Protein AF-A0A1V4R0F1-F1 (afdb_monomer_lite)

Sequence (450 aa):
MFPVPPGRAWSAELYDFGNPSAQEERMRFLINLARLDPEAEADRLGLLNTHPDDVPDGTYDVGEGITLQGLPDQRDYWGRYHGPRQVLAWNAALNAAARNHSQDMHQFSFFSHHTQQSSHGYPGPGEGYPGAAPADRAYIEGYPCHFVGENIATNNYAGQYPPQSVHDDLFRDTPIAGRGHRRNILHSFWREVGVGAYSGEPNAEGWTDFWTIDFASDAFRAGGYDDPNPPPETVYLTGVAFDDDGDGQFTPGEQMPGVQVLAWSGGEQLKYYAITADGGGYSIPLLDADGGDLAEGQVVEVAFFDPVRHAYLQAQAAVQGGDVVFEDDDGPTPMTFHQRFNVWVDALAADFSPLLDGDANLDGRVGIADLGALADNYGQTGRAWVHGDFNFDGKVGIADLGAIADNYGVEAGQDRLLVPGPPTALLLAIAGAALVRRRCRRGLSSRSGT

Foldseek 3Di:
DDFQQLDPPFQAAADPLAFDAQQQVQLLQLLQVCQQAVPVNCVVLVQDQDAPPDDDDPFGQLQSNADDPPDPDPPVQSSQLHHHAFRAAGHRLQQVLFQQQQVQCQAVVHDDQARQDGPVPWFHDDDVRRTQGSLNSSVVSPNPDSFKDKDKDWDDADDDCGSVNVSSCLSPCVVDRRSRSVCVSRPRQFHHKHKHWFAAQQGPNGIGIMIMIMTGHPQDDDDDDPDVDDDDLFAKAKEFEFADPPPPGRDNPTGQFQKKKWKDWPSATARYIYTQHNSRIDMDGQAHSVRHHDDFQIKMKMKIQRLVQQWIDIDIDTWHKDWRWADDPDDPDTDIDIGIHYHYDYHHPVRTGHDQQQSLRPPQAREPSSVVLLVSQAAHFQDDSNSQPSNSPRGRYDVSVVSSQVRHGPGHPDDDPDDPDTPVVVVVVVVVVVVVVVVVVVVPPPDDDD

pLDDT: mean 82.42, std 17.42, range [34.59, 98.81]

Structure (mmCIF, N/CA/C/O backbone):
data_AF-A0A1V4R0F1-F1
#
_entry.id   AF-A0A1V4R0F1-F1
#
loop_
_atom_site.group_PDB
_atom_site.id
_atom_site.type_symbol
_atom_site.label_atom_id
_atom_site.label_alt_id
_atom_site.label_comp_id
_atom_site.label_asym_id
_atom_site.label_entity_id
_atom_site.label_seq_id
_atom_site.pdbx_PDB_ins_code
_atom_site.Cartn_x
_atom_site.Cartn_y
_atom_site.Cartn_z
_atom_site.occupancy
_atom_site.B_iso_or_equiv
_atom_site.auth_seq_id
_atom_site.auth_comp_id
_atom_site.auth_asym_id
_atom_site.auth_atom_id
_atom_site.pdbx_PDB_model_num
ATOM 1 N N . MET A 1 1 ? -15.000 -12.892 17.125 1.00 58.97 1 MET A N 1
ATOM 2 C CA . MET A 1 1 ? -15.207 -11.632 17.852 1.00 58.97 1 MET A CA 1
ATOM 3 C C . MET A 1 1 ? -14.359 -11.682 19.103 1.00 58.97 1 MET A C 1
ATOM 5 O O . MET A 1 1 ? -14.535 -12.603 19.899 1.00 58.97 1 MET A O 1
ATOM 9 N N . PHE A 1 2 ? -13.405 -10.769 19.218 1.00 65.31 2 PHE A N 1
ATOM 10 C CA . PHE A 1 2 ? -12.580 -10.596 20.409 1.00 65.31 2 PHE A CA 1
ATOM 11 C C . PHE A 1 2 ? -12.928 -9.229 21.004 1.00 65.31 2 PHE A C 1
ATOM 13 O O . PHE A 1 2 ? -13.026 -8.266 20.238 1.00 65.31 2 PHE A O 1
ATOM 20 N N . PRO A 1 3 ? -13.180 -9.128 22.321 1.00 61.53 3 PRO A N 1
ATOM 21 C CA . PRO A 1 3 ? -13.407 -7.834 22.943 1.00 61.53 3 PRO A CA 1
ATOM 22 C C . PRO A 1 3 ? -12.151 -6.986 22.765 1.00 61.53 3 PRO A C 1
ATOM 24 O O . PRO A 1 3 ? -11.046 -7.422 23.094 1.00 61.53 3 PRO A O 1
ATOM 27 N N . VAL A 1 4 ? -12.325 -5.776 22.251 1.00 65.81 4 VAL A N 1
ATOM 28 C CA . VAL A 1 4 ? -11.257 -4.788 22.195 1.00 65.81 4 VAL A CA 1
ATOM 29 C C . VAL A 1 4 ? -10.972 -4.352 23.636 1.00 65.81 4 VAL A C 1
ATOM 31 O O . VAL A 1 4 ? -11.905 -4.095 24.399 1.00 65.81 4 VAL A O 1
ATOM 34 N N . PRO A 1 5 ? -9.709 -4.298 24.078 1.00 59.41 5 PRO A N 1
ATOM 35 C CA . PRO A 1 5 ? -9.386 -3.884 25.436 1.00 59.41 5 PRO A CA 1
ATOM 36 C C . PRO A 1 5 ? -10.027 -2.521 25.750 1.00 59.41 5 PRO A C 1
ATOM 38 O O . PRO A 1 5 ? -9.833 -1.577 24.979 1.00 59.41 5 PRO A O 1
ATOM 41 N N . PRO A 1 6 ? -10.781 -2.376 26.861 1.00 51.38 6 PRO A N 1
ATOM 42 C CA . PRO A 1 6 ? -11.365 -1.095 27.229 1.00 51.38 6 PRO A CA 1
ATOM 43 C C . PRO A 1 6 ? -10.224 -0.103 27.414 1.00 51.38 6 PRO A C 1
ATOM 45 O O . PRO A 1 6 ? -9.319 -0.341 28.221 1.00 51.38 6 PRO A O 1
ATOM 48 N N . GLY A 1 7 ? -10.252 0.975 26.631 1.00 46.12 7 GLY A N 1
ATOM 49 C CA . GLY A 1 7 ? -9.178 1.952 26.588 1.00 46.12 7 GLY A CA 1
ATOM 50 C C . GLY A 1 7 ? -8.775 2.378 27.997 1.00 46.12 7 GLY A C 1
ATOM 51 O O . GLY A 1 7 ? -9.506 3.085 28.684 1.00 46.12 7 GLY A O 1
ATOM 52 N N . ARG A 1 8 ? -7.568 2.003 28.432 1.00 44.44 8 ARG A N 1
ATOM 53 C CA . ARG A 1 8 ? -6.776 3.019 29.129 1.00 44.44 8 ARG A CA 1
ATOM 54 C C . ARG A 1 8 ? -6.525 4.098 28.078 1.00 44.44 8 ARG A C 1
ATOM 56 O O . ARG A 1 8 ? -6.476 3.788 26.900 1.00 44.44 8 ARG A O 1
ATOM 63 N N . ALA A 1 9 ? -6.486 5.365 28.454 1.00 39.78 9 ALA A N 1
ATOM 64 C CA . ALA A 1 9 ? -6.237 6.433 27.492 1.00 39.78 9 ALA A CA 1
ATOM 65 C C . ALA A 1 9 ? -4.969 6.120 26.666 1.00 39.78 9 ALA A C 1
ATOM 67 O O . ALA A 1 9 ? -3.869 6.236 27.202 1.00 39.78 9 ALA A O 1
ATOM 68 N N . TRP A 1 10 ? -5.114 5.688 25.410 1.00 49.78 10 TRP A N 1
ATOM 69 C CA . TRP A 1 10 ? -3.983 5.304 24.570 1.00 49.78 10 TRP A CA 1
ATOM 70 C C . TRP A 1 10 ? -3.877 6.215 23.353 1.00 49.78 10 TRP A C 1
ATOM 72 O O . TRP A 1 10 ? -4.845 6.704 22.773 1.00 49.78 10 TRP A O 1
ATOM 82 N N . SER A 1 11 ? -2.620 6.479 23.055 1.00 60.38 11 SER A N 1
ATOM 83 C CA . SER A 1 11 ? -2.001 7.440 22.161 1.00 60.38 11 SER A CA 1
ATOM 84 C C . SER A 1 11 ? -2.020 7.004 20.697 1.00 60.38 11 SER A C 1
ATOM 86 O O . SER A 1 11 ? -1.063 7.294 19.990 1.00 60.38 11 SER A O 1
ATOM 88 N N . ALA A 1 12 ? -3.057 6.283 20.254 1.00 71.69 12 ALA A N 1
ATOM 89 C CA . ALA A 1 12 ? -3.125 5.820 18.876 1.00 71.69 12 ALA A CA 1
ATOM 90 C C . ALA A 1 12 ? -3.217 7.023 17.930 1.00 71.69 12 ALA A C 1
ATOM 92 O O . ALA A 1 12 ? -4.194 7.779 17.936 1.00 71.69 12 ALA A O 1
ATOM 93 N N . GLU A 1 13 ? -2.166 7.221 17.152 1.00 84.31 13 GLU A N 1
ATOM 94 C CA . GLU A 1 13 ? -2.027 8.320 16.210 1.00 84.31 13 GLU A CA 1
ATOM 95 C C . GLU A 1 13 ? -2.402 7.842 14.810 1.00 84.31 13 GLU A C 1
ATOM 97 O O . GLU A 1 13 ? -2.132 6.701 14.432 1.00 84.31 13 GLU A O 1
ATOM 102 N N . LEU A 1 14 ? -3.043 8.716 14.033 1.00 89.88 14 LEU A N 1
ATOM 103 C CA . LEU A 1 14 ? -3.274 8.433 12.624 1.00 89.88 14 LEU A CA 1
ATOM 104 C C . LEU A 1 14 ? -1.914 8.384 11.924 1.00 89.88 14 LEU A C 1
ATOM 106 O O . LEU A 1 14 ? -1.172 9.367 11.965 1.00 89.88 14 LEU A O 1
ATOM 110 N N . TYR A 1 15 ? -1.597 7.256 11.300 1.00 93.75 15 TYR A N 1
ATOM 111 C CA . TYR A 1 15 ? -0.392 7.108 10.500 1.00 93.75 15 TYR A CA 1
ATOM 112 C C . TYR A 1 15 ? -0.638 7.585 9.072 1.00 93.75 15 TYR A C 1
ATOM 114 O O . TYR A 1 15 ? -1.597 7.167 8.421 1.00 93.75 15 TYR A O 1
ATOM 122 N N . ASP A 1 16 ? 0.242 8.460 8.594 1.00 94.38 16 ASP A N 1
ATOM 123 C CA . ASP A 1 16 ? 0.230 8.941 7.218 1.00 94.38 16 ASP A CA 1
ATOM 124 C C . ASP A 1 16 ? 1.118 8.046 6.348 1.00 94.38 16 ASP A C 1
ATOM 126 O O . ASP A 1 16 ? 2.344 8.152 6.358 1.00 94.38 16 ASP A O 1
ATOM 130 N N . PHE A 1 17 ? 0.481 7.148 5.599 1.00 95.94 17 PHE A N 1
ATOM 131 C CA . PHE A 1 17 ? 1.124 6.313 4.582 1.00 95.94 17 PHE A CA 1
ATOM 132 C C . PHE A 1 17 ? 0.921 6.870 3.161 1.00 95.94 17 PHE A C 1
ATOM 134 O O . PHE A 1 17 ? 1.281 6.217 2.182 1.00 95.94 17 PHE A O 1
ATOM 141 N N . GLY A 1 18 ? 0.354 8.075 3.034 1.00 96.25 18 GLY A N 1
ATOM 142 C CA . GLY A 1 18 ? -0.072 8.669 1.775 1.00 96.25 18 GLY A CA 1
ATOM 143 C C . GLY A 1 18 ? -1.531 8.361 1.439 1.00 96.25 18 GLY A C 1
ATOM 144 O O . GLY A 1 18 ? -2.290 7.819 2.238 1.00 96.25 18 GLY A O 1
ATOM 145 N N . ASN A 1 19 ? -1.935 8.729 0.222 1.00 97.62 19 ASN A N 1
ATOM 146 C CA . ASN A 1 19 ? -3.290 8.500 -0.284 1.00 97.62 19 ASN A CA 1
ATOM 147 C C . ASN A 1 19 ? -3.233 7.889 -1.696 1.00 97.62 19 ASN A C 1
ATOM 149 O O . ASN A 1 19 ? -3.485 8.605 -2.674 1.00 97.62 19 ASN A O 1
ATOM 153 N N . PRO A 1 20 ? -2.797 6.621 -1.840 1.00 98.00 20 PRO A N 1
ATOM 154 C CA . PRO A 1 20 ? -2.765 5.920 -3.121 1.00 98.00 20 PRO A CA 1
ATOM 155 C C . PRO A 1 20 ? -4.165 5.818 -3.738 1.00 98.00 20 PRO A C 1
ATOM 157 O O . PRO A 1 20 ? -5.161 5.587 -3.054 1.00 98.00 20 PRO A O 1
ATOM 160 N N . SER A 1 21 ? -4.234 5.997 -5.053 1.00 97.88 21 SER A N 1
ATOM 161 C CA . SER A 1 21 ? -5.442 5.797 -5.855 1.00 97.88 21 SER A CA 1
ATOM 162 C C . SER A 1 21 ? -5.724 4.308 -6.063 1.00 97.88 21 SER A C 1
ATOM 164 O O . SER A 1 21 ? -4.850 3.467 -5.871 1.00 97.88 21 SER A O 1
ATOM 166 N N . ALA A 1 22 ? -6.919 3.962 -6.547 1.00 97.69 22 ALA A N 1
ATOM 167 C CA . ALA A 1 22 ? -7.268 2.570 -6.850 1.00 97.69 22 ALA A CA 1
ATOM 168 C C . ALA A 1 22 ? -6.331 1.914 -7.887 1.00 97.69 22 ALA A C 1
ATOM 170 O O . ALA A 1 22 ? -6.072 0.717 -7.824 1.00 97.69 22 ALA A O 1
ATOM 171 N N . GLN A 1 23 ? -5.797 2.688 -8.838 1.00 96.88 23 GLN A N 1
ATOM 172 C CA . GLN A 1 23 ? -4.867 2.170 -9.848 1.00 96.88 23 GLN A CA 1
ATOM 173 C C . GLN A 1 23 ? -3.486 1.872 -9.244 1.00 96.88 23 GLN A C 1
ATOM 175 O O . GLN A 1 23 ? -2.889 0.835 -9.528 1.00 96.88 23 GLN A O 1
ATOM 180 N N . GLU A 1 24 ? -2.999 2.755 -8.372 1.00 98.31 24 GLU A N 1
ATOM 181 C CA . GLU A 1 24 ? -1.747 2.555 -7.633 1.00 98.31 24 GLU A CA 1
ATOM 182 C C . GLU A 1 24 ? -1.877 1.408 -6.619 1.00 98.31 24 GLU A C 1
ATOM 184 O O . GLU A 1 24 ? -0.960 0.597 -6.500 1.00 98.31 24 GLU A O 1
ATOM 189 N N . GLU A 1 25 ? -3.037 1.270 -5.966 1.00 98.31 25 GLU A N 1
ATOM 190 C CA . GLU A 1 25 ? -3.350 0.113 -5.121 1.00 98.31 25 GLU A CA 1
ATOM 191 C C . GLU A 1 25 ? -3.339 -1.187 -5.910 1.00 98.31 25 GLU A C 1
ATOM 193 O O . GLU A 1 25 ? -2.725 -2.153 -5.468 1.00 98.31 25 GLU A O 1
ATOM 198 N N . ARG A 1 26 ? -3.919 -1.216 -7.114 1.00 97.94 26 ARG A N 1
ATOM 199 C CA . ARG A 1 26 ? -3.900 -2.434 -7.931 1.00 97.94 26 ARG A CA 1
ATOM 200 C C . ARG A 1 26 ? -2.477 -2.817 -8.318 1.00 97.94 26 ARG A C 1
ATOM 202 O O . ARG A 1 26 ? -2.155 -4.000 -8.309 1.00 97.94 26 ARG A O 1
ATOM 209 N N . MET A 1 27 ? -1.624 -1.841 -8.628 1.00 98.50 27 MET A N 1
ATOM 210 C CA . MET A 1 27 ? -0.207 -2.100 -8.889 1.00 98.50 27 MET A CA 1
ATOM 211 C C . MET A 1 27 ? 0.477 -2.727 -7.667 1.00 98.50 27 MET A C 1
ATOM 213 O O . MET A 1 27 ? 1.102 -3.779 -7.788 1.00 98.50 27 MET A O 1
ATOM 217 N N . ARG A 1 28 ? 0.316 -2.137 -6.475 1.00 98.25 28 ARG A N 1
ATOM 218 C CA . ARG A 1 28 ? 0.879 -2.710 -5.244 1.00 98.25 28 ARG A CA 1
ATOM 219 C C . ARG A 1 28 ? 0.327 -4.106 -4.954 1.00 98.25 28 ARG A C 1
ATOM 221 O O . ARG A 1 28 ? 1.096 -4.990 -4.590 1.00 98.25 28 ARG A O 1
ATOM 228 N N . PHE A 1 29 ? -0.977 -4.309 -5.113 1.00 97.44 29 PHE A N 1
ATOM 229 C CA . PHE A 1 29 ? -1.636 -5.595 -4.896 1.00 97.44 29 PHE A CA 1
ATOM 230 C C . PHE A 1 29 ? -1.013 -6.687 -5.775 1.00 97.44 29 PHE A C 1
ATOM 232 O O . PHE A 1 29 ? -0.639 -7.741 -5.271 1.00 97.44 29 PHE A O 1
ATOM 239 N N . LEU A 1 30 ? -0.798 -6.403 -7.064 1.00 98.12 30 LEU A N 1
ATOM 240 C CA . LEU A 1 30 ? -0.131 -7.317 -7.996 1.00 98.12 30 LEU A CA 1
ATOM 241 C C . LEU A 1 30 ? 1.325 -7.603 -7.617 1.00 98.12 30 LEU A C 1
ATOM 243 O O . LEU A 1 30 ? 1.742 -8.760 -7.617 1.00 98.12 30 LEU A O 1
ATOM 247 N N . ILE A 1 31 ? 2.077 -6.571 -7.229 1.00 98.44 31 ILE A N 1
ATOM 248 C CA . ILE A 1 31 ? 3.439 -6.727 -6.705 1.00 98.44 31 ILE A CA 1
ATOM 249 C C . ILE A 1 31 ? 3.435 -7.633 -5.470 1.00 98.44 31 ILE A C 1
ATOM 251 O O . ILE A 1 31 ? 4.282 -8.511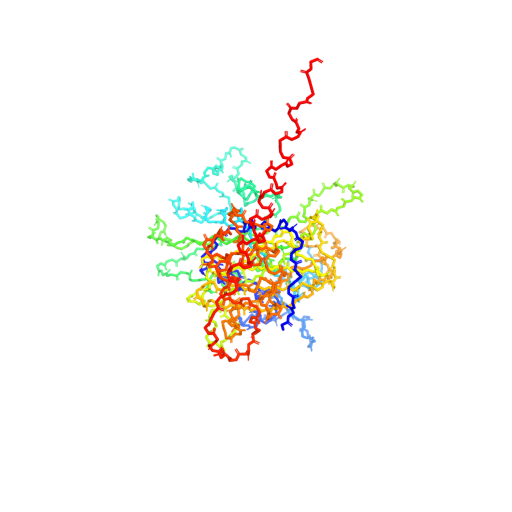 -5.354 1.00 98.44 31 ILE A O 1
ATOM 255 N N . ASN A 1 32 ? 2.483 -7.456 -4.554 1.00 97.56 32 ASN A N 1
ATOM 256 C CA . ASN A 1 32 ? 2.396 -8.255 -3.337 1.00 97.56 32 ASN A CA 1
ATOM 257 C C . ASN A 1 32 ? 1.963 -9.700 -3.603 1.00 97.56 32 ASN A C 1
ATOM 259 O O . ASN A 1 32 ? 2.509 -10.595 -2.965 1.00 97.56 32 ASN A O 1
ATOM 263 N N . LEU A 1 33 ? 1.069 -9.951 -4.565 1.00 94.94 33 LEU A N 1
ATOM 264 C CA . LEU A 1 33 ? 0.761 -11.311 -5.022 1.00 94.94 33 LEU A CA 1
ATOM 265 C C . LEU A 1 33 ? 2.003 -11.995 -5.603 1.00 94.94 33 LEU A C 1
ATOM 267 O O . LEU A 1 33 ? 2.349 -13.097 -5.185 1.00 94.94 33 LEU A O 1
ATOM 271 N N . ALA A 1 34 ? 2.717 -11.302 -6.494 1.00 95.06 34 ALA A N 1
ATOM 272 C CA . ALA A 1 34 ? 3.969 -11.782 -7.072 1.00 95.06 34 ALA A CA 1
ATOM 273 C C . ALA A 1 34 ? 5.051 -12.029 -6.017 1.00 95.06 34 ALA A C 1
ATOM 275 O O . ALA A 1 34 ? 5.880 -12.914 -6.160 1.00 95.06 34 ALA A O 1
ATOM 276 N N . ARG A 1 35 ? 5.062 -11.232 -4.950 1.00 94.44 35 ARG A N 1
ATOM 277 C CA . ARG A 1 35 ? 5.988 -11.392 -3.833 1.00 94.44 35 ARG A CA 1
ATOM 278 C C . ARG A 1 35 ? 5.599 -12.565 -2.944 1.00 94.44 35 ARG A C 1
ATOM 280 O O . ARG A 1 35 ? 6.490 -13.292 -2.538 1.00 94.44 35 ARG A O 1
ATOM 287 N N . LEU A 1 36 ? 4.317 -12.784 -2.661 1.00 92.00 36 LEU A N 1
ATOM 288 C CA . LEU A 1 36 ? 3.871 -13.923 -1.853 1.00 92.00 36 LEU A CA 1
ATOM 289 C C . LEU A 1 36 ? 4.141 -15.274 -2.521 1.00 92.00 36 LEU A C 1
ATOM 291 O O . LEU A 1 36 ? 4.493 -16.221 -1.822 1.00 92.00 36 LEU A O 1
ATOM 295 N N . ASP A 1 37 ? 3.966 -15.357 -3.838 1.00 90.12 37 ASP A N 1
ATOM 296 C CA . ASP A 1 37 ? 4.180 -16.582 -4.613 1.00 90.12 37 ASP A CA 1
ATOM 297 C C . ASP A 1 37 ? 4.820 -16.246 -5.977 1.00 90.12 37 ASP A C 1
ATOM 299 O O . ASP A 1 37 ? 4.126 -16.160 -7.000 1.00 90.12 37 ASP A O 1
ATOM 303 N N . PRO A 1 38 ? 6.146 -15.986 -5.999 1.00 88.25 38 PRO A N 1
ATOM 304 C CA . PRO A 1 38 ? 6.867 -15.638 -7.226 1.00 88.25 38 PRO A CA 1
ATOM 305 C C . PRO A 1 38 ? 6.738 -16.698 -8.315 1.00 88.25 38 PRO A C 1
ATOM 307 O O . PRO A 1 38 ? 6.684 -16.371 -9.502 1.00 88.25 38 PRO A O 1
ATOM 310 N N . GLU A 1 39 ? 6.677 -17.963 -7.912 1.00 84.19 39 GLU A N 1
ATOM 311 C CA . GLU A 1 39 ? 6.533 -19.110 -8.794 1.00 84.19 39 GLU A CA 1
ATOM 312 C C . GLU A 1 39 ? 5.157 -19.149 -9.463 1.00 84.19 39 GLU A C 1
ATOM 314 O O . GLU A 1 39 ? 5.080 -19.253 -10.690 1.00 84.19 39 GLU A O 1
ATOM 319 N N . ALA A 1 40 ? 4.073 -18.993 -8.696 1.00 86.75 40 ALA A N 1
ATOM 320 C CA . ALA A 1 40 ? 2.726 -18.938 -9.262 1.00 86.75 40 ALA A CA 1
ATOM 321 C C . ALA A 1 40 ? 2.540 -17.735 -10.195 1.00 86.75 40 ALA A C 1
ATOM 323 O O . ALA A 1 40 ? 1.855 -17.838 -11.217 1.00 86.75 40 ALA A O 1
ATOM 324 N N . GLU A 1 41 ? 3.160 -16.598 -9.881 1.00 91.44 41 GLU A N 1
ATOM 325 C CA . GLU A 1 41 ? 3.111 -15.424 -10.747 1.00 91.44 41 GLU A CA 1
ATOM 326 C C . GLU A 1 41 ? 3.835 -15.658 -12.077 1.00 91.44 41 GLU A C 1
ATOM 328 O O . GLU A 1 41 ? 3.344 -15.311 -13.158 1.00 91.44 41 GLU A O 1
ATOM 333 N N . ALA A 1 42 ? 5.001 -16.284 -12.014 1.00 86.38 42 ALA A N 1
ATOM 334 C CA . ALA A 1 42 ? 5.765 -16.607 -13.197 1.00 86.38 42 ALA A CA 1
ATOM 335 C C . ALA A 1 42 ? 5.048 -17.665 -14.071 1.00 86.38 42 ALA A C 1
ATOM 337 O O . ALA A 1 42 ? 5.005 -17.523 -15.301 1.00 86.38 42 ALA A O 1
ATOM 338 N N . ASP A 1 43 ? 4.372 -18.641 -13.453 1.00 84.12 43 ASP A N 1
ATOM 339 C CA . ASP A 1 43 ? 3.454 -19.578 -14.118 1.00 84.12 43 ASP A CA 1
ATOM 340 C C . ASP A 1 43 ? 2.265 -18.866 -14.779 1.00 84.12 43 ASP A C 1
ATOM 342 O O . ASP A 1 43 ? 1.953 -19.137 -15.945 1.00 84.12 43 ASP A O 1
ATOM 346 N N . ARG A 1 44 ? 1.620 -17.914 -14.087 1.00 89.75 44 ARG A N 1
ATOM 347 C CA . ARG A 1 44 ? 0.515 -17.101 -14.636 1.00 89.75 44 ARG A CA 1
ATOM 348 C C . ARG A 1 44 ? 0.940 -16.379 -15.913 1.00 89.75 44 ARG A C 1
ATOM 350 O O . ARG A 1 44 ? 0.151 -16.241 -16.852 1.00 89.75 44 ARG A O 1
ATOM 357 N N . LEU A 1 45 ? 2.193 -15.937 -15.964 1.00 90.19 45 LEU A N 1
ATOM 358 C CA . LEU A 1 45 ? 2.775 -15.258 -17.115 1.00 90.19 45 LEU A CA 1
ATOM 359 C C . LEU A 1 45 ? 3.342 -16.225 -18.168 1.00 90.19 45 LEU A C 1
ATOM 361 O O . LEU A 1 45 ? 3.690 -15.786 -19.267 1.00 90.19 45 LEU A O 1
ATOM 365 N N . GLY A 1 46 ? 3.370 -17.532 -17.913 1.00 84.00 46 GLY A N 1
ATOM 366 C CA . GLY A 1 46 ? 3.863 -18.533 -18.858 1.00 84.00 46 GLY A CA 1
ATOM 367 C C . GLY A 1 46 ? 5.360 -18.402 -19.136 1.00 84.00 46 GLY A C 1
ATOM 368 O O . GLY A 1 46 ? 5.795 -18.625 -20.269 1.00 84.00 46 GLY A O 1
ATOM 369 N N . LEU A 1 47 ? 6.133 -17.982 -18.134 1.00 81.25 47 LEU A N 1
ATOM 370 C CA . LEU A 1 47 ? 7.588 -17.951 -18.217 1.00 81.25 47 LEU A CA 1
ATOM 371 C C . LEU A 1 47 ? 8.108 -19.401 -18.222 1.00 81.25 47 LEU A C 1
ATOM 373 O O . LEU A 1 47 ? 7.639 -20.247 -17.462 1.00 81.25 47 LEU A O 1
ATOM 377 N N . LEU A 1 48 ? 8.997 -19.728 -19.168 1.00 66.19 48 LEU A N 1
ATOM 378 C CA . LEU A 1 48 ? 9.455 -21.104 -19.399 1.00 66.19 48 LEU A CA 1
ATOM 379 C C . LEU A 1 48 ? 10.791 -21.365 -18.693 1.00 66.19 48 LEU A C 1
ATOM 381 O O . LEU A 1 48 ? 11.823 -20.818 -19.083 1.00 66.19 48 LEU A O 1
ATOM 385 N N . ASN A 1 49 ? 10.784 -22.303 -17.747 1.00 58.28 49 ASN A N 1
ATOM 386 C CA . ASN A 1 49 ? 11.978 -22.787 -17.048 1.00 58.28 49 ASN A CA 1
ATOM 387 C C . ASN A 1 49 ? 12.749 -23.757 -17.953 1.00 58.28 49 ASN A C 1
ATOM 389 O O . ASN A 1 49 ? 12.401 -24.933 -18.067 1.00 58.28 49 ASN A O 1
ATOM 393 N N . THR A 1 50 ? 13.746 -23.250 -18.679 1.00 51.12 50 THR A N 1
ATOM 394 C CA . THR A 1 50 ? 14.503 -24.036 -19.674 1.00 51.12 50 THR A CA 1
ATOM 395 C C . THR A 1 50 ? 15.961 -24.292 -19.294 1.00 51.12 50 THR A C 1
ATOM 397 O O . THR A 1 50 ? 16.724 -24.755 -20.148 1.00 51.12 50 THR A O 1
ATOM 400 N N . HIS A 1 51 ? 16.379 -24.036 -18.046 1.00 51.03 51 HIS A N 1
ATOM 401 C CA . HIS A 1 51 ? 17.768 -24.284 -17.671 1.00 51.03 51 HIS A CA 1
ATOM 402 C C . HIS A 1 51 ? 18.069 -25.802 -17.683 1.00 51.03 51 HIS A C 1
ATOM 404 O O . HIS A 1 51 ? 17.330 -26.584 -17.089 1.00 51.03 51 HIS A O 1
ATOM 410 N N . PRO A 1 52 ? 19.141 -26.271 -18.353 1.00 47.41 52 PRO A N 1
ATOM 411 C CA . PRO A 1 52 ? 19.428 -27.704 -18.507 1.00 47.41 52 PRO A CA 1
ATOM 412 C C . PRO A 1 52 ? 19.688 -28.465 -17.197 1.00 47.41 52 PRO A C 1
ATOM 414 O O . PRO A 1 52 ? 19.575 -29.691 -17.185 1.00 47.41 52 PRO A O 1
ATOM 417 N N . ASP A 1 53 ? 20.048 -27.748 -16.127 1.00 52.00 53 ASP A N 1
ATOM 418 C CA . ASP A 1 53 ? 20.247 -28.301 -14.778 1.00 52.00 53 ASP A CA 1
ATOM 419 C C . ASP A 1 53 ? 18.987 -28.219 -13.892 1.00 52.00 53 ASP A C 1
ATOM 421 O O . ASP A 1 53 ? 19.008 -28.704 -12.756 1.00 52.00 53 ASP A O 1
ATOM 425 N N . ASP A 1 54 ? 17.889 -27.656 -14.411 1.00 51.31 54 ASP A N 1
ATOM 426 C CA . ASP A 1 54 ? 16.571 -27.733 -13.785 1.00 51.31 54 ASP A CA 1
ATOM 427 C C . ASP A 1 54 ? 15.946 -29.080 -14.153 1.00 51.31 54 ASP A C 1
ATOM 429 O O . ASP A 1 54 ? 15.451 -29.316 -15.259 1.00 51.31 54 ASP A O 1
ATOM 433 N N . VAL A 1 55 ? 16.010 -30.015 -13.212 1.00 46.88 55 VAL A N 1
ATOM 434 C CA . VAL A 1 55 ? 15.287 -31.289 -13.274 1.00 46.88 55 VAL A CA 1
ATOM 435 C C . VAL A 1 55 ? 14.451 -31.435 -11.980 1.00 46.88 55 VAL A C 1
ATOM 437 O O . VAL A 1 55 ? 14.394 -30.499 -11.192 1.00 46.88 55 VAL A O 1
ATOM 440 N N . PRO A 1 56 ? 13.652 -32.503 -11.823 1.00 45.66 56 PRO A N 1
ATOM 441 C CA . PRO A 1 56 ? 12.200 -32.506 -11.650 1.00 45.66 56 PRO A CA 1
ATOM 442 C C . PRO A 1 56 ? 11.722 -32.383 -10.184 1.00 45.66 56 PRO A C 1
ATOM 444 O O . PRO A 1 56 ? 10.888 -33.172 -9.736 1.00 45.66 56 PRO A O 1
ATOM 447 N N . ASP A 1 57 ? 12.256 -31.426 -9.431 1.00 46.91 57 ASP A N 1
ATOM 448 C CA . ASP A 1 57 ? 11.970 -31.223 -8.001 1.00 46.91 57 ASP A CA 1
ATOM 449 C C . ASP A 1 57 ? 11.258 -29.895 -7.684 1.00 46.91 57 ASP A C 1
ATOM 451 O O . ASP A 1 57 ? 11.049 -29.562 -6.520 1.00 46.91 57 ASP A O 1
ATOM 455 N N . GLY A 1 58 ? 10.774 -29.185 -8.709 1.00 48.69 58 GLY A N 1
ATOM 456 C CA . GLY A 1 58 ? 9.833 -28.072 -8.537 1.00 48.69 58 GLY A CA 1
ATOM 457 C C . GLY A 1 58 ? 10.457 -26.751 -8.081 1.00 48.69 58 GLY A C 1
ATOM 458 O O . GLY A 1 58 ? 9.721 -25.851 -7.696 1.00 48.69 58 GLY A O 1
ATOM 459 N N . THR A 1 59 ? 11.784 -26.603 -8.130 1.00 52.75 59 THR A N 1
ATOM 460 C CA . THR A 1 59 ? 12.436 -25.297 -7.957 1.00 52.75 59 THR A CA 1
ATOM 461 C C . THR A 1 59 ? 12.335 -24.498 -9.254 1.00 52.75 59 THR A C 1
ATOM 463 O O . THR A 1 59 ? 12.798 -24.960 -10.295 1.00 52.75 59 THR A O 1
ATOM 466 N N . TYR A 1 60 ? 11.693 -23.336 -9.192 1.00 54.34 60 TYR A N 1
ATOM 467 C CA . TYR A 1 60 ? 11.351 -22.495 -10.337 1.00 54.34 60 TYR A CA 1
ATOM 468 C C . TYR A 1 60 ? 12.464 -21.487 -10.650 1.00 54.34 60 TYR A C 1
ATOM 470 O O . TYR A 1 60 ? 12.819 -20.715 -9.772 1.00 54.34 60 TYR A O 1
ATOM 478 N N . ASP A 1 61 ? 12.981 -21.435 -11.880 1.00 60.81 61 ASP A N 1
ATOM 479 C CA . ASP A 1 61 ? 14.022 -20.470 -12.262 1.00 60.81 61 ASP A CA 1
ATOM 480 C C . ASP A 1 61 ? 13.425 -19.119 -12.686 1.00 60.81 61 ASP A C 1
ATOM 482 O O . ASP A 1 61 ? 13.104 -18.870 -13.851 1.00 60.81 61 ASP A O 1
ATOM 486 N N . VAL A 1 62 ? 13.351 -18.195 -11.727 1.00 65.62 62 VAL A N 1
ATOM 487 C CA . VAL A 1 62 ? 12.996 -16.784 -11.954 1.00 65.62 62 VAL A CA 1
ATOM 488 C C . VAL A 1 62 ? 13.960 -16.099 -12.946 1.00 65.62 62 VAL A C 1
ATOM 490 O O . VAL A 1 62 ? 13.633 -15.048 -13.496 1.00 65.62 62 VAL A O 1
ATOM 493 N N . GLY A 1 63 ? 15.130 -16.674 -13.222 1.00 65.62 63 GLY A N 1
ATOM 494 C CA . GLY A 1 63 ? 16.113 -16.191 -14.187 1.00 65.62 63 GLY A CA 1
ATOM 495 C C . GLY A 1 63 ? 15.883 -16.595 -15.641 1.00 65.62 63 GLY A C 1
ATOM 496 O O . GLY A 1 63 ? 16.566 -16.053 -16.512 1.00 65.62 63 GLY A O 1
ATOM 497 N N . GLU A 1 64 ? 14.946 -17.502 -15.942 1.00 70.50 64 GLU A N 1
ATOM 498 C CA . GLU A 1 64 ? 14.675 -18.014 -17.301 1.00 70.50 64 GLU A CA 1
ATOM 499 C C . GLU A 1 64 ? 15.942 -18.497 -18.052 1.00 70.50 64 GLU A C 1
ATOM 501 O O . GLU A 1 64 ? 16.076 -18.322 -19.268 1.00 70.50 64 GLU A O 1
ATOM 506 N N . GLY A 1 65 ? 16.913 -19.075 -17.340 1.00 63.34 65 GLY A N 1
ATOM 507 C CA . GLY A 1 65 ? 18.174 -19.562 -17.899 1.00 63.34 65 GLY A CA 1
ATOM 508 C C . GLY A 1 65 ? 19.193 -18.473 -18.260 1.00 63.34 65 GLY A C 1
ATOM 509 O O . GLY A 1 65 ? 20.153 -18.743 -18.992 1.00 63.34 65 GLY A O 1
ATOM 510 N N . ILE A 1 66 ? 19.018 -17.237 -17.779 1.00 69.69 66 ILE A N 1
ATOM 511 C CA . ILE A 1 66 ? 19.985 -16.153 -17.987 1.00 69.69 66 ILE A CA 1
ATOM 512 C C . ILE A 1 66 ? 21.276 -16.438 -17.220 1.00 69.69 66 ILE A C 1
ATOM 514 O O . ILE A 1 66 ? 21.283 -16.644 -16.009 1.00 69.69 66 ILE A O 1
ATOM 518 N N . THR A 1 67 ? 22.399 -16.368 -17.938 1.00 70.88 67 THR A N 1
ATOM 519 C CA . THR A 1 67 ? 23.738 -16.395 -17.344 1.00 70.88 67 THR A CA 1
ATOM 520 C C . THR A 1 67 ? 24.240 -14.977 -17.104 1.00 70.88 67 THR A C 1
ATOM 522 O O . THR A 1 67 ? 24.468 -14.218 -18.050 1.00 70.88 67 THR A O 1
ATOM 525 N N . LEU A 1 68 ? 24.470 -14.631 -15.844 1.00 69.38 68 LEU A N 1
ATOM 526 C CA . LEU A 1 68 ? 25.105 -13.382 -15.446 1.00 69.38 68 LEU A CA 1
ATOM 527 C C . LEU A 1 68 ? 26.633 -13.521 -15.448 1.00 69.38 68 LEU A C 1
ATOM 529 O O . LEU A 1 68 ? 27.192 -14.493 -14.933 1.00 69.38 68 LEU A O 1
ATOM 533 N N . GLN A 1 69 ? 27.326 -12.548 -16.043 1.00 70.44 69 GLN A N 1
ATOM 534 C CA . GLN A 1 69 ? 28.790 -12.538 -16.080 1.00 70.44 69 GLN A CA 1
ATOM 535 C C . GLN A 1 69 ? 29.367 -12.337 -14.675 1.00 70.44 69 GLN A C 1
ATOM 537 O O . GLN A 1 69 ? 28.865 -11.529 -13.907 1.00 70.44 69 GLN A O 1
ATOM 542 N N . GLY A 1 70 ? 30.449 -13.051 -14.356 1.00 69.38 70 GLY A N 1
ATOM 543 C CA . GLY A 1 70 ? 31.129 -12.935 -13.059 1.00 69.38 70 GLY A CA 1
ATOM 544 C C . GLY A 1 70 ? 30.566 -13.833 -11.955 1.00 69.38 70 GLY A C 1
ATOM 545 O O . GLY A 1 70 ? 31.216 -13.973 -10.923 1.00 69.38 70 GLY A O 1
ATOM 546 N N . LEU A 1 71 ? 29.437 -14.511 -12.191 1.00 67.50 71 LEU A N 1
ATOM 547 C CA . LEU A 1 71 ? 28.838 -15.439 -11.234 1.00 67.50 71 LEU A CA 1
ATOM 548 C C . LEU A 1 71 ? 29.181 -16.899 -11.585 1.00 67.50 71 LEU A C 1
ATOM 550 O O . LEU A 1 71 ? 28.800 -17.379 -12.658 1.00 67.50 71 LEU A O 1
ATOM 554 N N . PRO A 1 72 ? 29.921 -17.617 -10.715 1.00 64.00 72 PRO A N 1
ATOM 555 C CA . PRO A 1 72 ? 30.345 -18.989 -10.987 1.00 64.00 72 PRO A CA 1
ATOM 556 C C . PRO A 1 72 ? 29.214 -20.012 -10.819 1.00 64.00 72 PRO A C 1
ATOM 558 O O . PRO A 1 72 ? 29.261 -21.054 -11.467 1.00 64.00 72 PRO A O 1
ATOM 561 N N . ASP A 1 73 ? 28.211 -19.714 -9.986 1.00 72.69 73 ASP A N 1
ATOM 562 C CA . ASP A 1 73 ? 27.045 -20.566 -9.735 1.00 72.69 73 ASP A CA 1
ATOM 563 C C . ASP A 1 73 ? 25.757 -19.768 -9.976 1.00 72.69 73 ASP A C 1
ATOM 565 O O . ASP A 1 73 ? 25.342 -18.946 -9.159 1.00 72.69 73 ASP A O 1
ATOM 569 N N . GLN A 1 74 ? 25.151 -19.977 -11.145 1.00 72.56 74 GLN A N 1
ATOM 570 C CA . GLN A 1 74 ? 23.904 -19.310 -11.524 1.00 72.56 74 GLN A CA 1
ATOM 571 C C . GLN A 1 74 ? 22.725 -19.826 -10.691 1.00 72.56 74 GLN A C 1
ATOM 573 O O . GLN A 1 74 ? 21.821 -19.060 -10.380 1.00 72.56 74 GLN A O 1
ATOM 578 N N . ARG A 1 75 ? 22.745 -21.103 -10.290 1.00 69.56 75 ARG A N 1
ATOM 579 C CA . ARG A 1 75 ? 21.652 -21.727 -9.539 1.00 69.56 75 ARG A CA 1
ATOM 580 C C . ARG A 1 75 ? 21.571 -21.166 -8.126 1.00 69.56 75 ARG A C 1
ATOM 582 O O . ARG A 1 75 ? 20.480 -20.845 -7.669 1.00 69.56 75 ARG A O 1
ATOM 589 N N . ASP A 1 76 ? 22.710 -21.028 -7.451 1.00 70.94 76 ASP A N 1
ATOM 590 C CA . ASP A 1 76 ? 22.766 -20.382 -6.132 1.00 70.94 76 ASP A CA 1
ATOM 591 C C . ASP A 1 76 ? 22.285 -18.928 -6.201 1.00 70.94 76 ASP A C 1
ATOM 593 O O . ASP A 1 76 ? 21.529 -18.471 -5.345 1.00 70.94 76 ASP A O 1
ATOM 597 N N . TYR A 1 77 ? 22.675 -18.212 -7.257 1.00 72.31 77 TYR A N 1
ATOM 598 C CA . TYR A 1 77 ? 22.257 -16.832 -7.453 1.00 72.31 77 TYR A CA 1
ATOM 599 C C . TYR A 1 77 ? 20.741 -16.704 -7.648 1.00 72.31 77 TYR A C 1
ATOM 601 O O . TYR A 1 77 ? 20.096 -15.937 -6.936 1.00 72.31 77 TYR A O 1
ATOM 609 N N . TRP A 1 78 ? 20.162 -17.468 -8.577 1.00 73.75 78 TRP A N 1
ATOM 610 C CA . TRP A 1 78 ? 18.729 -17.404 -8.870 1.00 73.75 78 TRP A CA 1
ATOM 611 C C . TRP A 1 78 ? 17.867 -17.976 -7.744 1.00 73.75 78 TRP A C 1
ATOM 613 O O . TRP A 1 78 ? 16.792 -17.439 -7.478 1.00 73.75 78 TRP A O 1
ATOM 623 N N . GLY A 1 79 ? 18.395 -18.939 -6.978 1.00 71.81 79 GLY A N 1
ATOM 624 C CA . GLY A 1 79 ? 17.771 -19.446 -5.754 1.00 71.81 79 GLY A CA 1
ATOM 625 C C . GLY A 1 79 ? 17.446 -18.356 -4.726 1.00 71.81 79 GLY A C 1
ATOM 626 O O . GLY A 1 79 ? 16.533 -18.524 -3.919 1.00 71.81 79 GLY A O 1
ATOM 627 N N . ARG A 1 80 ? 18.120 -17.199 -4.791 1.00 75.00 80 ARG A N 1
ATOM 628 C CA . ARG A 1 80 ? 17.829 -16.035 -3.942 1.00 75.00 80 ARG A CA 1
ATOM 629 C C . ARG A 1 80 ? 16.510 -15.360 -4.254 1.00 75.00 80 ARG A C 1
ATOM 631 O O . ARG A 1 80 ? 16.082 -14.595 -3.404 1.00 75.00 80 ARG A O 1
ATOM 638 N N . TYR A 1 81 ? 15.870 -15.636 -5.389 1.00 77.75 81 TYR A N 1
ATOM 639 C CA . TYR A 1 81 ? 14.567 -15.082 -5.782 1.00 77.75 81 TYR A CA 1
ATOM 640 C C . TYR A 1 81 ? 13.408 -16.076 -5.612 1.00 77.75 81 TYR A C 1
ATOM 642 O O . TYR A 1 81 ? 12.268 -15.727 -5.904 1.00 77.75 81 TYR A O 1
ATOM 650 N N . HIS A 1 82 ? 13.683 -17.290 -5.122 1.00 76.12 82 HIS A N 1
ATOM 651 C CA . HIS A 1 82 ? 12.667 -18.324 -4.920 1.00 76.12 82 HIS A CA 1
ATOM 652 C C . HIS A 1 82 ? 11.898 -18.114 -3.615 1.00 76.12 82 HIS A C 1
ATOM 654 O O . HIS A 1 82 ? 12.460 -17.667 -2.610 1.00 76.12 82 HIS A O 1
ATOM 660 N N . GLY A 1 83 ? 10.633 -18.508 -3.617 1.00 79.69 83 GLY A N 1
ATOM 661 C CA . GLY A 1 83 ? 9.767 -18.508 -2.456 1.00 79.69 83 GLY A CA 1
ATOM 662 C C . GLY A 1 83 ? 9.331 -17.124 -1.965 1.00 79.69 83 GLY A C 1
ATOM 663 O O . GLY A 1 83 ? 9.799 -16.082 -2.447 1.00 79.69 83 GLY A O 1
ATOM 664 N N . PRO A 1 84 ? 8.428 -17.120 -0.968 1.00 86.06 84 PRO A N 1
ATOM 665 C CA . PRO A 1 84 ? 7.711 -15.929 -0.551 1.00 86.06 84 PRO A CA 1
ATOM 666 C C . PRO A 1 84 ? 8.631 -14.790 -0.119 1.00 86.06 84 PRO A C 1
ATOM 668 O O . PRO A 1 84 ? 9.618 -14.967 0.596 1.00 86.06 84 PRO A O 1
ATOM 671 N N . ARG A 1 85 ? 8.247 -13.588 -0.526 1.00 87.44 85 ARG A N 1
ATOM 672 C CA . ARG A 1 85 ? 8.836 -12.311 -0.158 1.00 87.44 85 ARG A CA 1
ATOM 673 C C . ARG A 1 85 ? 7.871 -11.541 0.700 1.00 87.44 85 ARG A C 1
ATOM 675 O O . ARG A 1 85 ? 6.652 -11.630 0.573 1.00 87.44 85 ARG A O 1
ATOM 682 N N . GLN A 1 86 ? 8.463 -10.694 1.524 1.00 89.12 86 GLN A N 1
ATOM 683 C CA . GLN A 1 86 ? 7.703 -9.792 2.346 1.00 89.12 86 GLN A CA 1
ATOM 684 C C . GLN A 1 86 ? 6.797 -8.888 1.507 1.00 89.12 86 GLN A C 1
ATOM 686 O O . GLN A 1 86 ? 7.294 -8.178 0.637 1.00 89.12 86 GLN A O 1
ATOM 691 N N . VAL A 1 87 ? 5.504 -8.835 1.807 1.00 93.94 87 VAL A N 1
ATOM 692 C CA . VAL A 1 87 ? 4.583 -7.850 1.224 1.00 93.94 87 VAL A CA 1
ATOM 693 C C . VAL A 1 87 ? 5.003 -6.424 1.563 1.00 93.94 87 VAL A C 1
ATOM 695 O O . VAL A 1 87 ? 5.531 -6.159 2.645 1.00 93.94 87 VAL A O 1
ATOM 698 N N . LEU A 1 88 ? 4.741 -5.498 0.654 1.00 96.25 88 LEU A N 1
ATOM 699 C CA . LEU A 1 88 ? 5.171 -4.113 0.752 1.00 96.25 88 LEU A CA 1
ATOM 700 C C . LEU A 1 88 ? 4.071 -3.235 1.329 1.00 96.25 88 LEU A C 1
ATOM 702 O O . LEU A 1 88 ? 2.928 -3.255 0.859 1.00 96.25 88 LEU A O 1
ATOM 706 N N . ALA A 1 89 ? 4.442 -2.458 2.339 1.00 96.88 89 ALA A N 1
ATOM 707 C CA . ALA A 1 89 ? 3.610 -1.425 2.928 1.00 96.88 89 ALA A CA 1
ATOM 708 C C . ALA A 1 89 ? 3.704 -0.122 2.128 1.00 96.88 89 ALA A C 1
ATOM 710 O O . ALA A 1 89 ? 4.713 0.165 1.492 1.00 96.88 89 ALA A O 1
ATOM 711 N N . TRP A 1 90 ? 2.654 0.684 2.162 1.00 98.00 90 TRP A N 1
ATOM 712 C CA . TRP A 1 90 ? 2.688 2.028 1.606 1.00 98.00 90 TRP A CA 1
ATOM 713 C C . TRP A 1 90 ? 3.573 2.954 2.427 1.00 98.00 90 TRP A C 1
ATOM 715 O O . TRP A 1 90 ? 3.561 2.903 3.657 1.00 98.00 90 TRP A O 1
ATOM 725 N N . ASN A 1 91 ? 4.254 3.864 1.735 1.00 96.56 91 ASN A N 1
ATOM 726 C CA . ASN A 1 91 ? 4.943 4.985 2.353 1.00 96.56 91 ASN A CA 1
ATOM 727 C C . ASN A 1 91 ? 4.605 6.299 1.633 1.00 96.56 91 ASN A C 1
ATOM 729 O O . ASN A 1 91 ? 4.692 6.387 0.404 1.00 96.56 91 ASN A O 1
ATOM 733 N N . ALA A 1 92 ? 4.259 7.331 2.408 1.00 96.88 92 ALA A N 1
ATOM 734 C CA . ALA A 1 92 ? 3.807 8.619 1.885 1.00 96.88 92 ALA A CA 1
ATOM 735 C C . ALA A 1 92 ? 4.874 9.316 1.027 1.00 96.88 92 ALA A C 1
ATOM 737 O O . ALA A 1 92 ? 4.567 9.818 -0.056 1.00 96.88 92 ALA A O 1
ATOM 738 N N . ALA A 1 93 ? 6.128 9.313 1.488 1.00 96.69 93 ALA A N 1
ATOM 739 C CA . ALA A 1 93 ? 7.237 9.975 0.809 1.00 96.69 93 ALA A CA 1
ATOM 740 C C . ALA A 1 93 ? 7.602 9.260 -0.498 1.00 96.69 93 ALA A C 1
ATOM 742 O O . ALA A 1 93 ? 7.789 9.914 -1.523 1.00 96.69 93 ALA A O 1
ATOM 743 N N . LEU A 1 94 ? 7.626 7.921 -0.494 1.00 98.12 94 LEU A N 1
ATOM 744 C CA . LEU A 1 94 ? 7.843 7.138 -1.716 1.00 98.12 94 LEU A CA 1
ATOM 745 C C . LEU A 1 94 ? 6.704 7.360 -2.721 1.00 98.12 94 LEU A C 1
ATOM 747 O O . LEU A 1 94 ? 6.951 7.545 -3.908 1.00 98.12 94 LEU A O 1
ATOM 751 N N . ASN A 1 95 ? 5.445 7.367 -2.266 1.00 98.00 95 ASN A N 1
ATOM 752 C CA . ASN A 1 95 ? 4.298 7.604 -3.146 1.00 98.00 95 ASN A CA 1
ATOM 753 C C . ASN A 1 95 ? 4.333 9.014 -3.759 1.00 98.00 95 ASN A C 1
ATOM 755 O O . ASN A 1 95 ? 4.060 9.167 -4.950 1.00 98.00 95 ASN A O 1
ATOM 759 N N . ALA A 1 96 ? 4.713 10.032 -2.981 1.00 98.44 96 ALA A N 1
ATOM 760 C CA . ALA A 1 96 ? 4.915 11.386 -3.488 1.00 98.44 96 ALA A CA 1
ATOM 761 C C . ALA A 1 96 ? 6.052 11.446 -4.523 1.00 98.44 96 ALA A C 1
ATOM 763 O O . ALA A 1 96 ? 5.847 11.976 -5.617 1.00 98.44 96 ALA A O 1
ATOM 764 N N . ALA A 1 97 ? 7.207 10.843 -4.222 1.00 98.56 97 ALA A N 1
ATOM 765 C CA . ALA A 1 97 ? 8.374 10.826 -5.103 1.00 98.56 97 ALA A CA 1
ATOM 766 C C . ALA A 1 97 ? 8.063 10.162 -6.448 1.00 98.56 97 ALA A C 1
ATOM 768 O O . ALA A 1 97 ? 8.323 10.741 -7.509 1.00 98.56 97 ALA A O 1
ATOM 769 N N . ALA A 1 98 ? 7.417 8.998 -6.401 1.00 98.75 98 ALA A N 1
ATOM 770 C CA . ALA A 1 98 ? 7.027 8.249 -7.580 1.00 98.75 98 ALA A CA 1
ATOM 771 C C . ALA A 1 98 ? 6.020 9.024 -8.449 1.00 98.75 98 ALA A C 1
ATOM 773 O O . ALA A 1 98 ? 6.186 9.125 -9.668 1.00 98.75 98 ALA A O 1
ATOM 774 N N . ARG A 1 99 ? 4.990 9.631 -7.838 1.00 98.38 99 ARG A N 1
ATOM 775 C CA . ARG A 1 99 ? 3.986 10.443 -8.556 1.00 98.38 99 ARG A CA 1
ATOM 776 C C . ARG A 1 99 ? 4.613 11.650 -9.237 1.00 98.38 99 ARG A C 1
ATOM 778 O O . ARG A 1 99 ? 4.339 11.900 -10.411 1.00 98.38 99 ARG A O 1
ATOM 785 N N . ASN A 1 100 ? 5.453 12.378 -8.509 1.00 98.62 100 ASN A N 1
ATOM 786 C CA . ASN A 1 100 ? 6.124 13.568 -9.013 1.00 98.62 100 ASN A CA 1
ATOM 787 C C . ASN A 1 100 ? 7.079 13.212 -10.164 1.00 98.62 100 ASN A C 1
ATOM 789 O O . ASN A 1 100 ? 7.112 13.911 -11.173 1.00 98.62 100 ASN A O 1
ATOM 793 N N . HIS A 1 101 ? 7.800 12.089 -10.075 1.00 98.75 101 HIS A N 1
ATOM 794 C CA . HIS A 1 101 ? 8.684 11.642 -11.155 1.00 98.75 101 HIS A CA 1
ATOM 795 C C . HIS A 1 101 ? 7.918 11.187 -12.403 1.00 98.75 101 HIS A C 1
ATOM 797 O O . HIS A 1 101 ? 8.297 11.543 -13.518 1.00 98.75 101 HIS A O 1
ATOM 803 N N . SER A 1 102 ? 6.799 10.475 -12.239 1.00 98.38 102 SER A N 1
ATOM 804 C CA . SER A 1 102 ? 5.904 10.133 -13.357 1.00 98.38 102 SER A CA 1
ATOM 805 C C . SER A 1 102 ? 5.337 11.378 -14.051 1.00 98.38 102 SER A C 1
ATOM 807 O O . SER A 1 102 ? 5.288 11.433 -15.282 1.00 98.38 102 SER A O 1
ATOM 809 N N . GLN A 1 103 ? 4.965 12.405 -13.279 1.00 98.06 103 GLN A N 1
ATOM 810 C CA . GLN A 1 103 ? 4.524 13.703 -13.803 1.00 98.06 103 GLN A CA 1
ATOM 811 C C . GLN A 1 103 ? 5.644 14.430 -14.553 1.00 98.06 103 GLN A C 1
ATOM 813 O O . GLN A 1 103 ? 5.418 14.920 -15.657 1.00 98.06 103 GLN A O 1
ATOM 818 N N . ASP A 1 104 ? 6.856 14.461 -13.997 1.00 98.38 104 ASP A N 1
ATOM 819 C CA . ASP A 1 104 ? 8.013 15.100 -14.623 1.00 98.38 104 ASP A CA 1
ATOM 820 C C . ASP A 1 104 ? 8.408 14.408 -15.940 1.00 98.38 104 ASP A C 1
ATOM 822 O O . ASP A 1 104 ? 8.637 15.087 -16.946 1.00 98.38 104 ASP A O 1
ATOM 826 N N . MET A 1 105 ? 8.437 13.069 -15.966 1.00 98.06 105 MET A N 1
ATOM 827 C CA . MET A 1 105 ? 8.707 12.282 -17.178 1.00 98.06 105 MET A CA 1
ATOM 828 C C . MET A 1 105 ? 7.700 12.593 -18.292 1.00 98.06 105 MET A C 1
ATOM 830 O O . MET A 1 105 ? 8.090 12.807 -19.447 1.00 98.06 105 MET A O 1
ATOM 834 N N . HIS A 1 106 ? 6.413 12.705 -17.945 1.00 95.94 106 HIS A N 1
ATOM 835 C CA . HIS A 1 106 ? 5.379 13.130 -18.886 1.00 95.94 106 HIS A CA 1
ATOM 836 C C . HIS A 1 106 ? 5.604 14.570 -19.359 1.00 95.94 106 HIS A C 1
ATOM 838 O O . HIS A 1 106 ? 5.791 14.806 -20.558 1.00 95.94 106 HIS A O 1
ATOM 844 N N . GLN A 1 107 ? 5.637 15.515 -18.417 1.00 96.81 107 GLN A N 1
ATOM 845 C CA . GLN A 1 107 ? 5.641 16.953 -18.674 1.00 96.81 107 GLN A CA 1
ATOM 846 C C . GLN A 1 107 ? 6.862 17.399 -19.479 1.00 96.81 107 GLN A C 1
ATOM 848 O O . GLN A 1 107 ? 6.745 18.245 -20.370 1.00 96.81 107 GLN A O 1
ATOM 853 N N . PHE A 1 108 ? 8.032 16.845 -19.171 1.00 97.06 108 PHE A N 1
ATOM 854 C CA . PHE A 1 108 ? 9.294 17.220 -19.807 1.00 97.06 108 PHE A CA 1
ATOM 855 C C . PHE A 1 108 ? 9.759 16.214 -20.860 1.00 97.06 108 PHE A C 1
ATOM 857 O O . PHE A 1 108 ? 10.835 16.392 -21.426 1.00 97.06 108 PHE A O 1
ATOM 864 N N . SER A 1 109 ? 8.926 15.216 -21.173 1.00 95.12 109 SER A N 1
ATOM 865 C CA . SER A 1 109 ? 9.146 14.264 -22.266 1.00 95.12 109 SER A CA 1
ATOM 866 C C . SER A 1 109 ? 10.503 13.561 -22.172 1.00 95.12 109 SER A C 1
ATOM 868 O O . SER A 1 109 ? 11.290 13.548 -23.117 1.00 95.12 109 SER A O 1
ATOM 870 N N . PHE A 1 110 ? 10.780 12.975 -21.007 1.00 96.69 110 PHE A N 1
ATOM 871 C CA . PHE A 1 110 ? 11.951 12.129 -20.789 1.00 96.69 110 PHE A CA 1
ATOM 872 C C . PHE A 1 110 ? 11.543 10.799 -20.154 1.00 96.69 110 PHE A C 1
ATOM 874 O O . PHE A 1 110 ? 10.520 10.706 -19.486 1.00 96.69 110 PHE A O 1
ATOM 881 N N . PHE A 1 111 ? 12.368 9.770 -20.343 1.00 97.06 111 PHE A N 1
ATOM 882 C CA . PHE A 1 111 ? 12.199 8.466 -19.705 1.00 97.06 111 PHE A CA 1
ATOM 883 C C . PHE A 1 111 ? 13.545 8.030 -19.125 1.00 97.06 111 PHE A C 1
ATOM 885 O O . PHE A 1 111 ? 14.455 7.643 -19.859 1.00 97.06 111 PHE A O 1
ATOM 892 N N . SER A 1 112 ? 13.717 8.224 -17.817 1.00 97.69 112 SER A N 1
ATOM 893 C CA . SER A 1 112 ? 14.995 8.047 -17.123 1.00 97.69 112 SER A CA 1
ATOM 894 C C . SER A 1 112 ? 14.770 7.866 -15.628 1.00 97.69 112 SER A C 1
ATOM 896 O O . SER A 1 112 ? 13.922 8.540 -15.047 1.00 97.69 112 SER A O 1
ATOM 898 N N . HIS A 1 113 ? 15.597 7.039 -14.990 1.00 97.88 113 HIS A N 1
ATOM 899 C CA . HIS A 1 113 ? 15.657 6.943 -13.529 1.00 97.88 113 HIS A CA 1
ATOM 900 C C . HIS A 1 113 ? 16.149 8.238 -12.866 1.00 97.88 113 HIS A C 1
ATOM 902 O O . HIS A 1 113 ? 15.807 8.540 -11.722 1.00 97.88 113 HIS A O 1
ATOM 908 N N . HIS A 1 114 ? 16.946 9.030 -13.589 1.00 98.25 114 HIS A N 1
ATOM 909 C CA . HIS A 1 114 ? 17.444 10.316 -13.113 1.00 98.25 114 HIS A CA 1
ATOM 910 C C . HIS A 1 114 ? 16.590 11.463 -13.634 1.00 98.25 114 HIS A C 1
ATOM 912 O O . HIS A 1 114 ? 16.367 11.584 -14.845 1.00 98.25 114 HIS A O 1
ATOM 918 N N . THR A 1 115 ? 16.185 12.350 -12.731 1.00 98.25 115 THR A N 1
ATOM 919 C CA . THR A 1 115 ? 15.448 13.570 -13.061 1.00 98.25 115 THR A CA 1
ATOM 920 C C . THR A 1 115 ? 16.223 14.416 -14.071 1.00 98.25 115 THR A C 1
ATOM 922 O O . THR A 1 115 ? 17.334 14.864 -13.799 1.00 98.25 115 THR A O 1
ATOM 925 N N . GLN A 1 116 ? 15.621 14.673 -15.235 1.00 98.00 116 GLN A N 1
ATOM 926 C CA . GLN A 1 116 ? 16.194 15.575 -16.244 1.00 98.00 116 GLN A CA 1
ATOM 927 C C . GLN A 1 116 ? 15.703 17.014 -16.069 1.00 98.00 116 GLN A C 1
ATOM 929 O O . GLN A 1 116 ? 16.453 17.970 -16.260 1.00 98.00 116 GLN A O 1
ATOM 934 N N . GLN A 1 117 ? 14.446 17.167 -15.667 1.00 97.81 117 GLN A N 1
ATOM 935 C CA . GLN A 1 117 ? 13.812 18.437 -15.348 1.00 97.81 117 GLN A CA 1
ATOM 936 C C . GLN A 1 117 ? 12.644 18.164 -14.396 1.00 97.81 117 GLN A C 1
ATOM 938 O O . GLN A 1 117 ? 12.080 17.074 -14.447 1.00 97.81 117 GLN A O 1
ATOM 943 N N . SER A 1 118 ? 12.308 19.123 -13.527 1.00 98.00 118 SER A N 1
ATOM 944 C CA . SER A 1 118 ? 11.255 18.932 -12.528 1.00 98.00 118 SER A CA 1
ATOM 945 C C . SER A 1 118 ? 10.412 20.177 -12.272 1.00 98.00 118 SER A C 1
ATOM 947 O O . SER A 1 118 ? 10.951 21.283 -12.157 1.00 98.00 118 SER A O 1
ATOM 949 N N . SER A 1 119 ? 9.097 19.997 -12.128 1.00 97.38 119 SER A N 1
ATOM 950 C CA . SER A 1 119 ? 8.180 20.991 -11.548 1.00 97.38 119 SER A CA 1
ATOM 951 C C . SER A 1 119 ? 8.035 20.871 -10.030 1.00 97.38 119 SER A C 1
ATOM 953 O O . SER A 1 119 ? 7.472 21.768 -9.405 1.00 97.38 119 SER A O 1
ATOM 955 N N . HIS A 1 120 ? 8.580 19.809 -9.438 1.00 96.62 120 HIS A N 1
ATOM 956 C CA . HIS A 1 120 ? 8.473 19.480 -8.013 1.00 96.62 120 HIS A CA 1
ATOM 957 C C . HIS A 1 120 ? 9.726 19.869 -7.216 1.00 96.62 120 HIS A C 1
ATOM 959 O O . HIS A 1 120 ? 9.804 19.652 -6.012 1.00 96.62 120 HIS A O 1
ATOM 965 N N . GLY A 1 121 ? 10.698 20.511 -7.871 1.00 95.44 121 GLY A N 1
ATOM 966 C CA . GLY A 1 121 ? 11.917 21.003 -7.228 1.00 95.44 121 GLY A CA 1
ATOM 967 C C . GLY A 1 121 ? 13.044 19.975 -7.154 1.00 95.44 121 GLY A C 1
ATOM 968 O O . GLY A 1 121 ? 14.048 20.242 -6.491 1.00 95.44 121 GLY A O 1
ATOM 969 N N . TYR A 1 122 ? 12.928 18.841 -7.850 1.00 97.75 122 TYR A N 1
ATOM 970 C CA . TYR A 1 122 ? 14.013 17.870 -7.924 1.00 97.75 122 TYR A CA 1
ATOM 971 C C . TYR A 1 122 ? 15.195 18.406 -8.747 1.00 97.75 122 TYR A C 1
ATOM 973 O O . TYR A 1 122 ? 14.995 18.944 -9.844 1.00 97.75 122 TYR A O 1
ATOM 981 N N . PRO A 1 123 ? 16.436 18.273 -8.242 1.00 96.75 123 PRO A N 1
ATOM 982 C CA . PRO A 1 123 ? 17.630 18.690 -8.965 1.00 96.75 123 PRO A CA 1
ATOM 983 C C . PRO A 1 123 ? 17.763 18.013 -10.336 1.00 96.75 123 PRO A C 1
ATOM 985 O O . PRO A 1 123 ? 17.803 16.788 -10.441 1.00 96.75 123 PRO A O 1
ATOM 988 N N . GLY A 1 124 ? 17.877 18.822 -11.391 1.00 96.50 124 GLY A N 1
ATOM 989 C CA . GLY A 1 124 ? 18.258 18.353 -12.724 1.00 96.50 124 GLY A CA 1
ATOM 990 C C . GLY A 1 124 ? 19.769 18.097 -12.854 1.00 96.50 124 GLY A C 1
ATOM 991 O O . GLY A 1 124 ? 20.524 18.297 -11.896 1.00 96.50 124 GLY A O 1
ATOM 992 N N . PRO A 1 125 ? 20.236 17.679 -14.041 1.00 97.12 125 PRO A N 1
ATOM 993 C CA . PRO A 1 125 ? 21.636 17.356 -14.278 1.00 97.12 125 PRO A CA 1
ATOM 994 C C . PRO A 1 125 ? 22.558 18.581 -14.183 1.00 97.12 125 PRO A C 1
ATOM 996 O O . PRO A 1 125 ? 22.183 19.712 -14.499 1.00 97.12 125 PRO A O 1
ATOM 999 N N . GLY A 1 126 ? 23.806 18.331 -13.790 1.00 93.50 126 GLY A N 1
ATOM 1000 C CA . GLY A 1 126 ? 24.891 19.307 -13.676 1.00 93.50 126 GLY A CA 1
ATOM 1001 C C . GLY A 1 126 ? 26.249 18.691 -14.028 1.00 93.50 126 GLY A C 1
ATOM 1002 O O . GLY A 1 126 ? 26.330 17.553 -14.488 1.00 93.50 126 GLY A O 1
ATOM 1003 N N . GLU A 1 127 ? 27.345 19.426 -13.826 1.00 92.81 127 GLU A N 1
ATOM 1004 C CA . GLU A 1 127 ? 28.694 18.907 -14.103 1.00 92.81 127 GLU A CA 1
ATOM 1005 C C . GLU A 1 127 ? 28.992 17.674 -13.231 1.00 92.81 127 GLU A C 1
ATOM 1007 O O . GLU A 1 127 ? 29.120 17.777 -12.014 1.00 92.81 127 GLU A O 1
ATOM 1012 N N . GLY A 1 128 ? 29.070 16.494 -13.858 1.00 90.00 128 GLY A N 1
ATOM 1013 C CA . GLY A 1 128 ? 29.305 15.221 -13.165 1.00 90.00 128 GLY A CA 1
ATOM 1014 C C . GLY A 1 128 ? 28.114 14.682 -12.360 1.00 90.00 128 GLY A C 1
ATOM 1015 O O . GLY A 1 128 ? 28.279 13.691 -11.656 1.00 90.00 128 GLY A O 1
ATOM 1016 N N . TYR A 1 129 ? 26.930 15.294 -12.467 1.00 93.56 129 TYR A N 1
ATOM 1017 C CA . TYR A 1 129 ? 25.716 14.883 -11.759 1.00 93.56 129 TYR A CA 1
ATOM 1018 C C . TYR A 1 129 ? 24.594 14.585 -12.768 1.00 93.56 129 TYR A C 1
ATOM 1020 O O . TYR A 1 129 ? 24.183 15.499 -13.485 1.00 93.56 129 TYR A O 1
ATOM 1028 N N . PRO A 1 130 ? 24.085 13.342 -12.853 1.00 94.69 130 PRO A N 1
ATOM 1029 C CA . PRO A 1 130 ? 23.079 12.955 -13.850 1.00 94.69 130 PRO A CA 1
ATOM 1030 C C . PRO A 1 130 ? 21.668 13.505 -13.570 1.00 94.69 130 PRO A C 1
ATOM 1032 O O . PRO A 1 130 ? 20.783 13.339 -14.409 1.00 94.69 130 PRO A O 1
ATOM 1035 N N . GLY A 1 131 ? 21.470 14.160 -12.421 1.00 97.44 131 GLY A N 1
ATOM 1036 C CA . GLY A 1 131 ? 20.165 14.550 -11.889 1.00 97.44 131 GLY A CA 1
ATOM 1037 C C . GLY A 1 131 ? 19.739 13.660 -10.721 1.00 97.44 131 GLY A C 1
ATOM 1038 O O . GLY A 1 131 ? 20.352 12.614 -10.480 1.00 97.44 131 GLY A O 1
ATOM 1039 N N . ALA A 1 132 ? 18.698 14.085 -10.002 1.00 97.50 132 ALA A N 1
ATOM 1040 C CA . ALA A 1 132 ? 18.188 13.392 -8.821 1.00 97.50 132 ALA A CA 1
ATOM 1041 C C . ALA A 1 132 ? 17.864 11.930 -9.129 1.00 97.50 132 ALA A C 1
ATOM 1043 O O . ALA A 1 132 ? 17.081 11.639 -10.036 1.00 97.50 132 ALA A O 1
ATOM 1044 N N . ALA A 1 133 ? 18.502 11.024 -8.391 1.00 97.00 133 ALA A N 1
ATOM 1045 C CA . ALA A 1 133 ? 18.210 9.596 -8.407 1.00 97.00 133 ALA A CA 1
ATOM 1046 C C . ALA A 1 133 ? 16.926 9.297 -7.597 1.00 97.00 133 ALA A C 1
ATOM 1048 O O . ALA A 1 133 ? 16.471 10.169 -6.850 1.00 97.00 133 ALA A O 1
ATOM 1049 N N . PRO A 1 134 ? 16.361 8.077 -7.666 1.00 96.62 134 PRO A N 1
ATOM 1050 C CA . PRO A 1 134 ? 15.177 7.707 -6.879 1.00 96.62 134 PRO A CA 1
ATOM 1051 C C . PRO A 1 134 ? 15.341 7.984 -5.380 1.00 96.62 134 PRO A C 1
ATOM 1053 O O . PRO A 1 134 ? 14.496 8.624 -4.760 1.00 96.62 134 PRO A O 1
ATOM 1056 N N . ALA A 1 135 ? 16.498 7.623 -4.820 1.00 93.50 135 ALA A N 1
ATOM 1057 C CA . ALA A 1 135 ? 16.833 7.894 -3.425 1.00 93.50 135 ALA A CA 1
ATOM 1058 C C . ALA A 1 135 ? 16.910 9.396 -3.085 1.00 93.50 135 ALA A C 1
ATOM 1060 O O . ALA A 1 135 ? 16.568 9.783 -1.970 1.00 93.50 135 ALA A O 1
ATOM 1061 N N . ASP A 1 136 ? 17.346 10.249 -4.021 1.00 94.75 136 ASP A N 1
ATOM 1062 C CA . ASP A 1 136 ? 17.363 11.703 -3.812 1.00 94.75 136 ASP A CA 1
ATOM 1063 C C . ASP A 1 136 ? 15.932 12.252 -3.761 1.00 94.75 136 ASP A C 1
ATOM 1065 O O . ASP A 1 136 ? 15.615 13.058 -2.887 1.00 94.75 136 ASP A O 1
ATOM 1069 N N . ARG A 1 137 ? 15.060 11.797 -4.675 1.00 98.06 137 ARG A N 1
ATOM 1070 C CA . ARG A 1 137 ? 13.644 12.195 -4.708 1.00 98.06 137 ARG A CA 1
ATOM 1071 C C . ARG A 1 137 ? 12.917 11.751 -3.444 1.00 98.06 137 ARG A C 1
ATOM 1073 O O . ARG A 1 137 ? 12.316 12.585 -2.778 1.00 98.06 137 ARG A O 1
ATOM 1080 N N . ALA A 1 138 ? 13.046 10.479 -3.068 1.00 96.06 138 ALA A N 1
ATOM 1081 C CA . ALA A 1 138 ? 12.459 9.936 -1.846 1.00 96.06 138 ALA A CA 1
ATOM 1082 C C . ALA A 1 138 ? 12.907 10.715 -0.598 1.00 96.06 138 ALA A C 1
ATOM 1084 O O . ALA A 1 138 ? 12.079 11.086 0.232 1.00 96.06 138 ALA A O 1
ATOM 1085 N N . TYR A 1 139 ? 14.203 11.029 -0.487 1.00 93.00 139 TYR A N 1
ATOM 1086 C CA . TYR A 1 139 ? 14.731 11.821 0.625 1.00 93.00 139 TYR A CA 1
ATOM 1087 C C . TYR A 1 139 ? 14.168 13.250 0.657 1.00 93.00 139 TYR A C 1
ATOM 1089 O O . TYR A 1 139 ? 13.835 13.757 1.728 1.00 93.00 139 TYR A O 1
ATOM 1097 N N . ILE A 1 140 ? 14.020 13.903 -0.503 1.00 95.25 140 ILE A N 1
ATOM 1098 C CA . ILE A 1 140 ? 13.404 15.238 -0.611 1.00 95.25 140 ILE A CA 1
ATOM 1099 C C . ILE A 1 140 ? 11.944 15.218 -0.133 1.00 95.25 140 ILE A C 1
ATOM 1101 O O . ILE A 1 140 ? 11.518 16.163 0.531 1.00 95.25 140 ILE A O 1
ATOM 1105 N N . GLU A 1 141 ? 11.212 14.136 -0.403 1.00 96.81 141 GLU A N 1
ATOM 1106 C CA . GLU A 1 141 ? 9.839 13.925 0.081 1.00 96.81 141 GLU A CA 1
ATOM 1107 C C . GLU A 1 141 ? 9.762 13.484 1.555 1.00 96.81 141 GLU A C 1
ATOM 1109 O O . GLU A 1 141 ? 8.674 13.348 2.113 1.00 96.81 141 GLU A O 1
ATOM 1114 N N . GLY A 1 142 ? 10.908 13.295 2.219 1.00 92.12 142 GLY A N 1
ATOM 1115 C CA . GLY A 1 142 ? 10.993 12.995 3.649 1.00 92.12 142 GLY A CA 1
ATOM 1116 C C . GLY A 1 142 ? 11.223 11.525 4.001 1.00 92.12 142 GLY A C 1
ATOM 1117 O O . GLY A 1 142 ? 11.106 11.170 5.174 1.00 92.12 142 GLY A O 1
ATOM 1118 N N . TYR A 1 143 ? 11.570 10.669 3.036 1.00 90.25 143 TYR A N 1
ATOM 1119 C CA . TYR A 1 143 ? 11.942 9.285 3.319 1.00 90.25 143 TYR A CA 1
ATOM 1120 C C . TYR A 1 143 ? 13.296 9.223 4.065 1.00 90.25 143 TYR A C 1
ATOM 1122 O O . TYR A 1 143 ? 14.252 9.890 3.660 1.00 90.25 143 TYR A O 1
ATOM 1130 N N . PRO A 1 144 ? 13.416 8.462 5.171 1.00 81.62 144 PRO A N 1
ATOM 1131 C CA . PRO A 1 144 ? 14.544 8.594 6.097 1.00 81.62 144 PRO A CA 1
ATOM 1132 C C . PRO A 1 144 ? 15.844 7.917 5.640 1.00 81.62 144 PRO A C 1
ATOM 1134 O O . PRO A 1 144 ? 16.896 8.188 6.228 1.00 81.62 144 PRO A O 1
ATOM 1137 N N . CYS A 1 145 ? 15.807 7.037 4.635 1.00 75.06 145 CYS A N 1
ATOM 1138 C CA . CYS A 1 145 ? 16.984 6.321 4.144 1.00 75.06 145 CYS A CA 1
ATOM 1139 C C . CYS A 1 145 ? 17.191 6.541 2.634 1.00 75.06 145 CYS A C 1
ATOM 1141 O O . CYS A 1 145 ? 16.268 6.878 1.902 1.00 75.06 145 CYS A O 1
ATOM 1143 N N . HIS A 1 146 ? 18.419 6.338 2.154 1.00 77.94 146 HIS A N 1
ATOM 1144 C CA . HIS A 1 146 ? 18.757 6.457 0.728 1.00 77.94 146 HIS A CA 1
ATOM 1145 C C . HIS A 1 146 ? 18.767 5.102 0.001 1.00 77.94 146 HIS A C 1
ATOM 1147 O O . HIS A 1 146 ? 19.305 4.991 -1.098 1.00 77.94 146 HIS A O 1
ATOM 1153 N N . PHE A 1 147 ? 18.217 4.055 0.618 1.00 84.31 147 PHE A N 1
ATOM 1154 C CA . PHE A 1 147 ? 18.148 2.729 0.020 1.00 84.31 147 PHE A CA 1
ATOM 1155 C C . PHE A 1 147 ? 16.814 2.552 -0.698 1.00 84.31 147 PHE A C 1
ATOM 1157 O O . PHE A 1 147 ? 15.828 2.104 -0.115 1.00 84.31 147 PHE A O 1
ATOM 1164 N N . VAL A 1 148 ? 16.806 2.971 -1.963 1.00 89.94 148 VAL A N 1
ATOM 1165 C CA . VAL A 1 148 ? 15.624 2.983 -2.823 1.00 89.94 148 VAL A CA 1
ATOM 1166 C C . VAL A 1 148 ? 15.971 2.345 -4.164 1.00 89.94 148 VAL A C 1
ATOM 1168 O O . VAL A 1 148 ? 16.932 2.761 -4.815 1.00 89.94 148 VAL A O 1
ATOM 1171 N N . GLY A 1 149 ? 15.193 1.346 -4.570 1.00 93.62 149 GLY A N 1
ATOM 1172 C CA . GLY A 1 149 ? 15.178 0.795 -5.925 1.00 93.62 149 GLY A CA 1
ATOM 1173 C C . GLY A 1 14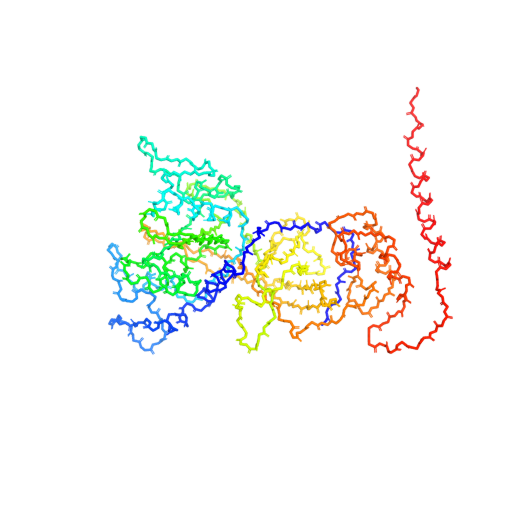9 ? 13.995 1.352 -6.714 1.00 93.62 149 GLY A C 1
ATOM 1174 O O . GLY A 1 149 ? 12.968 1.670 -6.128 1.00 93.62 149 GLY A O 1
ATOM 1175 N N . GLU A 1 150 ? 14.102 1.449 -8.039 1.00 98.12 150 GLU A N 1
ATOM 1176 C CA . GLU A 1 150 ? 13.031 2.002 -8.879 1.00 98.12 150 GLU A CA 1
ATOM 1177 C C . GLU A 1 150 ? 12.791 1.145 -10.122 1.00 98.12 150 GLU A C 1
ATOM 1179 O O . GLU A 1 150 ? 13.732 0.788 -10.830 1.00 98.12 150 GLU A O 1
ATOM 1184 N N . ASN A 1 151 ? 11.518 0.884 -10.421 1.00 98.62 151 ASN A N 1
ATOM 1185 C CA . ASN A 1 151 ? 11.072 0.477 -11.751 1.00 98.62 151 ASN A CA 1
ATOM 1186 C C . ASN A 1 151 ? 10.281 1.623 -12.390 1.00 98.62 151 ASN A C 1
ATOM 1188 O O . ASN A 1 151 ? 9.429 2.225 -11.737 1.00 98.62 151 ASN A O 1
ATOM 1192 N N . ILE A 1 152 ? 10.517 1.889 -13.677 1.00 98.12 152 ILE A N 1
ATOM 1193 C CA . ILE A 1 152 ? 9.726 2.846 -14.459 1.00 98.12 152 ILE A CA 1
ATOM 1194 C C . ILE A 1 152 ? 9.154 2.183 -15.706 1.00 98.12 152 ILE A C 1
ATOM 1196 O O . ILE A 1 152 ? 9.797 1.338 -16.327 1.00 98.12 152 ILE A O 1
ATOM 1200 N N . ALA A 1 153 ? 7.950 2.585 -16.098 1.00 96.31 153 ALA A N 1
ATOM 1201 C CA . ALA A 1 153 ? 7.312 2.109 -17.316 1.00 96.31 153 ALA A CA 1
ATOM 1202 C C . ALA A 1 153 ? 6.529 3.232 -17.999 1.00 96.31 153 ALA A C 1
ATOM 1204 O O . ALA A 1 153 ? 5.981 4.122 -17.352 1.00 96.31 153 ALA A O 1
ATOM 1205 N N . THR A 1 154 ? 6.465 3.178 -19.324 1.00 94.56 154 THR A N 1
ATOM 1206 C CA . THR A 1 154 ? 5.619 4.059 -20.131 1.00 94.56 154 THR A CA 1
ATOM 1207 C C . THR A 1 154 ? 5.079 3.293 -21.329 1.00 94.56 154 THR A C 1
ATOM 1209 O O . THR A 1 154 ? 5.660 2.284 -21.741 1.00 94.56 154 THR A O 1
ATOM 1212 N N . ASN A 1 155 ? 3.956 3.739 -21.883 1.00 85.56 155 ASN A N 1
ATOM 1213 C CA . ASN A 1 155 ? 3.390 3.119 -23.068 1.00 85.56 155 ASN A CA 1
ATOM 1214 C C . ASN A 1 155 ? 4.061 3.626 -24.345 1.00 85.56 155 ASN A C 1
ATOM 1216 O O . ASN A 1 155 ? 4.224 4.821 -24.563 1.00 85.56 155 ASN A O 1
ATOM 1220 N N . ASN A 1 156 ? 4.379 2.709 -25.257 1.00 64.19 156 ASN A N 1
ATOM 1221 C CA . ASN A 1 156 ? 4.755 3.075 -26.616 1.00 64.19 156 ASN A CA 1
ATOM 1222 C C . ASN A 1 156 ? 3.510 2.994 -27.510 1.00 64.19 156 ASN A C 1
ATOM 1224 O O . ASN A 1 156 ? 3.157 1.920 -27.990 1.00 64.19 156 ASN A O 1
ATOM 1228 N N . TYR A 1 157 ? 2.913 4.165 -27.760 1.00 57.06 157 TYR A N 1
ATOM 1229 C CA . TYR A 1 157 ? 1.826 4.463 -28.707 1.00 57.06 157 TYR A CA 1
ATOM 1230 C C . TYR A 1 157 ? 0.382 4.186 -28.236 1.00 57.06 157 TYR A C 1
ATOM 1232 O O . TYR A 1 157 ? -0.046 3.048 -28.103 1.00 57.06 157 TYR A O 1
ATOM 1240 N N . ALA A 1 158 ? -0.374 5.286 -28.092 1.00 56.09 158 ALA A N 1
ATOM 1241 C CA . ALA A 1 158 ? -1.838 5.425 -28.041 1.00 56.09 158 ALA A CA 1
ATOM 1242 C C . ALA A 1 158 ? -2.638 4.248 -27.444 1.00 56.09 158 ALA A C 1
ATOM 1244 O O . ALA A 1 158 ? -3.107 3.360 -28.156 1.00 56.09 158 ALA A O 1
ATOM 1245 N N . GLY A 1 159 ? -2.906 4.327 -26.142 1.00 65.19 159 GLY A N 1
ATOM 1246 C CA . GLY A 1 159 ? -3.815 3.436 -25.424 1.00 65.19 159 GLY A CA 1
ATOM 1247 C C . GLY A 1 159 ? -3.532 3.488 -23.928 1.00 65.19 159 GLY A C 1
ATOM 1248 O O . GLY A 1 159 ? -2.402 3.763 -23.549 1.00 65.19 159 GLY A O 1
ATOM 1249 N N . GLN A 1 160 ? -4.541 3.238 -23.092 1.00 77.62 160 GLN A N 1
ATOM 1250 C CA . GLN A 1 160 ? -4.341 3.159 -21.643 1.00 77.62 160 GLN A CA 1
ATOM 1251 C C . GLN A 1 160 ? -3.342 2.047 -21.310 1.00 77.62 160 GLN A C 1
ATOM 1253 O O . GLN A 1 160 ? -3.453 0.947 -21.856 1.00 77.62 160 GLN A O 1
ATOM 1258 N N . TYR A 1 161 ? -2.417 2.317 -20.392 1.00 91.38 161 TYR A N 1
ATOM 1259 C CA . TYR A 1 161 ? -1.497 1.321 -19.843 1.00 91.38 161 TYR A CA 1
ATOM 1260 C C . TYR A 1 161 ? -1.898 0.956 -18.409 1.00 91.38 161 TYR A C 1
ATOM 1262 O O . TYR A 1 161 ? -1.407 1.567 -17.458 1.00 91.38 161 TYR A O 1
ATOM 1270 N N . PRO A 1 162 ? -2.860 0.029 -18.235 1.00 93.19 162 PRO A N 1
ATOM 1271 C CA . PRO A 1 162 ? -3.420 -0.282 -16.927 1.00 93.19 162 PRO A CA 1
ATOM 1272 C C . PRO A 1 162 ? -2.402 -1.017 -16.037 1.00 93.19 162 PRO A C 1
ATOM 1274 O O . PRO A 1 162 ? -1.507 -1.686 -16.564 1.00 93.19 162 PRO A O 1
ATOM 1277 N N . PRO A 1 163 ? -2.589 -0.998 -14.702 1.00 95.38 163 PRO A N 1
ATOM 1278 C CA . PRO A 1 163 ? -1.674 -1.616 -13.744 1.00 95.38 163 PRO A CA 1
ATOM 1279 C C . PRO A 1 163 ? -1.319 -3.067 -14.070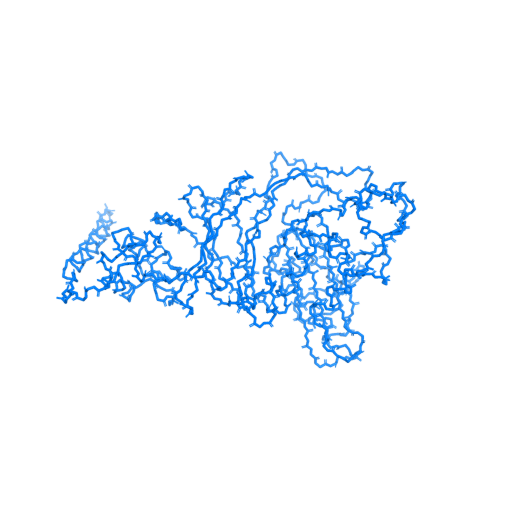 1.00 95.38 163 PRO A C 1
ATOM 1281 O O . PRO A 1 163 ? -0.164 -3.454 -13.952 1.00 95.38 163 PRO A O 1
ATOM 1284 N N . GLN A 1 164 ? -2.300 -3.862 -14.520 1.00 95.62 164 GLN A N 1
ATOM 1285 C CA . GLN A 1 164 ? -2.074 -5.264 -14.875 1.00 95.62 164 GLN A CA 1
ATOM 1286 C C . GLN A 1 164 ? -1.055 -5.410 -16.005 1.00 95.62 164 GLN A C 1
ATOM 1288 O O . GLN A 1 164 ? -0.150 -6.224 -15.903 1.00 95.62 164 GLN A O 1
ATOM 1293 N N . SER A 1 165 ? -1.187 -4.622 -17.072 1.00 95.31 165 SER A N 1
ATOM 1294 C CA . SER A 1 165 ? -0.261 -4.684 -18.204 1.00 95.31 165 SER A CA 1
ATOM 1295 C C . SER A 1 165 ? 1.133 -4.215 -17.806 1.00 95.31 165 SER A C 1
ATOM 1297 O O . SER A 1 165 ? 2.112 -4.844 -18.183 1.00 95.31 165 SER A O 1
ATOM 1299 N N . VAL A 1 166 ? 1.218 -3.154 -17.002 1.00 96.56 166 VAL A N 1
ATOM 1300 C CA . VAL A 1 166 ? 2.493 -2.624 -16.505 1.00 96.56 166 VAL A CA 1
ATOM 1301 C C . VAL A 1 166 ? 3.210 -3.653 -15.637 1.00 96.56 166 VAL A C 1
ATOM 1303 O O . VAL A 1 166 ? 4.395 -3.904 -15.833 1.00 96.56 166 VAL A O 1
ATOM 1306 N N . HIS A 1 167 ? 2.492 -4.274 -14.700 1.00 97.75 167 HIS A N 1
ATOM 1307 C CA . HIS A 1 167 ? 3.033 -5.326 -13.845 1.00 97.75 167 HIS A CA 1
ATOM 1308 C C . HIS A 1 167 ? 3.474 -6.539 -14.666 1.00 97.75 167 HIS A C 1
ATOM 1310 O O . HIS A 1 167 ? 4.602 -6.996 -14.513 1.00 97.75 167 HIS A O 1
ATOM 1316 N N . ASP A 1 168 ? 2.628 -7.018 -15.583 1.00 96.25 168 ASP A N 1
ATOM 1317 C CA . ASP A 1 168 ? 2.948 -8.147 -16.459 1.00 96.25 168 ASP A CA 1
ATOM 1318 C C . ASP A 1 168 ? 4.215 -7.873 -17.284 1.00 96.25 168 ASP A C 1
ATOM 1320 O O . ASP A 1 168 ? 5.062 -8.756 -17.405 1.00 96.25 168 ASP A O 1
ATOM 1324 N N . ASP A 1 169 ? 4.380 -6.666 -17.829 1.00 95.00 169 ASP A N 1
ATOM 1325 C CA . ASP A 1 169 ? 5.547 -6.296 -18.635 1.00 95.00 169 ASP A CA 1
ATOM 1326 C C . ASP A 1 169 ? 6.816 -6.146 -17.782 1.00 95.00 169 ASP A C 1
ATOM 1328 O O . ASP A 1 169 ? 7.871 -6.659 -18.170 1.00 95.00 169 ASP A O 1
ATOM 1332 N N . LEU A 1 170 ? 6.722 -5.517 -16.604 1.00 95.88 170 LEU A N 1
ATOM 1333 C CA . LEU A 1 170 ? 7.838 -5.376 -15.660 1.00 95.88 170 LEU A CA 1
ATOM 1334 C C . LEU A 1 170 ? 8.250 -6.709 -15.032 1.00 95.88 170 LEU A C 1
ATOM 1336 O O . LEU A 1 170 ? 9.427 -6.909 -14.744 1.00 95.88 170 LEU A O 1
ATOM 1340 N N . PHE A 1 171 ? 7.312 -7.632 -14.826 1.00 94.62 171 PHE A N 1
ATOM 1341 C CA . PHE A 1 171 ? 7.625 -8.959 -14.320 1.00 94.62 171 PHE A CA 1
ATOM 1342 C C . PHE A 1 171 ? 8.125 -9.866 -15.445 1.00 94.62 171 PHE A C 1
ATOM 1344 O O . PHE A 1 171 ? 9.129 -10.543 -15.273 1.00 94.62 171 PHE A O 1
ATOM 1351 N N . ARG A 1 172 ? 7.522 -9.875 -16.642 1.00 92.12 172 ARG A N 1
ATOM 1352 C CA . ARG A 1 172 ? 8.064 -10.625 -17.797 1.00 92.12 172 ARG A CA 1
ATOM 1353 C C . ARG A 1 172 ? 9.465 -10.158 -18.156 1.00 92.12 172 ARG A C 1
ATOM 1355 O O . ARG A 1 172 ? 10.316 -10.984 -18.459 1.00 92.12 172 ARG A O 1
ATOM 1362 N N . ASP A 1 173 ? 9.690 -8.854 -18.161 1.00 90.56 173 ASP A N 1
ATOM 1363 C CA . ASP A 1 173 ? 10.989 -8.198 -18.300 1.00 90.56 173 ASP A CA 1
ATOM 1364 C C . ASP A 1 173 ? 11.879 -8.701 -19.456 1.00 90.56 173 ASP A C 1
ATOM 1366 O O . ASP A 1 173 ? 13.110 -8.616 -19.443 1.00 90.56 173 ASP A O 1
ATOM 1370 N N . THR A 1 174 ? 11.248 -9.262 -20.493 1.00 83.75 174 THR A N 1
ATOM 1371 C CA . THR A 1 174 ? 11.941 -9.903 -21.616 1.00 83.75 174 THR A CA 1
ATOM 1372 C C . THR A 1 174 ? 12.925 -8.985 -22.352 1.00 83.75 174 THR A C 1
ATOM 1374 O O . THR A 1 174 ? 13.987 -9.493 -22.736 1.00 83.75 174 THR A O 1
ATOM 1377 N N . PRO A 1 175 ? 12.671 -7.664 -22.514 1.00 84.75 175 PRO A N 1
ATOM 1378 C CA . PRO A 1 175 ? 13.600 -6.767 -23.199 1.00 84.75 175 PRO A CA 1
ATOM 1379 C C . PRO A 1 175 ? 14.831 -6.390 -22.366 1.00 84.75 175 PRO A C 1
ATOM 1381 O O . PRO A 1 175 ? 15.793 -5.865 -22.927 1.00 84.75 175 PRO A O 1
ATOM 1384 N N . ILE A 1 176 ? 14.816 -6.626 -21.050 1.00 86.06 176 ILE A N 1
ATOM 1385 C CA . ILE A 1 176 ? 15.864 -6.168 -20.139 1.00 86.06 176 ILE A CA 1
ATOM 1386 C C . ILE A 1 176 ? 16.824 -7.308 -19.825 1.00 86.06 176 ILE A C 1
ATOM 1388 O O . ILE A 1 176 ? 16.455 -8.363 -19.298 1.00 86.06 176 ILE A O 1
ATOM 1392 N N . ALA A 1 177 ? 18.094 -7.082 -20.158 1.00 81.56 177 ALA A N 1
ATOM 1393 C CA . ALA A 1 177 ? 19.170 -7.998 -19.815 1.00 81.56 177 ALA A CA 1
ATOM 1394 C C . ALA A 1 177 ? 19.249 -8.161 -18.289 1.00 81.56 177 ALA A C 1
ATOM 1396 O O . ALA A 1 177 ? 19.272 -7.177 -17.556 1.00 81.56 177 ALA A O 1
ATOM 1397 N N . GLY A 1 178 ? 19.280 -9.407 -17.813 1.00 78.75 178 GLY A N 1
ATOM 1398 C CA . GLY A 1 178 ? 19.360 -9.704 -16.380 1.00 78.75 178 GLY A CA 1
ATOM 1399 C C . GLY A 1 178 ? 18.060 -9.512 -15.596 1.00 78.75 178 GLY A C 1
ATOM 1400 O O . GLY A 1 178 ? 18.095 -9.669 -14.381 1.00 78.75 178 GLY A O 1
ATOM 1401 N N . ARG A 1 179 ? 16.934 -9.205 -16.262 1.00 86.38 179 ARG A N 1
ATOM 1402 C CA . ARG A 1 179 ? 15.603 -9.083 -15.638 1.00 86.38 179 ARG A CA 1
ATOM 1403 C C . ARG A 1 179 ? 15.579 -8.103 -14.455 1.00 86.38 179 ARG A C 1
ATOM 1405 O O . ARG A 1 179 ? 15.072 -8.422 -13.380 1.00 86.38 179 ARG A O 1
ATOM 1412 N N . GLY A 1 180 ? 16.189 -6.929 -14.638 1.00 86.81 180 GLY A N 1
ATOM 1413 C CA . GLY A 1 180 ? 16.365 -5.932 -13.581 1.00 86.81 180 GLY A CA 1
ATOM 1414 C C . GLY A 1 180 ? 15.062 -5.527 -12.886 1.00 86.81 180 GLY A C 1
ATOM 1415 O O . GLY A 1 180 ? 15.044 -5.436 -11.662 1.00 86.81 180 GLY A O 1
ATOM 1416 N N . HIS A 1 181 ? 13.962 -5.370 -13.626 1.00 94.12 181 HIS A N 1
ATOM 1417 C CA . HIS A 1 181 ? 12.678 -4.991 -13.041 1.00 94.12 181 HIS A CA 1
ATOM 1418 C C . HIS A 1 181 ? 12.065 -6.128 -12.219 1.00 94.12 181 HIS A C 1
ATOM 1420 O O . HIS A 1 181 ? 11.598 -5.881 -11.105 1.00 94.12 181 HIS A O 1
ATOM 1426 N N . ARG A 1 182 ? 12.116 -7.374 -12.719 1.00 92.06 182 ARG A N 1
ATOM 1427 C CA . ARG A 1 182 ? 11.649 -8.565 -11.981 1.00 92.06 182 ARG A CA 1
ATOM 1428 C C . ARG A 1 182 ? 12.469 -8.781 -10.712 1.00 92.06 182 ARG A C 1
ATOM 1430 O O . ARG A 1 182 ? 11.900 -8.980 -9.642 1.00 92.06 182 ARG A O 1
ATOM 1437 N N . ARG A 1 183 ? 13.801 -8.708 -10.820 1.00 88.62 183 ARG A N 1
ATOM 1438 C CA . ARG A 1 183 ? 14.713 -8.798 -9.671 1.00 88.62 183 ARG A CA 1
ATOM 1439 C C . ARG A 1 183 ? 14.391 -7.727 -8.638 1.00 88.62 183 ARG A C 1
ATOM 1441 O O . ARG A 1 183 ? 14.310 -8.043 -7.459 1.00 88.62 183 ARG A O 1
ATOM 1448 N N . ASN A 1 184 ? 14.132 -6.494 -9.076 1.00 91.88 184 ASN A N 1
ATOM 1449 C CA . ASN A 1 184 ? 13.732 -5.416 -8.181 1.00 91.88 184 ASN A CA 1
ATOM 1450 C C . ASN A 1 184 ? 12.380 -5.712 -7.501 1.00 91.88 184 ASN A C 1
ATOM 1452 O O . ASN A 1 184 ? 12.287 -5.605 -6.285 1.00 91.88 184 ASN A O 1
ATOM 1456 N N . ILE A 1 185 ? 11.362 -6.192 -8.228 1.00 95.38 185 ILE A N 1
ATOM 1457 C CA . ILE A 1 185 ? 10.064 -6.597 -7.641 1.00 95.38 185 ILE A CA 1
ATOM 1458 C C . ILE A 1 185 ? 10.241 -7.669 -6.557 1.00 95.38 185 ILE A C 1
ATOM 1460 O O . ILE A 1 185 ? 9.559 -7.621 -5.534 1.00 95.38 185 ILE A O 1
ATOM 1464 N N . LEU A 1 186 ? 11.154 -8.621 -6.757 1.00 91.19 186 LEU A N 1
ATOM 1465 C CA . LEU A 1 186 ? 11.365 -9.777 -5.876 1.00 91.19 186 LEU A CA 1
ATOM 1466 C C . LEU A 1 186 ? 12.491 -9.599 -4.851 1.00 91.19 186 LEU A C 1
ATOM 1468 O O . LEU A 1 186 ? 12.767 -10.509 -4.065 1.00 91.19 186 LEU A O 1
ATOM 1472 N N . HIS A 1 187 ? 13.120 -8.429 -4.818 1.00 87.12 187 HIS A N 1
ATOM 1473 C CA . HIS A 1 187 ? 14.252 -8.180 -3.942 1.00 87.12 187 HIS A CA 1
ATOM 1474 C C . HIS A 1 187 ? 13.836 -8.294 -2.467 1.00 87.12 187 HIS A C 1
ATOM 1476 O O . HIS A 1 187 ? 12.787 -7.793 -2.027 1.00 87.12 187 HIS A O 1
ATOM 1482 N N . SER A 1 188 ? 14.670 -8.984 -1.692 1.00 82.38 188 SER A N 1
ATOM 1483 C CA . SER A 1 188 ? 14.341 -9.454 -0.344 1.00 82.38 188 SER A CA 1
ATOM 1484 C C . SER A 1 188 ? 14.287 -8.345 0.723 1.00 82.38 188 SER A C 1
ATOM 1486 O O . SER A 1 188 ? 13.637 -8.513 1.760 1.00 82.38 188 SER A O 1
ATOM 1488 N N . PHE A 1 189 ? 14.895 -7.180 0.467 1.00 81.19 189 PHE A N 1
ATOM 1489 C CA . PHE A 1 189 ? 14.975 -6.071 1.436 1.00 81.19 189 PHE A CA 1
ATOM 1490 C C . PHE A 1 189 ? 13.773 -5.162 1.456 1.00 81.19 189 PHE A C 1
ATOM 1492 O O . PHE A 1 189 ? 13.575 -4.461 2.445 1.00 81.19 189 PHE A O 1
ATOM 1499 N N . TRP A 1 190 ? 12.992 -5.137 0.383 1.00 88.94 190 TRP A N 1
ATOM 1500 C CA . TRP A 1 190 ? 11.901 -4.186 0.284 1.00 88.94 190 TRP A CA 1
ATOM 1501 C C . TRP A 1 190 ? 10.865 -4.451 1.372 1.00 88.94 190 TRP A C 1
ATOM 1503 O O . TRP A 1 190 ? 10.423 -5.586 1.579 1.00 88.94 190 TRP A O 1
ATOM 1513 N N . ARG A 1 191 ? 10.532 -3.396 2.110 1.00 89.38 191 ARG A N 1
ATOM 1514 C CA . ARG A 1 191 ? 9.496 -3.373 3.151 1.00 89.38 191 ARG A CA 1
ATOM 1515 C C . ARG A 1 191 ? 8.391 -2.407 2.777 1.00 89.38 191 ARG A C 1
ATOM 1517 O O . ARG A 1 191 ? 7.237 -2.634 3.127 1.00 89.38 191 ARG A O 1
ATOM 1524 N N . GLU A 1 192 ? 8.739 -1.373 2.032 1.00 94.56 192 GLU A N 1
ATOM 1525 C CA . GLU A 1 192 ? 7.845 -0.294 1.672 1.00 94.56 192 GLU A CA 1
ATOM 1526 C C . GLU A 1 192 ? 7.856 -0.067 0.163 1.00 94.56 192 GLU A C 1
ATOM 1528 O O . GLU A 1 192 ? 8.806 -0.432 -0.538 1.00 94.56 192 GLU A O 1
ATOM 1533 N N . VAL A 1 193 ? 6.786 0.542 -0.332 1.00 98.12 193 VAL A N 1
ATOM 1534 C CA . VAL A 1 193 ? 6.627 0.913 -1.731 1.00 98.12 193 VAL A CA 1
ATOM 1535 C C . VAL A 1 193 ? 5.876 2.230 -1.872 1.00 98.12 193 VAL A C 1
ATOM 1537 O O . VAL A 1 193 ? 4.953 2.544 -1.115 1.00 98.12 193 VAL A O 1
ATOM 1540 N N . GLY A 1 194 ? 6.272 2.992 -2.881 1.00 98.50 194 GLY A N 1
ATOM 1541 C CA . GLY A 1 194 ? 5.511 4.083 -3.458 1.00 98.50 194 GLY A CA 1
ATOM 1542 C C . GLY A 1 194 ? 5.274 3.811 -4.934 1.00 98.50 194 GLY A C 1
ATOM 1543 O O . GLY A 1 194 ? 6.208 3.564 -5.684 1.00 98.50 194 GLY A O 1
ATOM 1544 N N . VAL A 1 195 ? 4.020 3.865 -5.364 1.00 98.75 195 VAL A N 1
ATOM 1545 C CA . VAL A 1 195 ? 3.639 3.764 -6.774 1.00 98.75 195 VAL A CA 1
ATOM 1546 C C . VAL A 1 195 ? 3.097 5.111 -7.201 1.00 98.75 195 VAL A C 1
ATOM 1548 O O . VAL A 1 195 ? 2.190 5.627 -6.558 1.00 98.75 195 VAL A O 1
ATOM 1551 N N . GLY A 1 196 ? 3.635 5.665 -8.276 1.00 98.19 196 GLY A N 1
ATOM 1552 C CA . GLY A 1 196 ? 3.118 6.845 -8.940 1.00 98.19 196 GLY A CA 1
ATOM 1553 C C . GLY A 1 196 ? 2.589 6.473 -10.307 1.00 98.19 196 GLY A C 1
ATOM 1554 O O . GLY A 1 196 ? 3.332 5.943 -11.127 1.00 98.19 196 GLY A O 1
ATOM 1555 N N . ALA A 1 197 ? 1.312 6.757 -10.540 1.00 95.56 197 ALA A N 1
ATOM 1556 C CA . ALA A 1 197 ? 0.695 6.627 -11.851 1.00 95.56 197 ALA A CA 1
ATOM 1557 C C . ALA A 1 197 ? 0.344 8.013 -12.393 1.00 95.56 197 ALA A C 1
ATOM 1559 O O . ALA A 1 197 ? -0.308 8.812 -11.714 1.00 95.56 197 ALA A O 1
ATOM 1560 N N . TYR A 1 198 ? 0.738 8.295 -13.630 1.00 95.38 198 TYR A N 1
ATOM 1561 C CA . TYR A 1 198 ? 0.288 9.473 -14.358 1.00 95.38 198 TYR A CA 1
ATOM 1562 C C . TYR A 1 198 ? -0.281 9.077 -15.717 1.00 95.38 198 TYR A C 1
ATOM 1564 O O . TYR A 1 198 ? 0.367 8.361 -16.473 1.00 95.38 198 TYR A O 1
ATOM 1572 N N . SER A 1 199 ? -1.457 9.612 -16.041 1.00 92.06 199 SER A N 1
ATOM 1573 C CA . SER A 1 199 ? -2.117 9.459 -17.338 1.00 92.06 199 SER A CA 1
ATOM 1574 C C . SER A 1 199 ? -2.574 10.825 -17.838 1.00 92.06 199 SER A C 1
ATOM 1576 O O . SER A 1 199 ? -3.272 11.548 -17.124 1.00 92.06 199 SER A O 1
ATOM 1578 N N . GLY A 1 200 ? -2.221 11.174 -19.073 1.00 90.25 200 GLY A N 1
ATOM 1579 C CA . GLY A 1 200 ? -2.597 12.450 -19.681 1.00 90.25 200 GLY A CA 1
ATOM 1580 C C . GLY A 1 200 ? -2.689 12.400 -21.203 1.00 90.25 200 GLY A C 1
ATOM 1581 O O . GLY A 1 200 ? -2.553 11.348 -21.826 1.00 90.25 200 GLY A O 1
ATOM 1582 N N . GLU A 1 201 ? -2.917 13.565 -21.813 1.00 91.00 201 GLU A N 1
ATOM 1583 C CA . GLU A 1 201 ? -2.797 13.717 -23.268 1.00 91.00 201 GLU A CA 1
ATOM 1584 C C . GLU A 1 201 ? -1.376 13.350 -23.732 1.00 91.00 201 GLU A C 1
ATOM 1586 O O . GLU A 1 201 ? -0.428 13.512 -22.953 1.00 91.00 201 GLU A O 1
ATOM 1591 N N . PRO A 1 202 ? -1.195 12.897 -24.988 1.00 92.00 202 PRO A N 1
ATOM 1592 C CA . PRO A 1 202 ? 0.126 12.565 -25.505 1.00 92.00 202 PRO A CA 1
ATOM 1593 C C . PRO A 1 202 ? 1.113 13.728 -25.331 1.00 92.00 202 PRO A C 1
ATOM 1595 O O . PRO A 1 202 ? 0.824 14.858 -25.736 1.00 92.00 202 PRO A O 1
ATOM 1598 N N . ASN A 1 203 ? 2.276 13.452 -24.738 1.00 91.62 203 ASN A N 1
ATOM 1599 C CA . ASN A 1 203 ? 3.360 14.428 -24.626 1.00 91.62 203 ASN A CA 1
ATOM 1600 C C . ASN A 1 203 ? 4.094 14.615 -25.974 1.00 91.62 203 ASN A C 1
ATOM 1602 O O . ASN A 1 203 ? 3.639 14.137 -27.016 1.00 91.62 203 ASN A O 1
ATOM 1606 N N . ALA A 1 204 ? 5.235 15.315 -25.983 1.00 91.44 204 ALA A N 1
ATOM 1607 C CA . ALA A 1 204 ? 5.962 15.605 -27.223 1.00 91.44 204 ALA A CA 1
ATOM 1608 C C . ALA A 1 204 ? 6.467 14.345 -27.957 1.00 91.44 204 ALA A C 1
ATOM 1610 O O . ALA A 1 204 ? 6.604 14.377 -29.180 1.00 91.44 204 ALA A O 1
ATOM 1611 N N . GLU A 1 205 ? 6.681 13.244 -27.231 1.00 90.50 205 GLU A N 1
ATOM 1612 C CA . GLU A 1 205 ? 7.099 11.938 -27.761 1.00 90.50 205 GLU A CA 1
ATOM 1613 C C . GLU A 1 205 ? 5.901 11.011 -28.057 1.00 90.50 205 GLU A C 1
ATOM 1615 O O . GLU A 1 205 ? 6.064 9.909 -28.578 1.00 90.50 205 GLU A O 1
ATOM 1620 N N . GLY A 1 206 ? 4.673 11.459 -27.770 1.00 90.06 206 GLY A N 1
ATOM 1621 C CA . GLY A 1 206 ? 3.445 10.692 -27.978 1.00 90.06 206 GLY A CA 1
ATOM 1622 C C . GLY A 1 206 ? 3.089 9.724 -26.843 1.00 90.06 206 GLY A C 1
ATOM 1623 O O . GLY A 1 206 ? 2.152 8.938 -27.002 1.00 90.06 206 GLY A O 1
ATOM 1624 N N . TRP A 1 207 ? 3.8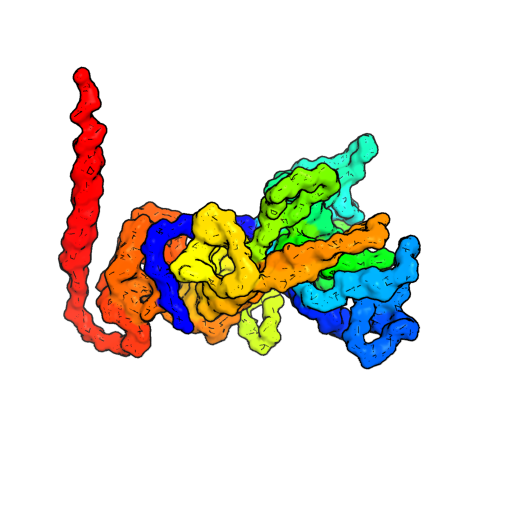05 9.777 -25.718 1.00 91.94 207 TRP A N 1
ATOM 1625 C CA . TRP A 1 207 ? 3.550 8.975 -24.518 1.00 91.94 207 TRP A CA 1
ATOM 1626 C C . TRP A 1 207 ? 2.394 9.562 -23.704 1.00 91.94 207 TRP A C 1
ATOM 1628 O O . TRP A 1 207 ? 2.294 10.784 -23.568 1.00 91.94 207 TRP A O 1
ATOM 1638 N N . THR A 1 208 ? 1.522 8.708 -23.161 1.00 92.38 208 THR A N 1
ATOM 1639 C CA . THR A 1 208 ? 0.350 9.144 -22.372 1.00 92.38 208 THR A CA 1
ATOM 1640 C C . THR A 1 208 ? 0.422 8.708 -20.921 1.00 92.38 208 THR A C 1
ATOM 1642 O O . THR A 1 208 ? -0.003 9.464 -20.051 1.00 92.38 208 THR A O 1
ATOM 1645 N N . ASP A 1 209 ? 0.952 7.512 -20.668 1.00 94.56 209 ASP A N 1
ATOM 1646 C CA . ASP A 1 209 ? 0.943 6.879 -19.354 1.00 94.56 209 ASP A CA 1
ATOM 1647 C C . ASP A 1 209 ? 2.368 6.676 -18.844 1.00 94.56 209 ASP A C 1
ATOM 1649 O O . ASP A 1 209 ? 3.232 6.178 -19.570 1.00 94.56 209 ASP A O 1
ATOM 1653 N N . PHE A 1 210 ? 2.604 7.041 -17.588 1.00 96.88 210 PHE A N 1
ATOM 1654 C CA . PHE A 1 210 ? 3.874 6.888 -16.891 1.00 96.88 210 PHE A CA 1
ATOM 1655 C C . PHE A 1 210 ? 3.641 6.247 -15.537 1.00 96.88 210 PHE A C 1
ATOM 1657 O O . PHE A 1 210 ? 2.716 6.610 -14.809 1.00 96.88 210 PHE A O 1
ATOM 1664 N N . TRP A 1 211 ? 4.515 5.304 -15.223 1.00 98.25 211 TRP A N 1
ATOM 1665 C CA . TRP A 1 211 ? 4.523 4.576 -13.974 1.00 98.25 211 TRP A CA 1
ATOM 1666 C C . TRP A 1 211 ? 5.908 4.662 -13.366 1.00 98.25 211 TRP A C 1
ATOM 1668 O O . TRP A 1 211 ? 6.902 4.377 -14.036 1.00 98.25 211 TRP A O 1
ATOM 1678 N N . THR A 1 212 ? 5.943 4.999 -12.088 1.00 98.81 212 THR A N 1
ATOM 1679 C CA . THR A 1 212 ? 7.123 4.917 -11.238 1.00 98.81 212 THR A CA 1
ATOM 1680 C C . THR A 1 212 ? 6.781 4.045 -10.043 1.00 98.81 212 THR A C 1
ATOM 1682 O O . THR A 1 212 ? 5.736 4.230 -9.423 1.00 98.81 212 THR A O 1
ATOM 1685 N N . ILE A 1 213 ? 7.639 3.083 -9.726 1.00 98.81 213 ILE A N 1
ATOM 1686 C CA . ILE A 1 213 ? 7.488 2.199 -8.573 1.00 98.81 213 ILE A CA 1
ATOM 1687 C C . ILE A 1 213 ? 8.792 2.257 -7.787 1.00 98.81 213 ILE A C 1
ATOM 1689 O O . ILE A 1 213 ? 9.789 1.661 -8.197 1.00 98.81 213 ILE A O 1
ATOM 1693 N N . ASP A 1 214 ? 8.760 2.978 -6.673 1.00 98.56 214 ASP A N 1
ATOM 1694 C CA . ASP A 1 214 ? 9.871 3.137 -5.745 1.00 98.56 214 ASP A CA 1
ATOM 1695 C C . ASP A 1 214 ? 9.740 2.112 -4.618 1.00 98.56 214 ASP A C 1
ATOM 1697 O O . ASP A 1 214 ? 8.763 2.108 -3.871 1.00 98.56 214 ASP A O 1
ATOM 1701 N N . PHE A 1 215 ? 10.733 1.243 -4.490 1.00 96.31 215 PHE A N 1
ATOM 1702 C CA . PHE A 1 215 ? 10.839 0.226 -3.453 1.00 96.31 215 PHE A CA 1
ATOM 1703 C C . PHE A 1 215 ? 11.874 0.653 -2.427 1.00 96.31 215 PHE A C 1
ATOM 1705 O O . PHE A 1 215 ? 12.951 1.112 -2.808 1.00 96.31 215 PHE A O 1
ATOM 1712 N N . ALA A 1 216 ? 11.599 0.468 -1.140 1.00 91.69 216 ALA A N 1
ATOM 1713 C CA . ALA A 1 216 ? 12.557 0.870 -0.121 1.00 91.69 216 ALA A CA 1
ATOM 1714 C C . ALA A 1 216 ? 12.479 0.045 1.167 1.00 91.69 216 ALA A C 1
ATOM 1716 O O . ALA A 1 216 ? 11.631 -0.840 1.338 1.00 91.69 216 ALA A O 1
ATOM 1717 N N . SER A 1 217 ? 13.437 0.308 2.052 1.00 84.75 217 SER A N 1
ATOM 1718 C CA . SER A 1 217 ? 13.548 -0.319 3.365 1.00 84.75 217 SER A CA 1
ATOM 1719 C C . SER A 1 217 ? 14.210 0.635 4.348 1.00 84.75 217 SER A C 1
ATOM 1721 O O . SER A 1 217 ? 15.354 1.046 4.141 1.00 84.75 217 SER A O 1
ATOM 1723 N N . ASP A 1 218 ? 13.530 0.945 5.445 1.00 72.62 218 ASP A N 1
ATOM 1724 C CA . ASP A 1 218 ? 14.079 1.728 6.554 1.00 72.62 218 ASP A CA 1
ATOM 1725 C C . ASP A 1 218 ? 15.162 0.964 7.343 1.00 72.62 218 ASP A C 1
ATOM 1727 O O . ASP A 1 218 ? 15.979 1.576 8.035 1.00 72.62 218 ASP A O 1
ATOM 1731 N N . ALA A 1 219 ? 15.232 -0.358 7.159 1.00 59.97 219 ALA A N 1
ATOM 1732 C CA . ALA A 1 219 ? 16.158 -1.259 7.836 1.00 59.97 219 ALA A CA 1
ATOM 1733 C C . ALA A 1 219 ? 17.631 -1.124 7.391 1.00 59.97 219 ALA A C 1
ATOM 1735 O O . ALA A 1 219 ? 18.509 -1.747 7.993 1.00 59.97 219 ALA A O 1
ATOM 1736 N N . PHE A 1 220 ? 17.946 -0.345 6.345 1.00 57.75 220 PHE A N 1
ATOM 1737 C CA . PHE A 1 220 ? 19.296 -0.315 5.770 1.00 57.75 220 PHE A CA 1
ATOM 1738 C C . PHE A 1 220 ? 20.096 0.962 6.074 1.00 57.75 220 PHE A C 1
ATOM 1740 O O . PHE A 1 220 ? 19.757 2.067 5.645 1.00 57.75 220 PHE A O 1
ATOM 1747 N N . ARG A 1 221 ? 21.262 0.785 6.714 1.00 49.31 221 ARG A N 1
ATOM 1748 C CA . ARG A 1 221 ? 22.409 1.707 6.627 1.00 49.31 221 ARG A CA 1
ATOM 1749 C C . ARG A 1 221 ? 23.583 0.991 5.956 1.00 49.31 221 ARG A C 1
ATOM 1751 O O . ARG A 1 221 ? 24.157 0.070 6.528 1.00 49.31 221 ARG A O 1
ATOM 1758 N N . ALA A 1 222 ? 23.962 1.432 4.759 1.00 38.47 222 ALA A N 1
ATOM 1759 C CA . ALA A 1 222 ? 25.081 0.868 4.007 1.00 38.47 222 ALA A CA 1
ATOM 1760 C C . ALA A 1 222 ? 26.452 1.187 4.644 1.00 38.47 222 ALA A C 1
ATOM 1762 O O . ALA A 1 222 ? 26.749 2.344 4.935 1.00 38.47 222 ALA A O 1
ATOM 1763 N N . GLY A 1 223 ? 27.307 0.162 4.759 1.00 34.59 223 GLY A N 1
ATOM 1764 C CA . GLY A 1 223 ? 28.771 0.242 4.629 1.00 34.59 223 GLY A CA 1
ATOM 1765 C C . GLY A 1 223 ? 29.584 0.952 5.723 1.00 34.59 223 GLY A C 1
ATOM 1766 O O . GLY A 1 223 ? 30.008 2.089 5.532 1.00 34.59 223 GLY A O 1
ATOM 1767 N N . GLY A 1 224 ? 29.936 0.231 6.800 1.00 41.41 224 GLY A N 1
ATOM 1768 C CA . GLY A 1 224 ? 31.039 0.598 7.713 1.00 41.41 224 GLY A CA 1
ATOM 1769 C C . GLY A 1 224 ? 30.670 0.906 9.170 1.00 41.41 224 GLY A C 1
ATOM 1770 O O . GLY A 1 224 ? 31.510 1.423 9.905 1.00 41.41 224 GLY A O 1
ATOM 1771 N N . TYR A 1 225 ? 29.444 0.608 9.599 1.00 41.62 225 TYR A N 1
ATOM 1772 C CA . TYR A 1 225 ? 28.985 0.848 10.969 1.00 41.62 225 TYR A CA 1
ATOM 1773 C C . TYR A 1 225 ? 29.100 -0.415 11.841 1.00 41.62 225 TYR A C 1
ATOM 1775 O O . TYR A 1 225 ? 28.239 -1.286 11.794 1.00 41.62 225 TYR A O 1
ATOM 1783 N N . ASP A 1 226 ? 30.137 -0.469 12.684 1.00 41.53 226 ASP A N 1
ATOM 1784 C CA . ASP A 1 226 ? 30.152 -1.265 13.922 1.00 41.53 226 ASP A CA 1
ATOM 1785 C C . ASP A 1 226 ? 29.232 -0.582 14.959 1.00 41.53 226 ASP A C 1
ATOM 1787 O O . ASP A 1 226 ? 29.704 -0.015 15.949 1.00 41.53 226 ASP A O 1
ATOM 1791 N N . ASP A 1 227 ? 27.917 -0.547 14.717 1.00 39.78 227 ASP A N 1
ATOM 1792 C CA . ASP A 1 227 ? 26.959 -0.147 15.754 1.00 39.78 227 ASP A CA 1
ATOM 1793 C C . ASP A 1 227 ? 26.561 -1.389 16.571 1.00 39.78 227 ASP A C 1
ATOM 1795 O O . ASP A 1 227 ? 25.967 -2.316 16.016 1.00 39.78 227 ASP A O 1
ATOM 1799 N N . PRO A 1 228 ? 26.881 -1.462 17.876 1.00 40.75 228 PRO A N 1
ATOM 1800 C CA . PRO A 1 228 ? 26.507 -2.595 18.718 1.00 40.75 228 PRO A CA 1
ATOM 1801 C C . PRO A 1 228 ? 24.990 -2.737 18.953 1.00 40.75 228 PRO A C 1
ATOM 1803 O O . PRO A 1 228 ? 24.599 -3.714 19.587 1.00 40.75 228 PRO A O 1
ATOM 1806 N N . ASN A 1 229 ? 24.146 -1.810 18.471 1.00 38.62 229 ASN A N 1
ATOM 1807 C CA . ASN A 1 229 ? 22.682 -1.894 18.547 1.00 38.62 229 ASN A CA 1
ATOM 1808 C C . ASN A 1 229 ? 22.002 -1.452 17.224 1.00 38.62 229 ASN A C 1
ATOM 1810 O O . ASN A 1 229 ? 21.635 -0.281 17.114 1.00 38.62 229 ASN A O 1
ATOM 1814 N N . PRO A 1 230 ? 21.757 -2.334 16.236 1.00 46.25 230 PRO A N 1
ATOM 1815 C CA . PRO A 1 230 ? 20.944 -1.976 15.068 1.00 46.25 230 PRO A CA 1
ATOM 1816 C C . PRO A 1 230 ? 19.441 -2.124 15.394 1.00 46.25 230 PRO A C 1
ATOM 1818 O O . PRO A 1 230 ? 19.022 -3.222 15.762 1.00 46.25 230 PRO A O 1
ATOM 1821 N N . PRO A 1 231 ? 18.626 -1.045 15.379 1.00 46.62 231 PRO A N 1
ATOM 1822 C CA . PRO A 1 231 ? 17.253 -1.158 14.827 1.00 46.62 231 PRO A CA 1
ATOM 1823 C C . PRO A 1 231 ? 16.679 0.153 14.208 1.00 46.62 231 PRO A C 1
ATOM 1825 O O . PRO A 1 231 ? 17.253 1.222 14.450 1.00 46.62 231 PRO A O 1
ATOM 1828 N N . PRO A 1 232 ? 15.546 0.115 13.453 1.00 50.62 232 PRO A N 1
ATOM 1829 C CA . PRO A 1 232 ? 14.488 -0.911 13.474 1.00 50.62 232 PRO A CA 1
ATOM 1830 C C . PRO A 1 232 ? 14.216 -1.650 12.153 1.00 50.62 232 PRO A C 1
ATOM 1832 O O . PRO A 1 232 ? 14.298 -1.106 11.060 1.00 50.62 232 PRO A O 1
ATOM 1835 N N . GLU A 1 233 ? 13.846 -2.922 12.298 1.00 68.31 233 GLU A N 1
ATOM 1836 C CA . GLU A 1 233 ? 13.114 -3.698 11.294 1.00 68.31 233 GLU A CA 1
ATOM 1837 C C . GLU A 1 233 ? 11.631 -3.421 11.513 1.00 68.31 233 GLU A C 1
ATOM 1839 O O . GLU A 1 233 ? 10.936 -4.242 12.128 1.00 68.31 233 GLU A O 1
ATOM 1844 N N . THR A 1 234 ? 11.183 -2.227 11.118 1.00 76.94 234 THR A N 1
ATOM 1845 C CA . THR A 1 234 ? 9.791 -1.835 11.316 1.00 76.94 234 THR A CA 1
ATOM 1846 C C . THR A 1 234 ? 8.915 -2.836 10.580 1.00 76.94 234 THR A C 1
ATOM 1848 O O . THR A 1 234 ? 8.993 -3.000 9.361 1.00 76.94 234 THR A O 1
ATOM 1851 N N . VAL A 1 235 ? 8.088 -3.546 11.338 1.00 86.31 235 VAL A N 1
ATOM 1852 C CA . VAL A 1 235 ? 7.101 -4.453 10.768 1.00 86.31 235 VAL A CA 1
ATOM 1853 C C . VAL A 1 235 ? 5.864 -3.639 10.468 1.00 86.31 235 VAL A C 1
ATOM 1855 O O . VAL A 1 235 ? 5.382 -2.916 11.332 1.00 86.31 235 VAL A O 1
ATOM 1858 N N . TYR A 1 236 ? 5.308 -3.775 9.277 1.00 92.19 236 TYR A N 1
ATOM 1859 C CA . TYR A 1 236 ? 4.072 -3.089 8.925 1.00 92.19 236 TYR A CA 1
ATOM 1860 C C . TYR A 1 236 ? 2.907 -4.068 8.888 1.00 92.19 236 TYR A C 1
ATOM 1862 O O . TYR A 1 236 ? 3.041 -5.179 8.398 1.00 92.19 236 TYR A O 1
ATOM 1870 N N . LEU A 1 237 ? 1.739 -3.656 9.354 1.00 94.94 237 LEU A N 1
ATOM 1871 C CA . LEU A 1 237 ? 0.475 -4.257 8.960 1.00 94.94 237 LEU A CA 1
ATOM 1872 C C . LEU A 1 237 ? -0.020 -3.504 7.728 1.00 94.94 237 LEU A C 1
ATOM 1874 O O . LEU A 1 237 ? -0.140 -2.282 7.760 1.00 94.94 237 LEU A O 1
ATOM 1878 N N . THR A 1 238 ? -0.304 -4.218 6.647 1.00 97.12 238 THR A N 1
ATOM 1879 C CA . THR A 1 238 ? -0.729 -3.635 5.375 1.00 97.12 238 THR A CA 1
ATOM 1880 C C . THR A 1 238 ? -1.801 -4.485 4.702 1.00 97.12 238 THR A C 1
ATOM 1882 O O . THR A 1 238 ? -1.974 -5.655 5.036 1.00 97.12 238 THR A O 1
ATOM 1885 N N . GLY A 1 239 ? -2.523 -3.894 3.756 1.00 96.12 239 GLY A N 1
ATOM 1886 C CA . GLY A 1 239 ? -3.568 -4.573 3.002 1.00 96.12 239 GLY A CA 1
ATOM 1887 C C . GLY A 1 239 ? -4.464 -3.602 2.261 1.00 96.12 239 GLY A C 1
ATOM 1888 O O . GLY A 1 239 ? -4.135 -2.419 2.144 1.00 96.12 239 GLY A O 1
ATOM 1889 N N . VAL A 1 240 ? -5.583 -4.113 1.764 1.00 96.56 240 VAL A N 1
ATOM 1890 C CA . VAL A 1 240 ? -6.620 -3.344 1.081 1.00 96.56 240 VAL A CA 1
ATOM 1891 C C . VAL A 1 240 ? -7.998 -3.731 1.624 1.00 96.56 240 VAL A C 1
ATOM 1893 O O . VAL A 1 240 ? -8.285 -4.895 1.899 1.00 96.56 240 VAL A O 1
ATOM 1896 N N . ALA A 1 241 ? -8.856 -2.732 1.825 1.00 96.00 241 ALA A N 1
ATOM 1897 C CA . ALA A 1 241 ? -10.272 -2.941 2.105 1.00 96.00 241 ALA A CA 1
ATOM 1898 C C . ALA A 1 241 ? -11.073 -2.774 0.815 1.00 96.00 241 ALA A C 1
ATOM 1900 O O . ALA A 1 241 ? -10.969 -1.730 0.158 1.00 96.00 241 ALA A O 1
ATOM 1901 N N . PHE A 1 242 ? -11.872 -3.778 0.459 1.00 95.19 242 PHE A N 1
ATOM 1902 C CA . PHE A 1 242 ? -12.634 -3.768 -0.782 1.00 95.19 242 PHE A CA 1
ATOM 1903 C C . PHE A 1 242 ? -13.924 -4.603 -0.719 1.00 95.19 242 PHE A C 1
ATOM 1905 O O . PHE A 1 242 ? -14.072 -5.545 0.064 1.00 95.19 242 PHE A O 1
ATOM 1912 N N . ASP A 1 243 ? -14.896 -4.201 -1.535 1.00 93.50 243 ASP A N 1
ATOM 1913 C CA . ASP A 1 243 ? -16.151 -4.909 -1.781 1.00 93.50 243 ASP A CA 1
ATOM 1914 C C . ASP A 1 243 ? -15.919 -5.984 -2.843 1.00 93.50 243 ASP A C 1
ATOM 1916 O O . ASP A 1 243 ? -16.174 -5.768 -4.024 1.00 93.50 243 ASP A O 1
ATOM 1920 N N . ASP A 1 244 ? -15.348 -7.099 -2.391 1.00 89.75 244 ASP A N 1
ATOM 1921 C CA . ASP A 1 244 ? -15.011 -8.268 -3.204 1.00 89.75 244 ASP A CA 1
ATOM 1922 C C . ASP A 1 244 ? -16.226 -8.805 -3.973 1.00 89.75 244 ASP A C 1
ATOM 1924 O O . ASP A 1 244 ? -17.273 -9.109 -3.388 1.00 89.75 244 ASP A O 1
ATOM 1928 N N . ASP A 1 245 ? -16.074 -8.965 -5.289 1.00 89.31 245 ASP A N 1
ATOM 1929 C CA . ASP A 1 245 ? -17.105 -9.536 -6.159 1.00 89.31 245 ASP A CA 1
ATOM 1930 C C . ASP A 1 245 ? -17.160 -11.080 -6.113 1.00 89.31 245 ASP A C 1
ATOM 1932 O O . ASP A 1 245 ? -18.031 -11.708 -6.735 1.00 89.31 245 ASP A O 1
ATOM 1936 N N . GLY A 1 246 ? -16.290 -11.683 -5.296 1.00 87.00 246 GLY A N 1
ATOM 1937 C CA . GLY A 1 246 ? -16.213 -13.109 -5.003 1.00 87.00 246 GLY A CA 1
ATOM 1938 C C . GLY A 1 246 ? -15.032 -13.813 -5.669 1.00 87.00 246 GLY A C 1
ATOM 1939 O O . GLY A 1 246 ? -14.980 -15.050 -5.631 1.00 87.00 246 GLY A O 1
ATOM 1940 N N . ASP A 1 247 ? -14.112 -13.072 -6.293 1.00 88.75 247 ASP A N 1
ATOM 1941 C CA . ASP A 1 247 ? -12.873 -13.602 -6.863 1.00 88.75 247 ASP A CA 1
ATOM 1942 C C . ASP A 1 247 ? -11.678 -13.561 -5.888 1.00 88.75 247 ASP A C 1
ATOM 1944 O O . ASP A 1 247 ? -10.655 -14.214 -6.137 1.00 88.75 247 ASP A O 1
ATOM 1948 N N . GLY A 1 248 ? -11.834 -12.878 -4.747 1.00 86.69 248 GLY A N 1
ATOM 1949 C CA . GLY A 1 248 ? -10.818 -12.739 -3.710 1.00 86.69 248 GLY A CA 1
ATOM 1950 C C . GLY A 1 248 ? -9.657 -11.831 -4.113 1.00 86.69 248 GLY A C 1
ATOM 1951 O O . GLY A 1 248 ? -8.588 -11.911 -3.503 1.00 86.69 248 GLY A O 1
ATOM 1952 N N . GLN A 1 249 ? -9.821 -11.004 -5.147 1.00 90.62 249 GLN A N 1
ATOM 1953 C CA . GLN A 1 249 ? -8.809 -10.089 -5.652 1.00 90.62 249 GLN A CA 1
ATOM 1954 C C . GLN A 1 249 ? -9.310 -8.657 -5.662 1.00 90.62 249 GLN A C 1
ATOM 1956 O O . GLN A 1 249 ? -10.409 -8.359 -6.094 1.00 90.62 249 GLN A O 1
ATOM 1961 N N . PHE A 1 250 ? -8.433 -7.730 -5.294 1.00 94.62 250 PHE A N 1
ATOM 1962 C CA . PHE A 1 250 ? -8.767 -6.323 -5.405 1.00 94.62 250 PHE A CA 1
ATOM 1963 C C . PHE A 1 250 ? -8.727 -5.844 -6.860 1.00 94.62 250 PHE A C 1
ATOM 1965 O O . PHE A 1 250 ? -7.654 -5.798 -7.472 1.00 94.62 250 PHE A O 1
ATOM 1972 N N . THR A 1 251 ? -9.854 -5.374 -7.382 1.00 95.00 251 THR A N 1
ATOM 1973 C CA . THR A 1 251 ? -9.964 -4.712 -8.683 1.00 95.00 251 THR A CA 1
ATOM 1974 C C . THR A 1 251 ? -10.359 -3.235 -8.523 1.00 95.00 251 THR A C 1
ATOM 1976 O O . THR A 1 251 ? -11.245 -2.903 -7.731 1.00 95.00 251 THR A O 1
ATOM 1979 N N . PRO A 1 252 ? -9.757 -2.294 -9.292 1.00 95.94 252 PRO A N 1
ATOM 1980 C CA . PRO A 1 252 ? -10.190 -0.899 -9.276 1.00 95.94 252 PRO A CA 1
ATOM 1981 C C . PRO A 1 252 ? -11.691 -0.761 -9.565 1.00 95.94 252 PRO A C 1
ATOM 1983 O O . PRO A 1 252 ? -12.162 -1.084 -10.654 1.00 95.94 252 PRO A O 1
ATOM 1986 N N . GLY A 1 253 ? -12.427 -0.233 -8.592 1.00 95.50 253 GLY A N 1
ATOM 1987 C CA . GLY A 1 253 ? -13.889 -0.206 -8.549 1.00 95.50 253 GLY A CA 1
ATOM 1988 C C . GLY A 1 253 ? -14.449 -0.733 -7.226 1.00 95.50 253 GLY A C 1
ATOM 1989 O O . GLY A 1 253 ? -15.523 -0.297 -6.821 1.00 95.50 253 GLY A O 1
ATOM 1990 N N . GLU A 1 254 ? -13.702 -1.598 -6.540 1.00 95.50 254 GLU A N 1
ATOM 1991 C CA . GLU A 1 254 ? -14.141 -2.288 -5.320 1.00 95.50 254 GLU A CA 1
ATOM 1992 C C . GLU A 1 254 ? -13.642 -1.622 -4.037 1.00 95.50 254 GLU A C 1
ATOM 1994 O O . GLU A 1 254 ? -14.091 -1.954 -2.945 1.00 95.50 254 GLU A O 1
ATOM 1999 N N . GLN A 1 255 ? -12.710 -0.676 -4.137 1.00 96.19 255 GLN A N 1
ATOM 2000 C CA . GLN A 1 255 ? -12.060 -0.081 -2.976 1.00 96.19 255 GLN A CA 1
ATOM 2001 C C . GLN A 1 255 ? -13.044 0.529 -1.970 1.00 96.19 255 GLN A C 1
ATOM 2003 O O . GLN A 1 255 ? -14.012 1.202 -2.332 1.00 96.19 255 GLN A O 1
ATOM 2008 N N . MET A 1 256 ? -12.732 0.362 -0.687 1.00 96.19 256 MET A N 1
ATOM 2009 C CA . MET A 1 256 ? -13.472 0.938 0.432 1.00 96.19 256 MET A CA 1
ATOM 2010 C C . MET A 1 256 ? -12.632 2.025 1.118 1.00 96.19 256 MET A C 1
ATOM 2012 O O . MET A 1 256 ? -11.881 1.710 2.045 1.00 96.19 256 MET A O 1
ATOM 2016 N N . PRO A 1 257 ? -12.722 3.299 0.689 1.00 96.94 257 PRO A N 1
ATOM 2017 C CA . PRO A 1 257 ? -12.020 4.405 1.337 1.00 96.94 257 PRO A CA 1
ATOM 2018 C C . PRO A 1 257 ? -12.683 4.809 2.660 1.00 96.94 257 PRO A C 1
ATOM 2020 O O . PRO A 1 257 ? -13.895 4.674 2.832 1.00 96.94 257 PRO A O 1
ATOM 2023 N N . GLY A 1 258 ? -11.902 5.366 3.587 1.00 95.62 258 GLY A N 1
ATOM 2024 C CA . GLY A 1 258 ? -12.427 5.907 4.846 1.00 95.62 258 GLY A CA 1
ATOM 2025 C C . GLY A 1 258 ? -12.676 4.877 5.955 1.00 95.62 258 GLY A C 1
ATOM 2026 O O . GLY A 1 258 ? -13.152 5.250 7.027 1.00 95.62 258 GLY A O 1
ATOM 2027 N N . VAL A 1 259 ? -12.342 3.603 5.737 1.00 96.38 259 VAL A N 1
ATOM 2028 C CA . VAL A 1 259 ? -12.432 2.545 6.751 1.00 96.38 259 VAL A CA 1
ATOM 2029 C C . VAL A 1 259 ? -11.331 2.764 7.782 1.00 96.38 259 VAL A C 1
ATOM 2031 O O . VAL A 1 259 ? -10.155 2.853 7.432 1.00 96.38 259 VAL A O 1
ATOM 2034 N N . GLN A 1 260 ? -11.690 2.850 9.062 1.00 95.75 260 GLN A N 1
ATOM 2035 C CA . GLN A 1 260 ? -10.698 2.963 10.133 1.00 95.75 260 GLN A CA 1
ATOM 2036 C C . GLN A 1 260 ? -10.111 1.578 10.413 1.00 95.75 260 GLN A C 1
ATOM 2038 O O . GLN A 1 260 ? -10.860 0.638 10.669 1.00 95.75 260 GLN A O 1
ATOM 2043 N N . VAL A 1 261 ? -8.786 1.454 10.397 1.00 95.62 261 VAL A N 1
ATOM 2044 C CA . VAL A 1 261 ? -8.058 0.208 10.656 1.00 95.62 261 VAL A CA 1
ATOM 2045 C C . VAL A 1 261 ? -7.258 0.366 11.937 1.00 95.62 261 VAL A C 1
ATOM 2047 O O . VAL A 1 261 ? -6.318 1.158 12.003 1.00 95.62 261 VAL A O 1
ATOM 2050 N N . LEU A 1 262 ? -7.651 -0.373 12.967 1.00 93.12 262 LEU A N 1
ATOM 2051 C CA . LEU A 1 262 ? -7.040 -0.335 14.288 1.00 93.12 262 LEU A CA 1
ATOM 2052 C C . LEU A 1 262 ? -6.458 -1.701 14.625 1.00 93.12 262 LEU A C 1
ATOM 2054 O O . LEU A 1 262 ? -7.020 -2.722 14.233 1.00 93.12 262 LEU A O 1
ATOM 2058 N N . ALA A 1 263 ? -5.351 -1.714 15.363 1.00 91.69 263 ALA A N 1
ATOM 2059 C CA . ALA A 1 263 ? -4.652 -2.939 15.715 1.00 91.69 263 ALA A CA 1
ATOM 2060 C C . ALA A 1 263 ? -4.255 -2.988 17.198 1.00 91.69 263 ALA A C 1
ATOM 2062 O O . ALA A 1 263 ? -3.977 -1.959 17.822 1.00 91.69 263 ALA A O 1
ATOM 2063 N N . TRP A 1 264 ? -4.209 -4.205 17.742 1.00 90.31 264 TRP A N 1
ATOM 2064 C CA . TRP A 1 264 ? -3.823 -4.528 19.115 1.00 90.31 264 TRP A CA 1
ATOM 2065 C C . TRP A 1 264 ? -2.859 -5.709 19.139 1.00 90.31 264 TRP A C 1
ATOM 2067 O O . TRP A 1 264 ? -2.886 -6.568 18.261 1.00 90.31 264 TRP A O 1
ATOM 2077 N N . SER A 1 265 ? -2.032 -5.778 20.177 1.00 89.75 265 SER A N 1
ATOM 2078 C CA . SER A 1 265 ? -1.212 -6.949 20.484 1.00 89.75 265 SER A CA 1
ATOM 2079 C C . SER A 1 265 ? -1.128 -7.123 21.994 1.00 89.75 265 SER A C 1
ATOM 2081 O O . SER A 1 265 ? -0.998 -6.152 22.736 1.00 89.75 265 SER A O 1
ATOM 2083 N N . GLY A 1 266 ? -1.263 -8.359 22.478 1.00 86.19 266 GLY A N 1
ATOM 2084 C CA . GLY A 1 266 ? -1.173 -8.653 23.914 1.00 86.19 266 GLY A CA 1
ATOM 2085 C C . GLY A 1 266 ? -2.216 -7.944 24.793 1.00 86.19 266 GLY A C 1
ATOM 2086 O O . GLY A 1 266 ? -1.988 -7.784 25.990 1.00 86.19 266 GLY A O 1
ATOM 2087 N N . GLY A 1 267 ? -3.351 -7.528 24.221 1.00 82.88 267 GLY A N 1
ATOM 2088 C CA . GLY A 1 267 ? -4.391 -6.777 24.927 1.00 82.88 267 GLY A CA 1
ATOM 2089 C C . GLY A 1 267 ? -4.104 -5.278 25.083 1.00 82.88 267 GLY A C 1
ATOM 2090 O O . GLY A 1 267 ? -4.771 -4.617 25.880 1.00 82.88 267 GLY A O 1
ATOM 2091 N N . GLU A 1 268 ? -3.148 -4.729 24.333 1.00 83.38 268 GLU A N 1
ATOM 2092 C CA . GLU A 1 268 ? -2.856 -3.294 24.278 1.00 83.38 268 GLU A CA 1
ATOM 2093 C C . GLU A 1 268 ? -2.976 -2.772 22.845 1.00 83.38 268 GLU A C 1
ATOM 2095 O O . GLU A 1 268 ? -2.675 -3.478 21.882 1.00 83.38 268 GLU A O 1
ATOM 2100 N N . GLN A 1 269 ? -3.476 -1.543 22.701 1.00 85.19 269 GLN A N 1
ATOM 2101 C CA . GLN A 1 269 ? -3.613 -0.896 21.398 1.00 85.19 269 GLN A CA 1
ATOM 2102 C C . GLN A 1 269 ? -2.237 -0.489 20.885 1.00 85.19 269 GLN A C 1
ATOM 2104 O O . GLN A 1 269 ? -1.429 0.050 21.643 1.00 85.19 269 GLN A O 1
ATOM 2109 N N . LEU A 1 270 ? -1.992 -0.723 19.598 1.00 89.06 270 LEU A N 1
ATOM 2110 C CA . LEU A 1 270 ? -0.760 -0.284 18.958 1.00 89.06 270 LEU A CA 1
ATOM 2111 C C . LEU A 1 270 ? -0.721 1.240 18.827 1.00 89.06 270 LEU A C 1
ATOM 2113 O O . LEU A 1 270 ? -1.747 1.926 18.856 1.00 89.06 270 LEU A O 1
ATOM 2117 N N . LYS A 1 271 ? 0.491 1.774 18.676 1.00 88.00 271 LYS A N 1
ATOM 2118 C CA . LYS A 1 271 ? 0.740 3.220 18.628 1.00 88.00 271 LYS A CA 1
ATOM 2119 C C . LYS A 1 271 ? 0.050 3.926 17.466 1.00 88.00 271 LYS A C 1
ATOM 2121 O O . LYS A 1 271 ? -0.224 5.120 17.561 1.00 88.00 271 LYS A O 1
ATOM 2126 N N . TYR A 1 272 ? -0.214 3.212 16.381 1.00 91.12 272 TYR A N 1
ATOM 2127 C CA . TYR A 1 272 ? -0.751 3.788 15.161 1.00 91.12 272 TYR A CA 1
ATOM 2128 C C . TYR A 1 272 ? -2.040 3.102 14.722 1.00 91.12 272 TYR A C 1
ATOM 2130 O O . TYR A 1 272 ? -2.250 1.911 14.949 1.00 91.12 272 TYR A O 1
ATOM 2138 N N . TYR A 1 273 ? -2.889 3.875 14.054 1.00 92.88 273 TYR A N 1
ATOM 2139 C CA . TYR A 1 273 ? -4.019 3.380 13.277 1.00 92.88 273 TYR A CA 1
ATOM 2140 C C . TYR A 1 273 ? -4.001 4.013 11.885 1.00 92.88 273 TYR A C 1
ATOM 2142 O O . TYR A 1 273 ? -3.349 5.035 11.672 1.00 92.88 273 TYR A O 1
ATOM 2150 N N . ALA A 1 274 ? -4.724 3.421 10.941 1.00 95.62 274 ALA A N 1
ATOM 2151 C CA . ALA A 1 274 ? -4.865 3.950 9.590 1.00 95.62 274 ALA A CA 1
ATOM 2152 C C . ALA A 1 274 ? -6.327 4.256 9.264 1.00 95.62 274 ALA A C 1
ATOM 2154 O O . ALA A 1 274 ? -7.253 3.726 9.878 1.00 95.62 274 ALA A O 1
ATOM 2155 N N . ILE A 1 275 ? -6.524 5.104 8.263 1.00 96.06 275 ILE A N 1
ATOM 2156 C CA . ILE A 1 275 ? -7.781 5.219 7.529 1.00 96.06 275 ILE A CA 1
ATOM 2157 C C . ILE A 1 275 ? -7.457 4.783 6.106 1.00 96.06 275 ILE A C 1
ATOM 2159 O O . ILE A 1 275 ? -6.463 5.251 5.552 1.00 96.06 275 ILE A O 1
ATOM 2163 N N . THR A 1 276 ? -8.239 3.869 5.535 1.00 98.12 276 THR A N 1
ATOM 2164 C CA . THR A 1 276 ? -7.993 3.394 4.170 1.00 98.12 276 THR A CA 1
ATOM 2165 C C . THR A 1 276 ? -8.032 4.555 3.182 1.00 98.12 276 THR A C 1
ATOM 2167 O O . THR A 1 276 ? -8.903 5.430 3.251 1.00 98.12 276 THR A O 1
ATOM 2170 N N . ALA A 1 277 ? -7.058 4.564 2.276 1.00 98.25 277 ALA A N 1
ATOM 2171 C CA . ALA A 1 277 ? -6.899 5.587 1.252 1.00 98.25 277 ALA A CA 1
ATOM 2172 C C . ALA A 1 277 ? -8.027 5.543 0.212 1.00 98.25 277 ALA A C 1
ATOM 2174 O O . ALA A 1 277 ? -8.848 4.626 0.204 1.00 98.25 277 ALA A O 1
ATOM 2175 N N . ASP A 1 278 ? -8.021 6.491 -0.725 1.00 98.00 278 ASP A N 1
ATOM 2176 C CA . ASP A 1 278 ? -8.953 6.531 -1.857 1.00 98.00 278 ASP A CA 1
ATOM 2177 C C . ASP A 1 278 ? -8.952 5.226 -2.665 1.00 98.00 278 ASP A C 1
ATOM 2179 O O . ASP A 1 278 ? -9.981 4.863 -3.226 1.00 98.00 278 ASP A O 1
ATOM 2183 N N . GLY A 1 279 ? -7.814 4.525 -2.722 1.00 97.31 279 GLY A N 1
ATOM 2184 C CA . GLY A 1 279 ? -7.656 3.201 -3.325 1.00 97.31 279 GLY A CA 1
ATOM 2185 C C . GLY A 1 279 ? -7.992 2.012 -2.422 1.00 97.31 279 GLY A C 1
ATOM 2186 O O . GLY A 1 279 ? -7.860 0.884 -2.872 1.00 97.31 279 GLY A O 1
ATOM 2187 N N . GLY A 1 280 ? -8.415 2.226 -1.173 1.00 97.44 280 GLY A N 1
ATOM 2188 C CA . GLY A 1 280 ? -8.745 1.174 -0.199 1.00 97.44 280 GLY A CA 1
ATOM 2189 C C . GLY A 1 280 ? -7.538 0.607 0.557 1.00 97.44 280 GLY A C 1
ATOM 2190 O O . GLY A 1 280 ? -7.712 -0.064 1.574 1.00 97.44 280 GLY A O 1
ATOM 2191 N N . GLY A 1 281 ? -6.320 0.893 0.094 1.00 97.56 281 GLY A N 1
ATOM 2192 C CA . GLY A 1 281 ? -5.076 0.483 0.737 1.00 97.56 281 GLY A CA 1
ATOM 2193 C C . GLY A 1 281 ? -4.864 1.109 2.112 1.00 97.56 281 GLY A C 1
ATOM 2194 O O . GLY A 1 281 ? -5.318 2.225 2.380 1.00 97.56 281 GLY A O 1
ATOM 2195 N N . TYR A 1 282 ? -4.133 0.409 2.975 1.00 98.00 282 TYR A N 1
ATOM 2196 C CA . TYR A 1 282 ? -3.702 0.923 4.273 1.00 98.00 282 TYR A CA 1
ATOM 2197 C C . TYR A 1 282 ? -2.337 0.368 4.687 1.00 98.00 282 TYR A C 1
ATOM 2199 O O . TYR A 1 282 ? -1.884 -0.672 4.199 1.00 98.00 282 TYR A O 1
ATOM 2207 N N . SER A 1 283 ? -1.642 1.073 5.580 1.00 97.06 283 SER A N 1
ATOM 2208 C CA . SER A 1 283 ? -0.405 0.603 6.216 1.00 97.06 283 SER A CA 1
ATOM 2209 C C . SER A 1 283 ? -0.260 1.184 7.617 1.00 97.06 283 SER A C 1
ATOM 2211 O O . SER A 1 283 ? -0.618 2.335 7.845 1.00 97.06 283 SER A O 1
ATOM 2213 N N . ILE A 1 284 ? 0.222 0.378 8.560 1.00 92.62 284 ILE A N 1
ATOM 2214 C CA . ILE A 1 284 ? 0.390 0.736 9.971 1.00 92.62 284 ILE A CA 1
ATOM 2215 C C . ILE A 1 284 ? 1.717 0.142 10.457 1.00 92.62 284 ILE A C 1
ATOM 2217 O O . ILE A 1 284 ? 1.863 -1.079 10.416 1.00 92.62 284 ILE A O 1
ATOM 2221 N N . PRO A 1 285 ? 2.668 0.944 10.959 1.00 91.75 285 PRO A N 1
ATOM 2222 C CA . PRO A 1 285 ? 3.822 0.416 11.673 1.00 91.75 285 PRO A CA 1
ATOM 2223 C C . PRO A 1 285 ? 3.364 -0.318 12.938 1.00 91.75 285 PRO A C 1
ATOM 2225 O O . PRO A 1 285 ? 2.657 0.247 13.778 1.00 91.75 285 PRO A O 1
ATOM 2228 N N . LEU A 1 286 ? 3.773 -1.572 13.089 1.00 90.12 286 LEU A N 1
ATOM 2229 C CA . LEU A 1 286 ? 3.478 -2.422 14.237 1.00 90.12 286 LEU A CA 1
ATOM 2230 C C . LEU A 1 286 ? 4.414 -2.097 15.397 1.00 90.12 286 LEU A C 1
ATOM 2232 O O . LEU A 1 286 ? 5.319 -2.861 15.740 1.00 90.12 286 LEU A O 1
ATOM 2236 N N . LEU A 1 287 ? 4.152 -0.942 16.002 1.00 88.62 287 LEU A N 1
ATOM 2237 C CA . LEU A 1 287 ? 4.799 -0.499 17.225 1.00 88.62 287 LEU A CA 1
ATOM 2238 C C . LEU A 1 287 ? 3.837 -0.619 18.407 1.00 88.62 287 LEU A C 1
ATOM 2240 O O . LEU A 1 287 ? 2.671 -0.213 18.322 1.00 88.62 287 LEU A O 1
ATOM 2244 N N . ASP A 1 288 ? 4.344 -1.132 19.522 1.00 86.12 288 ASP A N 1
ATOM 2245 C CA . ASP A 1 288 ? 3.681 -1.035 20.816 1.00 86.12 288 ASP A CA 1
ATOM 2246 C C . ASP A 1 288 ? 3.492 0.435 21.236 1.00 86.12 288 ASP A C 1
ATOM 2248 O O . ASP A 1 288 ? 4.010 1.368 20.611 1.00 86.12 288 ASP A O 1
ATOM 2252 N N . ALA A 1 289 ? 2.731 0.661 22.306 1.00 79.94 289 ALA A N 1
ATOM 2253 C CA . ALA A 1 289 ? 2.402 2.006 22.773 1.00 79.94 289 ALA A CA 1
ATOM 2254 C C . ALA A 1 289 ? 3.633 2.861 23.149 1.00 79.94 289 ALA A C 1
ATOM 2256 O O . ALA A 1 289 ? 3.559 4.091 23.080 1.00 79.94 289 ALA A O 1
ATOM 2257 N N . ASP A 1 290 ? 4.757 2.233 23.505 1.00 82.62 290 ASP A N 1
ATOM 2258 C CA . ASP A 1 290 ? 6.016 2.898 23.848 1.00 82.62 290 ASP A CA 1
ATOM 2259 C C . ASP A 1 290 ? 6.905 3.147 22.610 1.00 82.62 290 ASP A C 1
ATOM 2261 O O . ASP A 1 290 ? 7.933 3.826 22.697 1.00 82.62 290 ASP A O 1
ATOM 2265 N N . GLY A 1 291 ? 6.486 2.674 21.431 1.00 80.50 291 GLY A N 1
ATOM 2266 C CA . GLY A 1 291 ? 7.209 2.800 20.169 1.00 80.50 291 GLY A CA 1
ATOM 2267 C C . GLY A 1 291 ? 8.216 1.678 19.911 1.00 80.50 291 GLY A C 1
ATOM 2268 O O . GLY A 1 291 ? 9.068 1.846 19.041 1.00 80.50 291 GLY A O 1
ATOM 2269 N N . GLY A 1 292 ? 8.151 0.579 20.662 1.00 83.00 292 GLY A N 1
ATOM 2270 C CA . GLY A 1 292 ? 8.930 -0.631 20.425 1.00 83.00 292 GLY A CA 1
ATOM 2271 C C . GLY A 1 292 ? 8.293 -1.515 19.355 1.00 83.00 292 GLY A C 1
ATOM 2272 O O . GLY A 1 292 ? 7.075 -1.646 19.289 1.00 83.00 292 GLY A O 1
ATOM 2273 N N . ASP A 1 293 ? 9.108 -2.130 18.503 1.00 81.44 293 ASP A N 1
ATOM 2274 C CA . ASP A 1 293 ? 8.615 -3.067 17.493 1.00 81.44 293 ASP A CA 1
ATOM 2275 C C . ASP A 1 293 ? 8.047 -4.350 18.124 1.00 81.44 293 ASP A C 1
ATOM 2277 O O . ASP A 1 293 ? 8.625 -4.901 19.067 1.00 81.44 293 ASP A O 1
ATOM 2281 N N . LEU A 1 294 ? 7.006 -4.918 17.513 1.00 85.25 294 LEU A N 1
ATOM 2282 C CA . LEU A 1 294 ? 6.508 -6.241 17.895 1.00 85.25 294 LEU A CA 1
ATOM 2283 C C . LEU A 1 294 ? 7.497 -7.367 17.537 1.00 85.25 294 LEU A C 1
ATOM 2285 O O . LEU A 1 294 ? 8.153 -7.355 16.497 1.00 85.25 294 LEU A O 1
ATOM 2289 N N . ALA A 1 295 ? 7.606 -8.371 18.400 1.00 85.31 295 ALA A N 1
ATOM 2290 C CA . ALA A 1 295 ? 8.405 -9.575 18.210 1.00 85.31 295 ALA A CA 1
ATOM 2291 C C . ALA A 1 295 ? 7.706 -10.611 17.313 1.00 85.31 295 ALA A C 1
ATOM 2293 O O . ALA A 1 295 ? 6.477 -10.677 17.242 1.00 85.31 295 ALA A O 1
ATOM 2294 N N . GLU A 1 296 ? 8.506 -11.475 16.685 1.00 87.19 296 GLU A N 1
ATOM 2295 C CA . GLU A 1 296 ? 8.020 -12.647 15.950 1.00 87.19 296 GLU A CA 1
ATOM 2296 C C . GLU A 1 296 ? 7.078 -13.505 16.812 1.00 87.19 296 GLU A C 1
ATOM 2298 O O . GLU A 1 296 ? 7.308 -13.727 18.005 1.00 87.19 296 GLU A O 1
ATOM 2303 N N . GLY A 1 297 ? 5.998 -13.989 16.199 1.00 89.19 297 GLY A N 1
ATOM 2304 C CA . GLY A 1 297 ? 4.994 -14.829 16.842 1.00 89.19 297 GLY A CA 1
ATOM 2305 C C . GLY A 1 297 ? 3.984 -14.071 17.707 1.00 89.19 297 GLY A C 1
ATOM 2306 O O . GLY A 1 297 ? 3.003 -14.679 18.141 1.00 89.19 297 GLY A O 1
ATOM 2307 N N . GLN A 1 298 ? 4.161 -12.764 17.945 1.00 91.00 298 GLN A N 1
ATOM 2308 C CA . GLN A 1 298 ? 3.110 -11.962 18.572 1.00 91.00 298 GLN A CA 1
ATOM 2309 C C . GLN A 1 298 ? 1.896 -11.869 17.645 1.00 91.00 298 GLN A C 1
ATOM 2311 O O . GLN A 1 298 ? 2.025 -11.584 16.455 1.00 91.00 298 GLN A O 1
ATOM 2316 N N . VAL A 1 299 ? 0.711 -12.118 18.206 1.00 93.06 299 VAL A N 1
ATOM 2317 C CA . VAL A 1 299 ? -0.559 -12.013 17.484 1.00 93.06 299 VAL A CA 1
ATOM 2318 C C . VAL A 1 299 ? -1.003 -10.558 17.471 1.00 93.06 299 VAL A C 1
ATOM 2320 O O . VAL A 1 299 ? -1.142 -9.937 18.524 1.00 93.06 299 VAL A O 1
ATOM 2323 N N . VAL A 1 300 ? -1.243 -10.055 16.268 1.00 92.94 300 VAL A N 1
ATOM 2324 C CA . VAL A 1 300 ? -1.867 -8.770 15.992 1.00 92.94 300 VAL A CA 1
ATOM 2325 C C . VAL A 1 300 ? -3.341 -9.015 15.711 1.00 92.94 300 VAL A C 1
ATOM 2327 O O . VAL A 1 300 ? -3.692 -9.708 14.757 1.00 92.94 300 VAL A O 1
ATOM 2330 N N . GLU A 1 301 ? -4.202 -8.448 16.543 1.00 93.06 301 GLU A N 1
ATOM 2331 C CA . GLU A 1 301 ? -5.647 -8.397 16.333 1.00 93.06 301 GLU A CA 1
ATOM 2332 C C . GLU A 1 301 ? -5.971 -7.091 15.608 1.00 93.06 301 GLU A C 1
ATOM 2334 O O . GLU A 1 301 ? -5.490 -6.031 16.002 1.00 93.06 301 GLU A O 1
ATOM 2339 N N . VAL A 1 302 ? -6.771 -7.151 14.548 1.00 93.50 302 VAL A N 1
ATOM 2340 C CA . VAL A 1 302 ? -7.106 -6.009 13.691 1.00 93.50 302 VAL A CA 1
ATOM 2341 C C . VAL A 1 302 ? -8.616 -5.841 13.664 1.00 93.50 302 VAL A C 1
ATOM 2343 O O . VAL A 1 302 ? -9.343 -6.823 13.518 1.00 93.50 302 VAL A O 1
ATOM 2346 N N . ALA A 1 303 ? -9.091 -4.605 13.776 1.00 93.00 303 ALA A N 1
ATOM 2347 C CA . ALA A 1 303 ? -10.486 -4.257 13.561 1.00 93.00 303 ALA A CA 1
ATOM 2348 C C . ALA A 1 303 ? -10.606 -3.175 12.485 1.00 93.00 303 ALA A C 1
ATOM 2350 O O . ALA A 1 303 ? -9.944 -2.138 12.547 1.00 93.00 303 ALA A O 1
ATOM 2351 N N . PHE A 1 304 ? -11.486 -3.431 11.525 1.00 95.19 304 PHE A N 1
ATOM 2352 C CA . PHE A 1 304 ? -11.884 -2.515 10.468 1.00 95.19 304 PHE A CA 1
ATOM 2353 C C . PHE A 1 304 ? -13.242 -1.934 10.829 1.00 95.19 304 PHE A C 1
ATOM 2355 O O . PHE A 1 304 ? -14.168 -2.702 11.070 1.00 95.19 304 PHE A O 1
ATOM 2362 N N . PHE A 1 305 ? -13.382 -0.614 10.843 1.00 95.06 305 PHE A N 1
ATOM 2363 C CA . PHE A 1 305 ? -14.650 0.074 11.081 1.00 95.06 305 PHE A CA 1
ATOM 2364 C C . PHE A 1 305 ? -15.054 0.817 9.814 1.00 95.06 305 PHE A C 1
ATOM 2366 O O . PHE A 1 305 ? -14.369 1.750 9.396 1.00 95.06 305 PHE A O 1
ATOM 2373 N N . ASP A 1 306 ? -16.154 0.390 9.201 1.00 95.31 306 ASP A N 1
ATOM 2374 C CA . ASP A 1 306 ? -16.714 0.994 7.998 1.00 95.31 306 ASP A CA 1
ATOM 2375 C C . ASP A 1 306 ? -17.791 2.024 8.388 1.00 95.31 306 ASP A C 1
ATOM 2377 O O . ASP A 1 306 ? -18.887 1.635 8.815 1.00 95.31 306 ASP A O 1
ATOM 2381 N N . PRO A 1 307 ? -17.518 3.332 8.230 1.00 93.62 307 PRO A N 1
ATOM 2382 C CA . PRO A 1 307 ? -18.474 4.381 8.569 1.00 93.62 307 PRO A CA 1
ATOM 2383 C C . PRO A 1 307 ? -19.682 4.423 7.622 1.00 93.62 307 PRO A C 1
ATOM 2385 O O . PRO A 1 307 ? -20.756 4.870 8.020 1.00 93.62 307 PRO A O 1
ATOM 2388 N N . VAL A 1 308 ? -19.540 3.957 6.376 1.00 92.25 308 VAL A N 1
ATOM 2389 C CA . VAL A 1 308 ? -20.609 3.974 5.366 1.00 92.25 308 VAL A CA 1
ATOM 2390 C C . VAL A 1 308 ? -21.604 2.848 5.622 1.00 92.25 308 VAL A C 1
ATOM 2392 O O . VAL A 1 308 ? -22.814 3.081 5.623 1.00 92.25 308 VAL A O 1
ATOM 2395 N N . ARG A 1 309 ? -21.107 1.628 5.855 1.00 91.44 309 ARG A N 1
ATOM 2396 C CA . ARG A 1 309 ? -21.955 0.473 6.204 1.00 91.44 309 ARG A CA 1
ATOM 2397 C C . ARG A 1 309 ? -22.388 0.480 7.666 1.00 91.44 309 ARG A C 1
ATOM 2399 O O . ARG A 1 309 ? -23.315 -0.247 8.019 1.00 91.44 309 ARG A O 1
ATOM 2406 N N . HIS A 1 310 ? -21.742 1.299 8.493 1.00 92.62 310 HIS A N 1
ATOM 2407 C CA . HIS A 1 310 ? -21.947 1.342 9.933 1.00 92.62 310 HIS A CA 1
ATOM 2408 C C . HIS A 1 310 ? -21.760 -0.049 10.569 1.00 92.62 310 HIS A C 1
ATOM 2410 O O . HIS A 1 310 ? -22.614 -0.585 11.286 1.00 92.62 310 HIS A O 1
ATOM 2416 N N . ALA A 1 311 ? -20.633 -0.667 10.221 1.00 93.31 311 ALA A N 1
ATOM 2417 C CA . ALA A 1 311 ? -20.310 -2.055 10.511 1.00 93.31 311 ALA A CA 1
ATOM 2418 C C . ALA A 1 311 ? -18.804 -2.217 10.773 1.00 93.31 311 ALA A C 1
ATOM 2420 O O . ALA A 1 311 ? -18.015 -1.318 10.484 1.00 93.31 311 ALA A O 1
ATOM 2421 N N . TYR A 1 312 ? -18.391 -3.363 11.308 1.00 93.19 312 TYR A N 1
ATOM 2422 C CA . TYR A 1 312 ? -16.993 -3.681 11.571 1.00 93.19 312 TYR A CA 1
ATOM 2423 C C . TYR A 1 312 ? -16.626 -5.115 11.189 1.00 93.19 312 TYR A C 1
ATOM 2425 O O . TYR A 1 312 ? -17.470 -6.006 11.186 1.00 93.19 312 TYR A O 1
ATOM 2433 N N . LEU A 1 313 ? -15.347 -5.349 10.927 1.00 93.00 313 LEU A N 1
ATOM 2434 C CA . LEU A 1 313 ? -14.756 -6.668 10.713 1.00 93.00 313 LEU A CA 1
ATOM 2435 C C . LEU A 1 313 ? -13.570 -6.832 11.661 1.00 93.00 313 LEU A C 1
ATOM 2437 O O . LEU A 1 313 ? -12.852 -5.870 11.920 1.00 93.00 313 LEU A O 1
ATOM 2441 N N . GLN A 1 314 ? -13.346 -8.043 12.170 1.00 91.75 314 GLN A N 1
ATOM 2442 C CA . GLN A 1 314 ? -12.156 -8.366 12.955 1.00 91.75 314 GLN A CA 1
ATOM 2443 C C . GLN A 1 314 ? -11.364 -9.489 12.296 1.00 91.75 314 GLN A C 1
ATOM 2445 O O . GLN A 1 314 ? -11.935 -10.500 11.889 1.00 91.75 314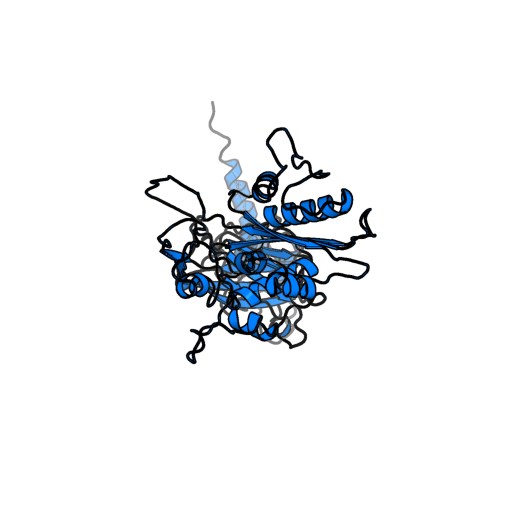 GLN A O 1
ATOM 2450 N N . ALA A 1 315 ? -10.048 -9.332 12.269 1.00 92.50 315 ALA A N 1
ATOM 2451 C CA . ALA A 1 315 ? -9.096 -10.319 11.787 1.00 92.50 315 ALA A CA 1
ATOM 2452 C C . ALA A 1 315 ? -7.925 -10.433 12.769 1.00 92.50 315 ALA A C 1
ATOM 2454 O O . ALA A 1 315 ? -7.774 -9.619 13.678 1.00 92.50 315 ALA A O 1
ATOM 2455 N N . GLN A 1 316 ? -7.092 -11.453 12.601 1.00 92.56 316 GLN A N 1
ATOM 2456 C CA . GLN A 1 316 ? -5.860 -11.583 13.370 1.00 92.56 316 GLN A CA 1
ATOM 2457 C C . GLN A 1 316 ? -4.777 -12.244 12.528 1.00 92.56 316 GLN A C 1
ATOM 2459 O O . GLN A 1 316 ? -5.066 -13.124 11.716 1.00 92.56 316 GLN A O 1
ATOM 2464 N N . ALA A 1 317 ? -3.533 -11.856 12.764 1.00 92.56 317 ALA A N 1
ATOM 2465 C CA . ALA A 1 317 ? -2.371 -12.447 12.124 1.00 92.56 317 ALA A CA 1
ATOM 2466 C C . ALA A 1 317 ? -1.165 -12.370 13.063 1.00 92.56 317 ALA A C 1
ATOM 2468 O O . ALA A 1 317 ? -1.079 -11.481 13.904 1.00 92.56 317 ALA A O 1
ATOM 2469 N N . ALA A 1 318 ? -0.238 -13.317 12.952 1.00 91.81 318 ALA A N 1
ATOM 2470 C CA . ALA A 1 318 ? 0.991 -13.292 13.737 1.00 91.81 318 ALA A CA 1
ATOM 2471 C C . ALA A 1 318 ? 2.097 -12.554 12.977 1.00 91.81 318 ALA A C 1
ATOM 2473 O O . ALA A 1 318 ? 2.215 -12.714 11.761 1.00 91.81 318 ALA A O 1
ATOM 2474 N N . VAL A 1 319 ? 2.930 -11.803 13.700 1.00 88.81 319 VAL A N 1
ATOM 2475 C CA . VAL A 1 319 ? 4.185 -11.268 13.156 1.00 88.81 319 VAL A CA 1
ATOM 2476 C C . VAL A 1 319 ? 5.042 -12.441 12.696 1.00 88.81 319 VAL A C 1
ATOM 2478 O O . VAL A 1 319 ? 5.363 -13.332 13.489 1.00 88.81 319 VAL A O 1
ATOM 2481 N N . GLN A 1 320 ? 5.393 -12.447 11.415 1.00 86.88 320 GLN A N 1
ATOM 2482 C CA . GLN A 1 320 ? 6.245 -13.473 10.831 1.00 86.88 320 GLN A CA 1
ATOM 2483 C C . GLN A 1 320 ? 7.720 -13.092 11.005 1.00 86.88 320 GLN A C 1
ATOM 2485 O O . GLN A 1 320 ? 8.057 -11.918 11.185 1.00 86.88 320 GLN A O 1
ATOM 2490 N N . GLY A 1 321 ? 8.600 -14.086 10.949 1.00 82.25 321 GLY A N 1
ATOM 2491 C CA . GLY A 1 321 ? 10.038 -13.875 10.929 1.00 82.25 321 GLY A CA 1
ATOM 2492 C C . GLY A 1 321 ? 10.758 -14.998 10.197 1.00 82.25 321 GLY A C 1
ATOM 2493 O O . GLY A 1 321 ? 10.201 -16.081 9.995 1.00 82.25 321 GLY A O 1
ATOM 2494 N N . GLY A 1 322 ? 11.979 -14.723 9.756 1.00 76.62 322 GLY A N 1
ATOM 2495 C CA . GLY A 1 322 ? 12.805 -15.697 9.059 1.00 76.62 322 GLY A CA 1
ATOM 2496 C C . GLY A 1 322 ? 14.127 -15.131 8.562 1.00 76.62 322 GLY A C 1
ATOM 2497 O O . GLY A 1 322 ? 14.366 -13.924 8.579 1.00 76.62 322 GLY A O 1
ATOM 2498 N N . ASP A 1 323 ? 14.983 -16.037 8.102 1.00 74.06 323 ASP A N 1
ATOM 2499 C CA . ASP A 1 323 ? 16.268 -15.696 7.507 1.00 74.06 323 ASP A CA 1
ATOM 2500 C C . ASP A 1 323 ? 16.076 -15.033 6.138 1.00 74.06 323 ASP A C 1
ATOM 2502 O O . ASP A 1 323 ? 15.412 -15.567 5.246 1.00 74.06 323 ASP A O 1
ATOM 2506 N N . VAL A 1 324 ? 16.705 -13.876 5.959 1.00 69.81 324 VAL A N 1
ATOM 2507 C CA . VAL A 1 324 ? 16.744 -13.130 4.703 1.00 69.81 324 VAL A CA 1
ATOM 2508 C C . VAL A 1 324 ? 18.171 -13.122 4.178 1.00 69.81 324 VAL A C 1
ATOM 2510 O O . VAL A 1 324 ? 19.129 -12.941 4.930 1.00 69.81 324 VAL A O 1
ATOM 2513 N N . VAL A 1 325 ? 18.317 -13.314 2.869 1.00 65.88 325 VAL A N 1
ATOM 2514 C CA . VAL A 1 325 ? 19.611 -13.329 2.186 1.00 65.88 325 VAL A CA 1
ATOM 2515 C C . VAL A 1 325 ? 19.864 -11.981 1.503 1.00 65.88 325 VAL A C 1
ATOM 2517 O O . VAL A 1 325 ? 19.044 -11.529 0.703 1.00 65.88 325 VAL A O 1
ATOM 2520 N N . PHE A 1 326 ? 21.010 -11.358 1.813 1.00 63.91 326 PHE A N 1
ATOM 2521 C CA . PHE A 1 326 ? 21.511 -10.142 1.169 1.00 63.91 326 PHE A CA 1
ATOM 2522 C C . PHE A 1 326 ? 22.014 -10.435 -0.241 1.00 63.91 326 PHE A C 1
ATOM 2524 O O . PHE A 1 326 ? 22.956 -11.210 -0.432 1.00 63.91 326 PHE A O 1
ATOM 2531 N N . GLU A 1 327 ? 21.391 -9.783 -1.216 1.00 63.66 327 GLU A N 1
ATOM 2532 C CA . GLU A 1 327 ? 21.773 -9.807 -2.621 1.00 63.66 327 GLU A CA 1
ATOM 2533 C C . GLU A 1 327 ? 22.811 -8.695 -2.848 1.00 63.66 327 GLU A C 1
ATOM 2535 O O . GLU A 1 327 ? 22.464 -7.577 -3.202 1.00 63.66 327 GLU A O 1
ATOM 2540 N N . ASP A 1 328 ? 24.093 -8.960 -2.566 1.00 53.69 328 ASP A N 1
ATOM 2541 C CA . ASP A 1 328 ? 25.168 -8.044 -2.981 1.00 53.69 328 ASP A CA 1
ATOM 2542 C C . ASP A 1 328 ? 25.412 -8.221 -4.483 1.00 53.69 328 ASP A C 1
ATOM 2544 O O . ASP A 1 328 ? 25.574 -9.354 -4.952 1.00 53.69 328 ASP A O 1
ATOM 2548 N N . ASP A 1 329 ? 25.438 -7.111 -5.218 1.00 52.16 329 ASP A N 1
ATOM 2549 C CA . ASP A 1 329 ? 25.710 -7.091 -6.652 1.00 52.16 329 ASP A CA 1
ATOM 2550 C C . ASP A 1 329 ? 27.190 -7.408 -6.965 1.00 52.16 329 ASP A C 1
ATOM 2552 O O . ASP A 1 329 ? 27.484 -7.818 -8.086 1.00 52.16 329 ASP A O 1
ATOM 2556 N N . ASP A 1 330 ? 28.109 -7.326 -5.986 1.00 46.41 330 ASP A N 1
ATOM 2557 C CA . ASP A 1 330 ? 29.557 -7.511 -6.214 1.00 46.41 330 ASP A CA 1
ATOM 2558 C C . ASP A 1 330 ? 30.294 -8.385 -5.163 1.00 46.41 330 ASP A C 1
ATOM 2560 O O . ASP A 1 330 ? 31.515 -8.583 -5.238 1.00 46.41 330 ASP A O 1
ATOM 2564 N N . GLY A 1 331 ? 29.587 -8.938 -4.172 1.00 50.50 331 GLY A N 1
ATOM 2565 C CA . GLY A 1 331 ? 30.177 -9.642 -3.025 1.00 50.50 331 GLY A CA 1
ATOM 2566 C C . GLY A 1 331 ? 30.231 -11.175 -3.155 1.00 50.50 331 GLY A C 1
ATOM 2567 O O . GLY A 1 331 ? 29.244 -11.805 -3.533 1.00 50.50 331 GLY A O 1
ATOM 2568 N N . PRO A 1 332 ? 31.338 -11.845 -2.762 1.00 45.72 332 PRO A N 1
ATOM 2569 C CA . PRO A 1 332 ? 31.455 -13.306 -2.829 1.00 45.72 332 PRO A CA 1
ATOM 2570 C C . PRO A 1 332 ? 30.684 -14.050 -1.726 1.00 45.72 332 PRO A C 1
ATOM 2572 O O . PRO A 1 332 ? 30.750 -15.276 -1.675 1.00 45.72 332 PRO A O 1
ATOM 2575 N N . THR A 1 333 ? 30.027 -13.359 -0.786 1.00 51.88 333 THR A N 1
ATOM 2576 C CA . THR A 1 333 ? 29.304 -14.012 0.318 1.00 51.88 333 THR A CA 1
ATOM 2577 C C . THR A 1 333 ? 27.964 -13.322 0.575 1.00 51.88 333 THR A C 1
ATOM 2579 O O . THR A 1 333 ? 27.970 -12.177 1.027 1.00 51.88 333 THR A O 1
ATOM 2582 N N . PRO A 1 334 ? 26.825 -13.993 0.327 1.00 56.56 334 PRO A N 1
ATOM 2583 C CA . PRO A 1 334 ? 25.539 -13.499 0.791 1.00 56.56 334 PRO A CA 1
ATOM 2584 C C . PRO A 1 334 ? 25.566 -13.346 2.315 1.00 56.56 334 PRO A C 1
ATOM 2586 O O . PRO A 1 334 ? 25.988 -14.258 3.030 1.00 56.56 334 PRO A O 1
ATOM 2589 N N . MET A 1 335 ? 25.117 -12.201 2.824 1.00 60.22 335 MET A N 1
ATOM 2590 C CA . MET A 1 335 ? 24.896 -12.037 4.261 1.00 60.22 335 MET A CA 1
ATOM 2591 C C . MET A 1 335 ? 23.498 -12.540 4.591 1.00 60.22 335 MET A C 1
ATOM 2593 O O . MET A 1 335 ? 22.531 -12.087 3.993 1.00 60.22 335 MET A O 1
ATOM 2597 N N . THR A 1 336 ? 23.382 -13.485 5.518 1.00 64.94 336 THR A N 1
ATOM 2598 C CA . THR A 1 336 ? 22.082 -13.916 6.047 1.00 64.94 336 THR A CA 1
ATOM 2599 C C . THR A 1 336 ? 21.832 -13.229 7.380 1.00 64.94 336 THR A C 1
ATOM 2601 O O . THR A 1 336 ? 22.736 -13.159 8.214 1.00 64.94 336 THR A O 1
ATOM 2604 N N . PHE A 1 337 ? 20.627 -12.716 7.578 1.00 65.31 337 PHE A N 1
ATOM 2605 C CA . PHE A 1 337 ? 20.195 -12.088 8.822 1.00 65.31 337 PHE A CA 1
ATOM 2606 C C . PHE A 1 337 ? 18.738 -12.470 9.075 1.00 65.31 337 PHE A C 1
ATOM 2608 O O . PHE A 1 337 ? 17.939 -12.561 8.145 1.00 65.31 337 PHE A O 1
ATOM 2615 N N . HIS A 1 338 ? 18.412 -12.729 10.339 1.00 71.44 338 HIS A N 1
ATOM 2616 C CA . HIS A 1 338 ? 17.041 -13.012 10.753 1.00 71.44 338 HIS A CA 1
ATOM 2617 C C . HIS A 1 338 ? 16.270 -11.706 10.817 1.00 71.44 338 HIS A C 1
ATOM 2619 O O . HIS A 1 338 ? 16.752 -10.775 11.461 1.00 71.44 338 HIS A O 1
ATOM 2625 N N . GLN A 1 339 ? 15.097 -11.657 10.191 1.00 74.75 339 GLN A N 1
ATOM 2626 C CA . GLN A 1 339 ? 14.247 -10.473 10.197 1.00 74.75 339 GLN A CA 1
ATOM 2627 C C . GLN A 1 339 ? 12.808 -10.773 10.523 1.00 74.75 339 GLN A C 1
ATOM 2629 O O . GLN A 1 339 ? 12.317 -11.880 10.310 1.00 74.75 339 GLN A O 1
ATOM 2634 N N . ARG A 1 340 ? 12.110 -9.725 10.952 1.00 83.06 340 ARG A N 1
ATOM 2635 C CA . ARG A 1 340 ? 10.653 -9.703 10.993 1.00 83.06 340 ARG A CA 1
ATOM 2636 C C . ARG A 1 340 ? 10.046 -9.193 9.692 1.00 83.06 340 ARG A C 1
ATOM 2638 O O . ARG A 1 340 ? 10.651 -8.459 8.910 1.00 83.06 340 ARG A O 1
ATOM 2645 N N . PHE A 1 341 ? 8.802 -9.599 9.506 1.00 84.44 341 PHE A N 1
ATOM 2646 C CA . PHE A 1 341 ? 8.107 -9.589 8.237 1.00 84.44 341 PHE A CA 1
ATOM 2647 C C . PHE A 1 341 ? 6.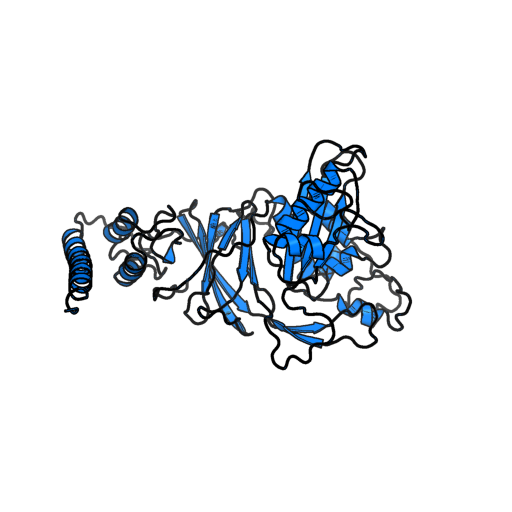757 -8.875 8.357 1.00 84.44 341 PHE A C 1
ATOM 2649 O O . PHE A 1 341 ? 5.966 -9.214 9.240 1.00 84.44 341 PHE A O 1
ATOM 2656 N N . ASN A 1 342 ? 6.497 -7.877 7.493 1.00 89.31 342 ASN A N 1
ATOM 2657 C CA . ASN A 1 342 ? 5.189 -7.219 7.371 1.00 89.31 342 ASN A CA 1
ATOM 2658 C C . ASN A 1 342 ? 4.044 -8.246 7.308 1.00 89.31 342 ASN A C 1
ATOM 2660 O O . ASN A 1 342 ? 4.143 -9.350 6.771 1.00 89.31 342 ASN A O 1
ATOM 2664 N N . VAL A 1 343 ? 2.911 -7.849 7.845 1.00 91.12 343 VAL A N 1
ATOM 2665 C CA . VAL A 1 343 ? 1.710 -8.656 7.932 1.00 91.12 343 VAL A CA 1
ATOM 2666 C C . VAL A 1 343 ? 0.723 -8.152 6.890 1.00 91.12 343 VAL A C 1
ATOM 2668 O O . VAL A 1 343 ? 0.442 -6.955 6.833 1.00 91.12 343 VAL A O 1
ATOM 2671 N N . TRP A 1 344 ? 0.183 -9.064 6.084 1.00 90.12 344 TRP A N 1
ATOM 2672 C CA . TRP A 1 344 ? -0.912 -8.772 5.163 1.00 90.12 344 TRP A CA 1
ATOM 2673 C C . TRP A 1 344 ? -2.240 -9.216 5.778 1.00 90.12 344 TRP A C 1
ATOM 2675 O O . TRP A 1 344 ? -2.381 -10.373 6.172 1.00 90.12 344 TRP A O 1
ATOM 2685 N N . VAL A 1 345 ? -3.207 -8.307 5.858 1.00 91.12 345 VAL A N 1
ATOM 2686 C CA . VAL A 1 345 ? -4.615 -8.618 6.135 1.00 91.12 345 VAL A CA 1
ATOM 2687 C C . VAL A 1 345 ? -5.477 -7.856 5.132 1.00 91.12 345 VAL A C 1
ATOM 2689 O O . VAL A 1 345 ? -5.220 -6.687 4.916 1.00 91.12 345 VAL A O 1
ATOM 2692 N N . ASP A 1 346 ? -6.493 -8.470 4.536 1.00 89.38 346 ASP A N 1
ATOM 2693 C CA . ASP A 1 346 ? -7.473 -7.751 3.709 1.00 89.38 346 ASP A CA 1
ATOM 2694 C C . ASP A 1 346 ? -8.834 -7.713 4.401 1.00 89.38 346 ASP A C 1
ATOM 2696 O O . ASP A 1 346 ? -9.149 -8.573 5.231 1.00 89.38 346 ASP A O 1
ATOM 2700 N N . ALA A 1 347 ? -9.641 -6.707 4.063 1.00 86.75 347 ALA A N 1
ATOM 2701 C CA . ALA A 1 347 ? -11.020 -6.612 4.525 1.00 86.75 347 ALA A CA 1
ATOM 2702 C C . ALA A 1 347 ? -11.984 -6.832 3.360 1.00 86.75 347 ALA A C 1
ATOM 2704 O O . ALA A 1 347 ? -12.033 -6.018 2.439 1.00 86.75 347 ALA A O 1
ATOM 2705 N N . LEU A 1 348 ? -12.771 -7.907 3.453 1.00 84.00 348 LEU A N 1
ATOM 2706 C CA . LEU A 1 348 ? -13.769 -8.295 2.459 1.00 84.00 348 LEU A CA 1
ATOM 2707 C C . LEU A 1 348 ? -15.164 -7.920 2.971 1.00 84.00 348 LEU A C 1
ATOM 2709 O O . LEU A 1 348 ? -15.563 -8.309 4.073 1.00 84.00 348 LEU A O 1
ATOM 2713 N N . ALA A 1 349 ? -15.913 -7.148 2.181 1.00 75.00 349 ALA A N 1
ATOM 2714 C CA . ALA A 1 349 ? -17.188 -6.562 2.610 1.00 75.00 349 ALA A CA 1
ATOM 2715 C C . ALA A 1 349 ? -18.240 -7.583 3.088 1.00 75.00 349 ALA A C 1
ATOM 2717 O O . ALA A 1 349 ? -19.085 -7.244 3.920 1.00 75.00 349 ALA A O 1
ATOM 2718 N N . ALA A 1 350 ? -18.187 -8.827 2.605 1.00 71.75 350 ALA A N 1
ATOM 2719 C CA . ALA A 1 350 ? -19.133 -9.877 2.978 1.00 71.75 350 ALA A CA 1
ATOM 2720 C C . ALA A 1 350 ? -19.096 -10.258 4.476 1.00 71.75 350 ALA A C 1
ATOM 2722 O O . ALA A 1 350 ? -20.081 -10.802 4.979 1.00 71.75 350 ALA A O 1
ATOM 2723 N N . ASP A 1 351 ? -18.014 -9.939 5.197 1.00 77.31 351 ASP A N 1
ATOM 2724 C CA . ASP A 1 351 ? -17.778 -10.406 6.572 1.00 77.31 351 ASP A CA 1
ATOM 2725 C C . ASP A 1 351 ? -18.050 -9.350 7.665 1.00 77.31 351 ASP A C 1
ATOM 2727 O O . ASP A 1 351 ? -17.833 -9.595 8.858 1.00 77.31 351 ASP A O 1
ATOM 2731 N N . PHE A 1 352 ? -18.547 -8.166 7.298 1.00 88.81 352 PHE A N 1
ATOM 2732 C CA . PHE A 1 352 ? -18.795 -7.087 8.256 1.00 88.81 352 PHE A CA 1
ATOM 2733 C C . PHE A 1 352 ? -20.028 -7.345 9.143 1.00 88.81 352 PHE A C 1
ATOM 2735 O O . PHE A 1 352 ? -21.120 -7.681 8.686 1.00 88.81 352 PHE A O 1
ATOM 2742 N N . SER A 1 353 ? -19.863 -7.116 10.445 1.00 90.19 353 SER A N 1
ATOM 2743 C CA . SER A 1 353 ? -20.900 -7.177 11.476 1.00 90.19 353 SER A CA 1
ATOM 2744 C C . SER A 1 353 ? -21.421 -5.775 11.819 1.00 90.19 353 SER A C 1
ATOM 2746 O O . SER A 1 353 ? -20.615 -4.858 11.945 1.00 90.19 353 SER A O 1
ATOM 2748 N N . PRO A 1 354 ? -22.735 -5.562 12.022 1.00 91.25 354 PRO A N 1
ATOM 2749 C CA . PRO A 1 354 ? -23.266 -4.246 12.385 1.00 91.25 354 PRO A CA 1
ATOM 2750 C C . PRO A 1 354 ? -22.652 -3.689 13.675 1.00 91.25 354 PRO A C 1
ATOM 2752 O O . PRO A 1 354 ? -22.478 -4.427 14.649 1.00 91.25 354 PRO A O 1
ATOM 2755 N N . LEU A 1 355 ? -22.379 -2.384 13.699 1.00 91.75 355 LEU A N 1
ATOM 2756 C CA . LEU A 1 355 ? -21.939 -1.684 14.905 1.00 91.75 355 LEU A CA 1
ATOM 2757 C C . LEU A 1 355 ? -23.114 -1.415 15.852 1.00 91.75 355 LEU A C 1
ATOM 2759 O O . LEU A 1 355 ? -24.215 -1.064 15.421 1.00 91.75 355 LEU A O 1
ATOM 2763 N N . LEU A 1 356 ? -22.861 -1.558 17.154 1.00 92.69 356 LEU A N 1
ATOM 2764 C CA . LEU A 1 356 ? -23.770 -1.132 18.212 1.00 92.69 356 LEU A CA 1
ATOM 2765 C C . LEU A 1 356 ? -23.325 0.241 18.724 1.00 92.69 356 LEU A C 1
ATOM 2767 O O . LEU A 1 356 ? -22.321 0.351 19.417 1.00 92.69 356 LEU A O 1
ATOM 2771 N N . ASP A 1 357 ? -24.085 1.282 18.400 1.00 93.44 357 ASP A N 1
ATOM 2772 C CA . ASP A 1 357 ? -23.848 2.651 18.873 1.00 93.44 357 ASP A CA 1
ATOM 2773 C C . ASP A 1 357 ? -23.597 2.708 20.384 1.00 93.44 357 ASP A C 1
ATOM 2775 O O . ASP A 1 357 ? -24.470 2.360 21.184 1.00 93.44 357 ASP A O 1
ATOM 2779 N N . GLY A 1 358 ? -22.425 3.205 20.775 1.00 91.81 358 GLY A N 1
ATOM 2780 C CA . GLY A 1 358 ? -22.023 3.294 22.175 1.00 91.81 358 GLY A CA 1
ATOM 2781 C C . GLY A 1 358 ? -21.204 2.110 22.693 1.00 91.81 358 GLY A C 1
ATOM 2782 O O . GLY A 1 358 ? -20.765 2.183 23.833 1.00 91.81 358 GLY A O 1
ATOM 2783 N N . ASP A 1 359 ? -20.993 1.053 21.906 1.00 92.06 359 ASP A N 1
ATOM 2784 C CA . ASP A 1 359 ? -20.121 -0.089 22.225 1.00 92.06 359 ASP A CA 1
ATOM 2785 C C . ASP A 1 359 ? -18.707 0.195 21.687 1.00 92.06 359 ASP A C 1
ATOM 2787 O O . ASP A 1 359 ? -18.357 -0.133 20.549 1.00 92.06 359 ASP A O 1
ATOM 2791 N N . ALA A 1 360 ? -17.905 0.910 22.477 1.00 90.12 360 ALA A N 1
ATOM 2792 C CA . ALA A 1 360 ? -16.567 1.350 22.079 1.00 90.12 360 ALA A CA 1
ATOM 2793 C C . ALA A 1 360 ? -15.571 0.192 22.041 1.00 90.12 360 ALA A C 1
ATOM 2795 O O . ALA A 1 360 ? -14.617 0.221 21.263 1.00 90.12 360 ALA A O 1
ATOM 2796 N N . ASN A 1 361 ? -15.766 -0.799 22.910 1.00 86.75 361 ASN A N 1
ATOM 2797 C CA . ASN A 1 361 ? -14.833 -1.899 23.104 1.00 86.75 361 ASN A CA 1
ATOM 2798 C C . ASN A 1 361 ? -15.253 -3.184 22.363 1.00 86.75 361 ASN A C 1
ATOM 2800 O O . ASN A 1 361 ? -14.577 -4.203 22.492 1.00 86.75 361 ASN A O 1
ATOM 2804 N N . LEU A 1 362 ? -16.333 -3.145 21.576 1.00 88.44 362 LEU A N 1
ATOM 2805 C CA . LEU A 1 362 ? -16.861 -4.288 20.830 1.00 88.44 362 LEU A CA 1
ATOM 2806 C C . LEU A 1 362 ? -17.029 -5.534 21.714 1.00 88.44 362 LEU A C 1
ATOM 2808 O O . LEU A 1 362 ? -16.783 -6.658 21.267 1.00 88.44 362 LEU A O 1
ATOM 2812 N N . ASP A 1 363 ? -17.415 -5.357 22.982 1.00 87.19 363 ASP A N 1
ATOM 2813 C CA . ASP A 1 363 ? -17.754 -6.479 23.865 1.00 87.19 363 ASP A CA 1
ATOM 2814 C C . ASP A 1 363 ? -19.214 -6.935 23.691 1.00 87.19 363 ASP A C 1
ATOM 2816 O O . ASP A 1 363 ? -19.660 -7.921 24.295 1.00 87.19 363 ASP A O 1
ATOM 2820 N N . GLY A 1 364 ? -19.937 -6.256 22.795 1.00 88.38 364 GLY A N 1
ATOM 2821 C CA . GLY A 1 364 ? -21.328 -6.500 22.483 1.00 88.38 364 GLY A CA 1
ATOM 2822 C C . GLY A 1 364 ? -22.266 -5.870 23.500 1.00 88.38 364 GLY A C 1
ATOM 2823 O O . GLY A 1 364 ? -23.429 -6.267 23.527 1.00 88.38 364 GLY A O 1
ATOM 2824 N N . ARG A 1 365 ? -21.816 -4.962 24.375 1.00 90.69 365 ARG A N 1
ATOM 2825 C CA . ARG A 1 365 ? -22.648 -4.328 25.403 1.00 90.69 365 ARG A CA 1
ATOM 2826 C C . ARG A 1 365 ? -22.294 -2.857 25.556 1.00 90.69 365 ARG A C 1
ATOM 2828 O O . ARG A 1 365 ? -21.144 -2.498 25.721 1.00 90.69 365 ARG A O 1
ATOM 2835 N N . VAL A 1 366 ? -23.309 -2.002 25.647 1.00 92.94 366 VAL A N 1
ATOM 2836 C CA . VAL A 1 366 ? -23.091 -0.580 25.964 1.00 92.94 366 VAL A CA 1
ATOM 2837 C C . VAL A 1 366 ? -23.147 -0.381 27.474 1.00 92.94 366 VAL A C 1
ATOM 2839 O O . VAL A 1 366 ? -24.206 -0.514 28.098 1.00 92.94 366 VAL A O 1
ATOM 2842 N N . GLY A 1 367 ? -22.017 -0.050 28.087 1.00 91.50 367 GLY A N 1
ATOM 2843 C CA . GLY A 1 367 ? -21.868 -0.002 29.534 1.00 91.50 367 GLY A CA 1
ATOM 2844 C C . GLY A 1 367 ? -20.977 1.120 30.062 1.00 91.50 367 GLY A C 1
ATOM 2845 O O . GLY A 1 367 ? -20.774 2.179 29.470 1.00 91.50 367 GLY A O 1
ATOM 2846 N N . ILE A 1 368 ? -20.495 0.918 31.292 1.00 90.19 368 ILE A N 1
ATOM 2847 C CA . ILE A 1 368 ? -19.639 1.896 31.980 1.00 90.19 368 ILE A CA 1
ATOM 2848 C C . ILE A 1 368 ? -18.227 1.962 31.384 1.00 90.19 368 ILE A C 1
ATOM 2850 O O . ILE A 1 368 ? -17.574 2.995 31.514 1.00 90.19 368 ILE A O 1
ATOM 2854 N N . ALA A 1 369 ? -17.764 0.876 30.756 1.00 88.00 369 ALA A N 1
ATOM 2855 C CA . ALA A 1 369 ? -16.467 0.825 30.090 1.00 88.00 369 ALA A CA 1
ATOM 2856 C C . ALA A 1 369 ? -16.440 1.779 28.887 1.00 88.00 369 ALA A C 1
ATOM 2858 O O . ALA A 1 369 ? -15.527 2.596 28.781 1.00 88.00 369 ALA A O 1
ATOM 2859 N N . ASP A 1 370 ? -17.498 1.774 28.078 1.00 91.19 370 ASP A N 1
ATOM 2860 C CA . ASP A 1 370 ? -17.631 2.634 26.897 1.00 91.19 370 ASP A CA 1
ATOM 2861 C C . ASP A 1 370 ? -17.780 4.101 27.266 1.00 91.19 370 ASP A C 1
ATOM 2863 O O . ASP A 1 370 ? -17.157 4.982 26.671 1.00 91.19 370 ASP A O 1
ATOM 2867 N N . LEU A 1 371 ? -18.544 4.375 28.330 1.00 91.81 371 LEU A N 1
ATOM 2868 C CA . LEU A 1 371 ? -18.625 5.724 28.880 1.00 91.81 371 LEU A CA 1
ATOM 2869 C C . LEU A 1 371 ? -17.257 6.210 29.372 1.00 91.81 371 LEU A C 1
ATOM 2871 O O . LEU A 1 371 ? -16.973 7.402 29.279 1.00 91.81 371 LEU A O 1
ATOM 2875 N N . GLY A 1 372 ? -16.417 5.309 29.887 1.00 89.44 372 GLY A N 1
ATOM 2876 C CA . GLY A 1 372 ? -15.026 5.596 30.226 1.00 89.44 372 GLY A CA 1
ATOM 2877 C C . GLY A 1 372 ? -14.210 6.012 29.000 1.00 89.44 372 GLY A C 1
ATOM 2878 O O . GLY A 1 372 ? -13.617 7.090 29.017 1.00 89.44 372 GLY A O 1
ATOM 2879 N N . ALA A 1 373 ? -14.256 5.213 27.928 1.00 85.94 373 ALA A N 1
ATOM 2880 C CA . ALA A 1 373 ? -13.544 5.485 26.676 1.00 85.94 373 ALA A CA 1
ATOM 2881 C C . ALA A 1 373 ? -13.931 6.847 26.068 1.00 85.94 373 ALA A C 1
ATOM 2883 O O . ALA A 1 373 ? -13.058 7.663 25.754 1.00 85.94 373 ALA A O 1
ATOM 2884 N N . LEU A 1 374 ? -15.235 7.139 26.001 1.00 91.31 374 LEU A N 1
ATOM 2885 C CA . LEU A 1 374 ? -15.747 8.435 25.551 1.00 91.31 374 LEU A CA 1
ATOM 2886 C C . LEU A 1 374 ? -15.315 9.574 26.484 1.00 91.31 374 LEU A C 1
ATOM 2888 O O . LEU A 1 374 ? -14.889 10.635 26.025 1.00 91.31 374 LEU A O 1
ATOM 2892 N N . ALA A 1 375 ? -15.426 9.393 27.804 1.00 91.44 375 ALA A N 1
ATOM 2893 C CA . ALA A 1 375 ? -15.107 10.443 28.771 1.00 91.44 375 ALA A CA 1
ATOM 2894 C C . ALA A 1 375 ? -13.628 10.853 28.732 1.00 91.44 375 ALA A C 1
ATOM 2896 O O . ALA A 1 375 ? -13.323 12.039 28.906 1.00 91.44 375 ALA A O 1
ATOM 2897 N N . ASP A 1 376 ? -12.729 9.904 28.475 1.00 88.06 376 ASP A N 1
ATOM 2898 C CA . ASP A 1 376 ? -11.294 10.159 28.347 1.00 88.06 376 ASP A CA 1
ATOM 2899 C C . ASP A 1 376 ? -10.960 10.989 27.095 1.00 88.06 376 ASP A C 1
ATOM 2901 O O . ASP A 1 376 ? -10.011 11.781 27.111 1.00 88.06 376 ASP A O 1
ATOM 2905 N N . ASN A 1 377 ? -11.792 10.903 26.053 1.00 87.50 377 ASN A N 1
ATOM 2906 C CA . ASN A 1 377 ? -11.604 11.594 24.777 1.00 87.50 377 ASN A CA 1
ATOM 2907 C C . ASN A 1 377 ? -12.559 12.777 24.549 1.00 87.50 377 ASN A C 1
ATOM 2909 O O . ASN A 1 377 ? -12.466 13.445 23.522 1.00 87.50 377 ASN A O 1
ATOM 2913 N N . TYR A 1 378 ? -13.441 13.098 25.497 1.00 92.94 378 TYR A N 1
ATOM 2914 C CA . TYR A 1 378 ? -14.463 14.128 25.304 1.00 92.94 378 TYR A CA 1
ATOM 2915 C C . TYR A 1 378 ? -13.873 15.497 24.924 1.00 92.94 378 TYR A C 1
ATOM 2917 O O . TYR A 1 378 ? -13.039 16.073 25.634 1.00 92.94 378 TYR A O 1
ATOM 2925 N N . GLY A 1 379 ? -14.370 16.055 23.822 1.00 92.50 379 GLY A N 1
ATOM 2926 C CA . GLY A 1 379 ? -13.938 17.320 23.231 1.00 92.50 379 GLY A CA 1
ATOM 2927 C C . GLY A 1 379 ? -12.675 17.228 22.371 1.00 92.50 379 GLY A C 1
ATOM 2928 O O . GLY A 1 379 ? -12.198 18.269 21.921 1.00 92.50 379 GLY A O 1
ATOM 2929 N N . GLN A 1 380 ? -12.120 16.031 22.163 1.00 90.69 380 GLN A N 1
ATOM 2930 C CA . GLN A 1 380 ? -10.994 15.807 21.257 1.00 90.69 380 GLN A CA 1
ATOM 2931 C C . GLN A 1 380 ? -11.482 15.616 19.814 1.00 90.69 380 GLN A C 1
ATOM 2933 O O . GLN A 1 380 ? -12.630 15.245 19.575 1.00 90.69 380 GLN A O 1
ATOM 2938 N N . THR A 1 381 ? -10.582 15.856 18.864 1.00 89.88 381 THR A N 1
ATOM 2939 C CA . THR A 1 381 ? -10.776 15.631 17.423 1.00 89.88 381 THR A CA 1
ATOM 2940 C C . THR A 1 381 ? -9.767 14.605 16.901 1.00 89.88 381 THR A C 1
ATOM 2942 O O . THR A 1 381 ? -8.778 14.338 17.583 1.00 89.88 381 THR A O 1
ATOM 2945 N N . GLY A 1 382 ? -9.976 14.070 15.695 1.00 83.12 382 GLY A N 1
ATOM 2946 C CA . GLY A 1 382 ? -9.106 13.044 15.102 1.00 83.12 382 GLY A CA 1
ATOM 2947 C C . GLY A 1 382 ? -9.211 11.706 15.834 1.00 83.12 382 GLY A C 1
ATOM 2948 O O . GLY A 1 382 ? -8.208 11.027 16.047 1.00 83.12 382 GLY A O 1
ATOM 2949 N N . ARG A 1 383 ? -10.417 11.390 16.314 1.00 86.69 383 ARG A N 1
ATOM 2950 C CA . ARG A 1 383 ? -10.715 10.189 17.089 1.00 86.69 383 ARG A CA 1
ATOM 2951 C C . ARG A 1 383 ? -11.434 9.165 16.216 1.00 86.69 383 ARG A C 1
ATOM 2953 O O . ARG A 1 383 ? -12.146 9.522 15.292 1.00 86.69 383 ARG A O 1
ATOM 2960 N N . ALA A 1 384 ? -11.173 7.902 16.521 1.00 88.06 384 ALA A N 1
ATOM 2961 C CA . ALA A 1 384 ? -11.790 6.733 15.895 1.00 88.06 384 ALA A CA 1
ATOM 2962 C C . ALA A 1 384 ? -12.926 6.169 16.766 1.00 88.06 384 ALA A C 1
ATOM 2964 O O . ALA A 1 384 ? -13.033 6.548 17.936 1.00 88.06 384 ALA A O 1
ATOM 2965 N N . TRP A 1 385 ? -13.689 5.207 16.239 1.00 91.75 385 TRP A N 1
ATOM 2966 C CA . TRP A 1 385 ? -14.807 4.549 16.934 1.00 91.75 385 TRP A CA 1
ATOM 2967 C C . TRP A 1 385 ? -14.479 4.155 18.379 1.00 91.75 385 TRP A C 1
ATOM 2969 O O . TRP A 1 385 ? -15.159 4.557 19.322 1.00 91.75 385 TRP A O 1
ATOM 2979 N N . VAL A 1 386 ? -13.364 3.444 18.574 1.00 88.25 386 VAL A N 1
ATOM 2980 C CA . VAL A 1 386 ? -12.941 2.921 19.889 1.00 88.25 386 VAL A CA 1
ATOM 2981 C C . VAL A 1 386 ? -12.610 4.009 20.918 1.00 88.25 386 VAL A C 1
ATOM 2983 O O . VAL A 1 386 ? -12.491 3.733 22.110 1.00 88.25 386 VAL A O 1
ATOM 2986 N N . HIS A 1 387 ? -12.455 5.258 20.478 1.00 87.00 387 HIS A N 1
ATOM 2987 C CA . HIS A 1 387 ? -12.240 6.411 21.349 1.00 87.00 387 HIS A CA 1
ATOM 2988 C C . HIS A 1 387 ? -13.557 7.091 21.761 1.00 87.00 387 HIS A C 1
ATOM 2990 O O . HIS A 1 387 ? -13.527 8.063 22.516 1.00 87.00 387 HIS A O 1
ATOM 2996 N N . GLY A 1 388 ? -14.700 6.601 21.277 1.00 90.50 388 GLY A N 1
ATOM 2997 C CA . GLY A 1 388 ? -16.028 7.136 21.557 1.00 90.50 388 GLY A CA 1
ATOM 2998 C C . GLY A 1 388 ? -16.553 8.125 20.518 1.00 90.50 388 GLY A C 1
ATOM 2999 O O . GLY A 1 388 ? -17.390 8.944 20.876 1.00 90.50 388 GLY A O 1
ATOM 3000 N N . ASP A 1 389 ? -16.050 8.096 19.281 1.00 92.81 389 ASP A N 1
ATOM 3001 C CA . ASP A 1 389 ? -16.673 8.774 18.132 1.00 92.81 389 ASP A CA 1
ATOM 3002 C C . ASP A 1 389 ? -17.612 7.775 17.440 1.00 92.81 389 ASP A C 1
ATOM 3004 O O . ASP A 1 389 ? -17.195 7.009 16.571 1.00 92.81 389 ASP A O 1
ATOM 3008 N N . PHE A 1 390 ? -18.864 7.721 17.893 1.00 94.94 390 PHE A N 1
ATOM 3009 C CA . PHE A 1 390 ? -19.834 6.713 17.448 1.00 94.94 390 PHE A CA 1
ATOM 3010 C C . PHE A 1 390 ? -20.611 7.144 16.205 1.00 94.94 390 PHE A C 1
ATOM 3012 O O . PHE A 1 390 ? -21.438 6.392 15.707 1.00 94.94 390 PHE A O 1
ATOM 3019 N N . ASN A 1 391 ? -20.396 8.365 15.718 1.00 93.31 391 ASN A N 1
ATOM 3020 C CA . ASN A 1 391 ? -21.043 8.870 14.509 1.00 93.31 391 ASN A CA 1
ATOM 3021 C C . ASN A 1 391 ? -20.050 9.170 13.374 1.00 93.31 391 ASN A C 1
ATOM 3023 O O . ASN A 1 391 ? -20.476 9.616 12.307 1.00 93.31 391 ASN A O 1
ATOM 3027 N N . PHE A 1 392 ? -18.761 8.899 13.597 1.00 94.06 392 PHE A N 1
ATOM 3028 C CA . PHE A 1 392 ? -17.666 9.091 12.653 1.00 94.06 392 PHE A CA 1
ATOM 3029 C C . PHE A 1 392 ? -17.507 10.544 12.170 1.00 94.06 392 PHE A C 1
ATOM 3031 O O . PHE A 1 392 ? -17.046 10.783 11.051 1.00 94.06 392 PHE A O 1
ATOM 3038 N N . ASP A 1 393 ? -17.870 11.540 12.990 1.00 92.62 393 ASP A N 1
ATOM 3039 C CA . ASP A 1 393 ? -17.684 12.961 12.655 1.00 92.62 393 ASP A CA 1
ATOM 3040 C C . ASP A 1 393 ? -16.257 13.477 12.938 1.00 92.62 393 ASP A C 1
ATOM 3042 O O . ASP A 1 393 ? -15.929 14.650 12.692 1.00 92.62 393 ASP A O 1
ATOM 3046 N N . GLY A 1 394 ? -15.391 12.584 13.422 1.00 89.94 394 GLY A N 1
ATOM 3047 C CA . GLY A 1 394 ? -14.005 12.832 13.777 1.00 89.94 394 GLY A CA 1
ATOM 3048 C C . GLY A 1 394 ? -13.850 13.511 15.134 1.00 89.94 394 GLY A C 1
ATOM 3049 O O . GLY A 1 394 ? -12.756 14.010 15.431 1.00 89.94 394 GLY A O 1
ATOM 3050 N N . LYS A 1 395 ? -14.909 13.607 15.947 1.00 92.44 395 LYS A N 1
ATOM 3051 C CA . LYS A 1 395 ? -14.914 14.282 17.248 1.00 92.44 395 LYS A CA 1
ATOM 3052 C C . LYS A 1 395 ? -15.665 13.450 18.272 1.00 92.44 395 LYS A C 1
ATOM 3054 O O . LYS A 1 395 ? -16.643 12.792 17.983 1.00 92.44 395 LYS A O 1
ATOM 3059 N N . VAL A 1 396 ? -15.234 13.567 19.522 1.00 93.50 396 VAL A N 1
ATOM 3060 C CA . VAL A 1 396 ? -15.947 12.949 20.645 1.00 93.50 396 VAL A CA 1
ATOM 3061 C C . VAL A 1 396 ? -16.710 14.033 21.387 1.00 93.50 396 VAL A C 1
ATOM 3063 O O . VAL A 1 396 ? -16.111 14.929 21.993 1.00 93.50 396 VAL A O 1
ATOM 3066 N N . GLY A 1 397 ? -18.036 13.991 21.340 1.00 95.25 397 GLY A N 1
ATOM 3067 C CA . GLY A 1 397 ? -18.888 15.069 21.817 1.00 95.25 397 GLY A CA 1
ATOM 3068 C C . GLY A 1 397 ? -20.232 14.632 22.388 1.00 95.25 397 GLY A C 1
ATOM 3069 O O . GLY A 1 397 ? -20.428 13.536 22.909 1.00 95.25 397 GLY A O 1
ATOM 3070 N N . ILE A 1 398 ? -21.175 15.578 22.373 1.00 96.31 398 ILE A N 1
ATOM 3071 C CA . ILE A 1 398 ? -22.502 15.386 22.971 1.00 96.31 398 ILE A CA 1
ATOM 3072 C C . ILE A 1 398 ? -23.365 14.405 22.173 1.00 96.31 398 ILE A C 1
ATOM 3074 O O . ILE A 1 398 ? -24.218 13.747 22.763 1.00 96.31 398 ILE A O 1
ATOM 3078 N N . ALA A 1 399 ? -23.150 14.316 20.858 1.00 96.56 399 ALA A N 1
ATOM 3079 C CA . ALA A 1 399 ? -23.844 13.365 20.000 1.00 96.56 399 ALA A CA 1
ATOM 3080 C C . ALA A 1 399 ? -23.458 11.927 20.376 1.00 96.56 399 ALA A C 1
ATOM 3082 O O . ALA A 1 399 ? -24.336 11.092 20.575 1.00 96.56 399 ALA A O 1
ATOM 3083 N N . ASP A 1 400 ? -22.172 11.685 20.620 1.00 96.81 400 ASP A N 1
ATOM 3084 C CA . ASP A 1 400 ? -21.642 10.380 21.026 1.00 96.81 400 ASP A CA 1
ATOM 3085 C C . ASP A 1 400 ? -22.081 9.987 22.437 1.00 96.81 400 ASP A C 1
ATOM 3087 O O . ASP A 1 400 ? -22.419 8.838 22.717 1.00 96.81 400 ASP A O 1
ATOM 3091 N N . LEU A 1 401 ? -22.169 10.965 23.345 1.00 96.00 401 LEU A N 1
ATOM 3092 C CA . LEU A 1 401 ? -22.751 10.721 24.664 1.00 96.00 401 LEU A CA 1
ATOM 3093 C C . LEU A 1 401 ? -24.242 10.355 24.557 1.00 96.00 401 LEU A C 1
ATOM 3095 O O . LEU A 1 401 ? -24.742 9.572 25.367 1.00 96.00 401 LEU A O 1
ATOM 3099 N N . GLY A 1 402 ? -24.943 10.919 23.569 1.00 95.94 402 GLY A N 1
ATOM 3100 C CA . GLY A 1 402 ? -26.305 10.534 23.207 1.00 95.94 402 GLY A CA 1
ATOM 3101 C C . GLY A 1 402 ? -26.391 9.069 22.781 1.00 95.94 402 GLY A C 1
ATOM 3102 O O . GLY A 1 402 ? -27.226 8.349 23.319 1.00 95.94 402 GLY A O 1
ATOM 3103 N N . ALA A 1 403 ? -25.470 8.610 21.927 1.00 94.94 403 ALA A N 1
ATOM 3104 C CA . ALA A 1 403 ? -25.389 7.215 21.485 1.00 94.94 403 ALA A CA 1
ATOM 3105 C C . ALA A 1 403 ? -25.255 6.230 22.664 1.00 94.94 403 ALA A C 1
ATOM 3107 O O . ALA A 1 403 ? -26.018 5.267 22.755 1.00 94.94 403 ALA A O 1
ATOM 3108 N N . ILE A 1 404 ? -24.375 6.516 23.637 1.00 94.19 404 ILE A N 1
ATOM 3109 C CA . ILE A 1 404 ? -24.282 5.711 24.870 1.00 94.19 404 ILE A CA 1
ATOM 3110 C C . ILE A 1 404 ? -25.588 5.767 25.669 1.00 94.19 404 ILE A C 1
ATOM 3112 O O . ILE A 1 404 ? -26.049 4.747 26.176 1.00 94.19 404 ILE A O 1
ATOM 3116 N N . ALA A 1 405 ? -26.187 6.949 25.834 1.00 94.38 405 ALA A N 1
ATOM 3117 C CA . ALA A 1 405 ? -27.393 7.107 26.645 1.00 94.38 405 ALA A CA 1
ATOM 3118 C C . ALA A 1 405 ? -28.606 6.365 26.059 1.00 94.38 405 ALA A C 1
ATOM 3120 O O . ALA A 1 405 ? -29.403 5.813 26.823 1.00 94.38 405 ALA A O 1
ATOM 3121 N N . ASP A 1 406 ? -28.726 6.340 24.733 1.00 94.38 406 ASP A N 1
ATOM 3122 C CA . ASP A 1 406 ? -29.822 5.695 24.009 1.00 94.38 406 ASP A CA 1
ATOM 3123 C C . ASP A 1 406 ? -29.701 4.165 23.995 1.00 94.38 406 ASP A C 1
ATOM 3125 O O . ASP A 1 406 ? -30.716 3.465 23.908 1.00 94.38 406 ASP A O 1
ATOM 3129 N N . ASN A 1 407 ? -28.480 3.641 24.131 1.00 93.44 407 ASN A N 1
ATOM 3130 C CA . ASN A 1 407 ? -28.205 2.206 24.091 1.00 93.44 407 ASN A CA 1
ATOM 3131 C C . ASN A 1 407 ? -27.697 1.626 25.419 1.00 93.44 407 ASN A C 1
ATOM 3133 O O . ASN A 1 407 ? -27.399 0.442 25.477 1.00 93.44 407 ASN A O 1
ATOM 3137 N N . TYR A 1 408 ? -27.641 2.395 26.510 1.00 93.06 408 TYR A N 1
ATOM 3138 C CA . TYR A 1 408 ? -27.093 1.911 27.783 1.00 93.06 408 TYR A CA 1
ATOM 3139 C C . TYR A 1 408 ? -27.782 0.628 28.281 1.00 93.06 408 TYR A C 1
ATOM 3141 O O . TYR A 1 408 ? -28.992 0.603 28.517 1.00 93.06 408 TYR A O 1
ATOM 3149 N N . GLY A 1 409 ? -26.995 -0.427 28.500 1.00 90.19 409 GLY A N 1
ATOM 3150 C CA . GLY A 1 409 ? -27.469 -1.750 28.909 1.00 90.19 409 GLY A CA 1
ATOM 3151 C C . GLY A 1 409 ? -28.016 -2.619 27.772 1.00 90.19 409 GLY A C 1
ATOM 3152 O O . GLY A 1 409 ? -28.498 -3.716 28.050 1.00 90.19 409 GLY A O 1
ATOM 3153 N N . VAL A 1 410 ? -27.959 -2.156 26.519 1.00 90.25 410 VAL A N 1
ATOM 3154 C CA . VAL A 1 410 ? -28.235 -2.983 25.336 1.00 90.25 410 VAL A CA 1
ATOM 3155 C C . VAL A 1 410 ? -27.092 -3.975 25.139 1.00 90.25 410 VAL A C 1
ATOM 3157 O O . VAL A 1 410 ? -25.926 -3.616 25.296 1.00 90.25 410 VAL A O 1
ATOM 3160 N N . GLU A 1 411 ? -27.445 -5.210 24.775 1.00 87.00 411 GLU A N 1
ATOM 3161 C CA . GLU A 1 411 ? -26.507 -6.251 24.355 1.00 87.00 411 GLU A CA 1
ATOM 3162 C C . GLU A 1 411 ? -26.767 -6.612 22.880 1.00 87.00 411 GLU A C 1
ATOM 3164 O O . GLU A 1 411 ? -27.922 -6.776 22.466 1.00 87.00 411 GLU A O 1
ATOM 3169 N N . ALA A 1 412 ? -25.709 -6.742 22.081 1.00 77.38 412 ALA A N 1
ATOM 3170 C CA . ALA A 1 412 ? -25.769 -7.137 20.682 1.00 77.38 412 ALA A CA 1
ATOM 3171 C C . ALA A 1 412 ? -26.476 -8.498 20.537 1.00 77.38 412 ALA A C 1
ATOM 3173 O O . ALA A 1 412 ? -26.178 -9.461 21.244 1.00 77.38 412 ALA A O 1
ATOM 3174 N N . GLY A 1 413 ? -27.452 -8.573 19.627 1.00 67.75 413 GLY A N 1
ATOM 3175 C CA . GLY A 1 413 ? -28.267 -9.774 19.411 1.00 67.75 413 GLY A CA 1
ATOM 3176 C C . GLY A 1 413 ? -29.512 -9.901 20.300 1.00 67.75 413 GLY A C 1
ATOM 3177 O O . GLY A 1 413 ? -30.238 -10.886 20.161 1.00 67.75 413 GLY A O 1
ATOM 3178 N N . GLN A 1 414 ? -29.813 -8.929 21.173 1.00 61.03 414 GLN A N 1
ATOM 3179 C CA . GLN A 1 414 ? -31.126 -8.852 21.825 1.00 61.03 414 GLN A CA 1
ATOM 3180 C C . GLN A 1 414 ? -32.120 -8.016 21.009 1.00 61.03 414 GLN A C 1
ATOM 3182 O O . GLN A 1 414 ? -31.885 -6.843 20.720 1.00 61.03 414 GLN A O 1
ATOM 3187 N N . ASP A 1 415 ? -33.266 -8.617 20.674 1.00 44.72 415 ASP A N 1
ATOM 3188 C CA . ASP A 1 415 ? -34.398 -7.913 20.067 1.00 44.72 415 ASP A CA 1
ATOM 3189 C C . ASP A 1 415 ? -34.904 -6.823 21.024 1.00 44.72 415 ASP A C 1
ATOM 3191 O O . ASP A 1 415 ? -35.238 -7.088 22.185 1.00 44.72 415 ASP A O 1
ATOM 3195 N N . ARG A 1 416 ? -34.977 -5.578 20.536 1.00 48.84 416 ARG A N 1
ATOM 3196 C CA . ARG A 1 416 ? -35.441 -4.426 21.319 1.00 48.84 416 ARG A CA 1
ATOM 3197 C C . ARG A 1 416 ? -36.913 -4.610 21.689 1.00 48.84 416 ARG A C 1
ATOM 3199 O O . ARG A 1 416 ? -37.810 -4.230 20.936 1.00 48.84 416 ARG A O 1
ATOM 3206 N N . LEU A 1 417 ? -37.193 -5.089 22.898 1.00 41.12 417 LEU A N 1
ATOM 3207 C CA . LEU A 1 417 ? -38.454 -4.750 23.547 1.00 41.12 417 LEU A CA 1
ATOM 3208 C C . LEU A 1 417 ? -38.365 -3.269 23.918 1.00 41.12 417 LEU A C 1
ATOM 3210 O O . LEU A 1 417 ? -37.704 -2.909 24.887 1.00 41.12 417 LEU A O 1
ATOM 3214 N N . LEU A 1 418 ? -38.995 -2.414 23.108 1.00 38.00 418 LEU A N 1
ATOM 3215 C CA . LEU A 1 418 ? -39.235 -0.999 23.394 1.00 38.00 418 LEU A CA 1
ATOM 3216 C C . LEU A 1 418 ? -39.764 -0.841 24.829 1.00 38.00 418 LEU A C 1
ATOM 3218 O O . LEU A 1 418 ? -40.964 -0.960 25.077 1.00 38.00 418 LEU A O 1
ATOM 3222 N N . VAL A 1 419 ? -38.876 -0.558 25.779 1.00 41.53 419 VAL A N 1
ATOM 3223 C CA . VAL A 1 419 ? -39.254 -0.028 27.086 1.00 41.53 419 VAL A CA 1
ATOM 3224 C C . VAL A 1 419 ? -39.174 1.494 26.967 1.00 41.53 419 VAL A C 1
ATOM 3226 O O . VAL A 1 419 ? -38.087 2.034 26.770 1.00 41.53 419 VAL A O 1
ATOM 3229 N N . PRO A 1 420 ? -40.299 2.223 27.051 1.00 34.78 420 PRO A N 1
ATOM 3230 C CA . PRO A 1 420 ? -40.267 3.673 27.013 1.00 34.78 420 PRO A CA 1
ATOM 3231 C C . PRO A 1 420 ? -39.831 4.210 28.383 1.00 34.78 420 PRO A C 1
ATOM 3233 O O . PRO A 1 420 ? -40.601 4.177 29.342 1.00 34.78 420 PRO A O 1
ATOM 3236 N N . GLY A 1 421 ? -38.606 4.732 28.474 1.00 43.06 421 GLY A N 1
ATOM 3237 C CA . GLY A 1 421 ? -38.160 5.547 29.608 1.00 43.06 421 GLY A CA 1
ATOM 3238 C C . GLY A 1 421 ? -36.636 5.672 29.699 1.00 43.06 421 GLY A C 1
ATOM 3239 O O . GLY A 1 421 ? -35.983 4.673 29.984 1.00 43.06 421 GLY A O 1
ATOM 3240 N N . PRO A 1 422 ? -36.042 6.862 29.493 1.00 43.84 422 PRO A N 1
ATOM 3241 C CA . PRO A 1 422 ? -34.591 6.981 29.430 1.00 43.84 422 PRO A CA 1
ATOM 3242 C C . PRO A 1 422 ? -33.936 7.038 30.831 1.00 43.84 422 PRO A C 1
ATOM 3244 O O . PRO A 1 422 ? -34.426 7.759 31.707 1.00 43.84 422 PRO A O 1
ATOM 3247 N N . PRO A 1 423 ? -32.773 6.387 31.046 1.00 51.72 423 PRO A N 1
ATOM 3248 C CA . PRO A 1 423 ? -31.913 6.574 32.225 1.00 51.72 423 PRO A CA 1
ATOM 3249 C C . PRO A 1 423 ? -31.151 7.925 32.240 1.00 51.72 423 PRO A C 1
ATOM 3251 O O . PRO A 1 423 ? -30.254 8.142 33.060 1.00 51.72 423 PRO A O 1
ATOM 3254 N N . THR A 1 424 ? -31.526 8.878 31.378 1.00 54.78 424 THR A N 1
ATOM 3255 C CA . THR A 1 424 ? -30.850 10.172 31.147 1.00 54.78 424 THR A CA 1
ATOM 3256 C C . THR A 1 424 ? -30.691 11.046 32.395 1.00 54.78 424 THR A C 1
ATOM 3258 O O . THR A 1 424 ? -29.714 11.788 32.505 1.00 54.78 424 THR A O 1
ATOM 3261 N N . ALA A 1 425 ? -31.591 10.944 33.379 1.00 49.59 425 ALA A N 1
ATOM 3262 C CA . ALA A 1 425 ? -31.513 11.739 34.610 1.00 49.59 425 ALA A CA 1
ATOM 3263 C C . ALA A 1 425 ? -30.343 11.335 35.529 1.00 49.59 425 ALA A C 1
ATOM 3265 O O . ALA A 1 425 ? -29.781 12.187 36.222 1.00 49.59 425 ALA A O 1
ATOM 3266 N N . LEU A 1 426 ? -29.952 10.056 35.531 1.00 50.38 426 LEU A N 1
ATOM 3267 C CA . LEU A 1 426 ? -28.859 9.563 36.373 1.00 50.38 426 LEU A CA 1
ATOM 3268 C C . LEU A 1 426 ? -27.490 9.868 35.740 1.00 50.38 426 LEU A C 1
ATOM 3270 O O . LEU A 1 426 ? -26.555 10.251 36.444 1.00 50.38 426 LEU A O 1
ATOM 3274 N N . LEU A 1 427 ? -27.394 9.791 34.409 1.00 55.94 427 LEU A N 1
ATOM 3275 C CA . LEU A 1 427 ? -26.165 10.070 33.656 1.00 55.94 427 LEU A CA 1
ATOM 3276 C C . LEU A 1 427 ? -25.791 11.563 33.662 1.00 55.94 427 LEU A C 1
ATOM 3278 O O . LEU A 1 427 ? -24.627 11.900 33.892 1.00 55.94 427 LEU A O 1
ATOM 3282 N N . LEU A 1 428 ? -26.768 12.473 33.537 1.00 58.72 428 LEU A N 1
ATOM 3283 C CA . LEU A 1 428 ? -26.535 13.923 33.670 1.00 58.72 428 LEU A CA 1
ATOM 3284 C C . LEU A 1 428 ? -25.994 14.307 35.059 1.00 58.72 428 LEU A C 1
ATOM 3286 O O . LEU A 1 428 ? -25.169 15.217 35.179 1.00 58.72 428 LEU A O 1
ATOM 3290 N N . ALA A 1 429 ? -26.407 13.594 36.111 1.00 55.09 429 ALA A N 1
ATOM 3291 C CA . ALA A 1 429 ? -25.925 13.829 37.469 1.00 55.09 429 ALA A CA 1
ATOM 3292 C C . ALA A 1 429 ? -24.460 13.384 37.661 1.00 55.09 429 ALA A C 1
ATOM 3294 O O . ALA A 1 429 ? -23.696 14.061 38.354 1.00 55.09 429 ALA A O 1
ATOM 3295 N N . ILE A 1 430 ? -24.043 12.290 37.013 1.00 63.44 430 ILE A N 1
ATOM 3296 C CA . ILE A 1 430 ? -22.674 11.756 37.104 1.00 63.44 430 ILE A CA 1
ATOM 3297 C C . ILE A 1 430 ? -21.702 12.593 36.254 1.00 63.44 430 ILE A C 1
ATOM 3299 O O . ILE A 1 430 ? -20.640 12.986 36.749 1.00 63.44 430 ILE A O 1
ATOM 3303 N N . ALA A 1 431 ? -22.090 12.966 35.028 1.00 59.62 431 ALA A N 1
ATOM 3304 C CA . ALA A 1 431 ? -21.303 13.855 34.166 1.00 59.62 431 ALA A CA 1
ATOM 3305 C C . ALA A 1 431 ? -21.112 15.248 34.800 1.00 59.62 431 ALA A C 1
ATOM 3307 O O . ALA A 1 431 ? -20.005 15.799 34.812 1.00 59.62 431 ALA A O 1
ATOM 3308 N N . GLY A 1 432 ? -22.166 15.789 35.427 1.00 61.59 432 GLY A N 1
ATOM 3309 C CA . GLY A 1 432 ? -22.092 17.032 36.196 1.00 61.59 432 GLY A CA 1
ATOM 3310 C C . GLY A 1 432 ? -21.107 16.953 37.368 1.00 61.59 432 GLY A C 1
ATOM 3311 O O . GLY A 1 432 ? -20.329 17.885 37.593 1.00 61.59 432 GLY A O 1
ATOM 3312 N N . ALA A 1 433 ? -21.067 15.826 38.085 1.00 57.28 433 ALA A N 1
ATOM 3313 C CA . ALA A 1 433 ? -20.157 15.631 39.213 1.00 57.28 433 ALA A CA 1
ATOM 3314 C C . ALA A 1 433 ? -18.679 15.531 38.780 1.00 57.28 433 ALA A C 1
ATOM 3316 O O . ALA A 1 433 ? -17.803 16.085 39.455 1.00 57.28 433 ALA A O 1
ATOM 3317 N N . ALA A 1 434 ? -18.390 14.893 37.639 1.00 55.97 434 ALA A N 1
ATOM 3318 C CA . ALA A 1 434 ? -17.040 14.800 37.077 1.00 55.97 434 ALA A CA 1
ATOM 3319 C C . ALA A 1 434 ? -16.500 16.173 36.619 1.00 55.97 434 ALA A C 1
ATOM 3321 O O . ALA A 1 434 ? -15.361 16.540 36.935 1.00 55.97 434 ALA A O 1
ATOM 3322 N N . LEU A 1 435 ? -17.342 16.985 35.967 1.00 60.66 435 LEU A N 1
ATOM 3323 C CA . LEU A 1 435 ? -17.000 18.340 35.513 1.00 60.66 435 LEU A CA 1
ATOM 3324 C C . LEU A 1 435 ? -16.752 19.316 36.680 1.00 60.66 435 LEU A C 1
ATOM 3326 O O . LEU A 1 435 ? -15.810 20.116 36.637 1.00 60.66 435 LEU A O 1
ATOM 3330 N N . VAL A 1 436 ? -17.537 19.226 37.762 1.00 60.75 436 VAL A N 1
ATOM 3331 C CA . VAL A 1 436 ? -17.360 20.060 38.969 1.00 60.75 436 VAL A CA 1
ATOM 3332 C C . VAL A 1 436 ? -16.055 19.721 39.700 1.00 60.75 436 VAL A C 1
ATOM 3334 O O . VAL A 1 436 ? -15.322 20.624 40.118 1.00 60.75 436 VAL A O 1
ATOM 3337 N N . ARG A 1 437 ? -15.686 18.436 39.779 1.00 50.97 437 ARG A N 1
ATOM 3338 C CA . ARG A 1 437 ? -14.445 17.990 40.439 1.00 50.97 437 ARG A CA 1
ATOM 3339 C C . ARG A 1 437 ? -13.180 18.514 39.742 1.00 50.97 437 ARG A C 1
ATOM 3341 O O . ARG A 1 437 ? -12.197 18.835 40.414 1.00 50.97 437 ARG A O 1
ATOM 3348 N N . ARG A 1 438 ? -13.211 18.670 38.412 1.00 54.59 438 ARG A N 1
ATOM 3349 C CA . ARG A 1 438 ? -12.092 19.207 37.609 1.00 54.59 438 ARG A CA 1
ATOM 3350 C C . ARG A 1 438 ? -11.931 20.726 37.776 1.00 54.59 438 ARG A C 1
ATOM 3352 O O . ARG A 1 438 ? -10.806 21.227 37.795 1.00 54.59 438 ARG A O 1
ATOM 3359 N N . ARG A 1 439 ? -13.036 21.454 37.987 1.00 51.69 439 ARG A N 1
ATOM 3360 C CA . ARG A 1 439 ? -13.039 22.914 38.207 1.00 51.69 439 ARG A CA 1
ATOM 3361 C C . ARG A 1 439 ? -12.487 23.300 39.586 1.00 51.69 439 ARG A C 1
ATOM 3363 O O . ARG A 1 439 ? -11.739 24.269 39.687 1.00 51.69 439 ARG A O 1
ATOM 3370 N N . CYS A 1 440 ? -12.751 22.500 40.621 1.00 50.06 440 CYS A N 1
ATOM 3371 C CA . CYS A 1 440 ? -12.193 22.721 41.961 1.00 50.06 440 CYS A CA 1
ATOM 3372 C C . CYS A 1 440 ? -10.680 22.445 42.050 1.00 50.06 440 CYS A C 1
ATOM 3374 O O . CYS A 1 440 ? -9.989 23.127 42.801 1.00 50.06 440 CYS A O 1
ATOM 3376 N N . ARG A 1 441 ? -10.132 21.512 41.255 1.00 51.31 441 ARG A N 1
ATOM 3377 C CA . ARG A 1 441 ? -8.684 21.214 41.248 1.00 51.31 441 ARG A CA 1
ATOM 3378 C C . ARG A 1 441 ? -7.819 22.312 40.611 1.00 51.31 441 ARG A C 1
ATOM 3380 O O . ARG A 1 441 ? -6.678 22.478 41.022 1.00 51.31 441 ARG A O 1
ATOM 3387 N N . ARG A 1 442 ? -8.351 23.101 39.668 1.00 51.09 442 ARG A N 1
ATOM 3388 C CA . ARG A 1 442 ? -7.617 24.223 39.039 1.00 51.09 442 ARG A CA 1
ATOM 3389 C C . ARG A 1 442 ? -7.592 25.510 39.882 1.00 51.09 442 ARG A C 1
ATOM 3391 O O . ARG A 1 442 ? -6.730 26.349 39.660 1.00 51.09 442 ARG A O 1
ATOM 3398 N N . GLY A 1 443 ? -8.483 25.662 40.867 1.00 45.00 443 GLY A N 1
ATOM 3399 C CA . GLY A 1 443 ? -8.553 26.858 41.727 1.00 45.00 443 GLY A CA 1
ATOM 3400 C C . GLY A 1 443 ? -7.586 26.875 42.920 1.00 45.00 443 GLY A C 1
ATOM 3401 O O . GLY A 1 443 ? -7.405 27.917 43.540 1.00 45.00 443 GLY A O 1
ATOM 3402 N N . LEU A 1 444 ? -6.959 25.742 43.251 1.00 49.44 444 LEU A N 1
ATOM 3403 C CA . LEU A 1 444 ? -6.074 25.606 44.418 1.00 49.44 444 LEU A CA 1
ATOM 3404 C C . LEU A 1 444 ? -4.590 25.888 44.119 1.00 49.44 444 LEU A C 1
ATOM 3406 O O . LEU A 1 444 ? -3.802 25.965 45.053 1.00 49.44 444 LEU A O 1
ATOM 3410 N N . SER A 1 445 ? -4.207 26.095 42.853 1.00 49.81 445 SER A N 1
ATOM 3411 C CA . SER A 1 445 ? -2.798 26.273 42.458 1.00 49.81 445 SER A CA 1
ATOM 3412 C C . SER A 1 445 ? -2.355 27.733 42.259 1.00 49.81 445 SER A C 1
ATOM 3414 O O . SER A 1 445 ? -1.234 27.960 41.817 1.00 49.81 445 SER A O 1
ATOM 3416 N N . SER A 1 446 ? -3.194 28.734 42.571 1.00 50.66 446 SER A N 1
ATOM 3417 C CA . SER A 1 446 ? -2.884 30.161 42.332 1.00 50.66 446 SER A CA 1
ATOM 3418 C C . SER A 1 446 ? -2.781 31.029 43.598 1.00 50.66 446 SER A C 1
ATOM 3420 O O . SER A 1 446 ? -2.967 32.244 43.528 1.00 50.66 446 SER A O 1
ATOM 3422 N N . ARG A 1 447 ? -2.507 30.447 44.774 1.00 52.47 447 ARG A N 1
ATOM 3423 C CA . ARG A 1 447 ? -2.271 31.209 46.016 1.00 52.47 447 ARG A CA 1
ATOM 3424 C C . ARG A 1 447 ? -1.097 30.652 46.824 1.00 52.47 447 ARG A C 1
ATOM 3426 O O . ARG A 1 447 ? -1.290 30.026 47.858 1.00 52.47 447 ARG A O 1
ATOM 3433 N N . SER A 1 448 ? 0.118 30.950 46.376 1.00 49.03 448 SER A N 1
ATOM 3434 C CA . SER A 1 448 ? 1.304 31.038 47.240 1.00 49.03 448 SER A CA 1
ATOM 3435 C C . SER A 1 448 ? 2.402 31.808 46.505 1.00 49.03 448 SER A C 1
ATOM 3437 O O . SER A 1 448 ? 3.053 31.264 45.617 1.00 49.03 448 SER A O 1
ATOM 3439 N N . GLY A 1 449 ? 2.559 33.087 46.843 1.00 44.38 449 GLY A N 1
ATOM 3440 C CA . GLY A 1 449 ? 3.557 33.976 46.252 1.00 44.38 449 GLY A CA 1
ATOM 3441 C C . GLY A 1 449 ? 3.402 35.408 46.758 1.00 44.38 449 GLY A C 1
ATOM 3442 O O . GLY A 1 449 ? 2.911 36.266 46.030 1.00 44.38 449 GLY A O 1
ATOM 3443 N N . THR A 1 450 ? 3.785 35.632 48.015 1.00 43.03 450 THR A N 1
ATOM 3444 C CA . THR A 1 450 ? 4.238 36.924 48.557 1.00 43.03 450 THR A CA 1
ATOM 3445 C C . THR A 1 450 ? 5.472 36.662 49.385 1.00 43.03 450 THR A C 1
ATOM 3447 O O . THR A 1 450 ? 5.380 35.715 50.204 1.00 43.03 450 THR A O 1
#

Radius of gyration: 25.86 Å; chains: 1; bounding box: 72×69×77 Å

Secondary structure (DSSP, 8-state):
--PPPP--S---EEP------HHHHHHHHHHHHHHH-HHHHHHHTT-----TT--SS----TTTTPPPTT-S-HHHHHHTT-S--PPPEE-HHHHHHHHHHHHHHHHHT---SS-SS-SS-----BTTB-S--HHHHHHHTT-S-S-EEEEEEE-SSSS---HHHHHHHHHH-TTSGGGHHHHHHH-TT--EEEEEEEE-S--TTS--EEEEEEEE-TT---S----SS------EEEEEEE---SSSS--TT-B-TT-EEEEEETTEE-SEEEE--TTSEEEEE-B-TTSPBPPTTPEEEEEEEETTTTEEEEEEEEPEEEEEE---SS-SSPPEEEEEE-EE--EEGGGPEEP-TT-SS-SSB-SHHHHHHHHHHTT-BS--GGGT-SS-SSB-SHHHHHHHHHHTT-BTT---------THHHHHHHHHHHHHHHHHHHSSSS----